Protein AF-0000000085005112 (afdb_homodimer)

Nearest PDB structures (foldseek):
  7d79-assembly1_D  TM=9.302E-01  e=4.960E-33  Beauveria bassiana ARSEF 2860
  7d79-assembly2_B-2  TM=9.327E-01  e=1.090E-32  Beauveria bassiana ARSEF 2860
  7d79-assembly1_A  TM=9.287E-01  e=1.879E-32  Beauveria bassiana ARSEF 2860
  6lzh-assembly1_B  TM=9.039E-01  e=4.120E-31  Penicillium sp. sh18
  3v1l-assembly1_A  TM=6.261E-01  e=8.727E-12  Paraburkholderia xenovorans LB400

Sequence (626 aa):
MTRREEVKFKTVDGVVLRGHVFPAQSRGPGVVMSPGFNATAEMLGLPTTAAAFQAAGISALVYDPRGVGLSDGEPRNNINPHVQVDDMSDAVTFMLSHTSVDRRQGVGLWGMSLGGTVAMAAAVLDPRARWLIVVSPATEPTHNMVKMRQVLVQAARDRESQVKGNAPYMVPMLDGRGENPAGFDPGLERASVMRMLQAYDDANVLRAALAPHHVNRTTIGTYRHMLLWDSRHLWKLITQPVLFVIAKQDDLIGTDKQVAHFEALQAPKRLHVADGATHMDILDNAHQERVNQAQVLFVQDALAGRVVSPSLLMTRREEVKFKTVDGVVLRGHVFPAQSRGPGVVMSPGFNATAEMLGLPTTAAAFQAAGISALVYDPRGVGLSDGEPRNNINPHVQVDDMSDAVTFMLSHTSVDRRQGVGLWGMSLGGTVAMAAAVLDPRARWLIVVSPATEPTHNMVKMRQVLVQAARDRESQVKGNAPYMVPMLDGRGENPAGFDPGLERASVMRMLQAYDDANVLRAALAPHHVNRTTIGTYRHMLLWDSRHLWKLITQPVLFVIAKQDDLIGTDKQVAHFEALQAPKRLHVADGATHMDILDNAHQERVNQAQVLFVQDALAGRVVSPSLL

Structure (mmCIF, N/CA/C/O backbone):
data_AF-0000000085005112-model_v1
#
loop_
_entity.id
_entity.type
_entity.pdbx_description
1 polymer 'DltD N-terminal domain protein'
#
loop_
_atom_site.group_PDB
_atom_site.id
_atom_site.type_symbol
_atom_site.label_atom_id
_atom_site.label_alt_id
_atom_site.label_comp_id
_atom_site.label_asym_id
_atom_site.label_entity_id
_atom_site.label_seq_id
_atom_site.pdbx_PDB_ins_code
_atom_site.Cartn_x
_atom_site.Cartn_y
_atom_site.Cartn_z
_atom_site.occupancy
_atom_site.B_iso_or_equiv
_atom_site.auth_seq_id
_atom_site.auth_comp_id
_atom_site.a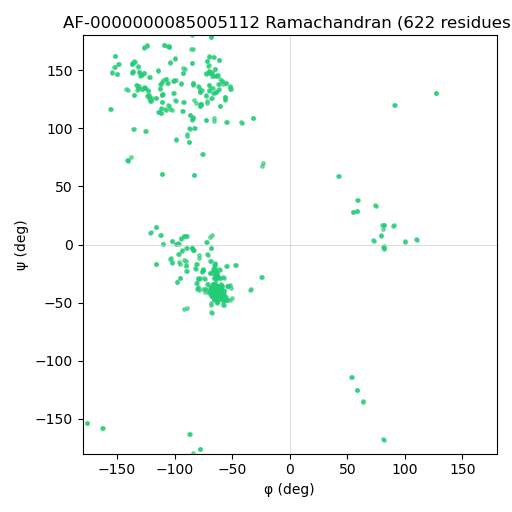uth_asym_id
_atom_site.auth_atom_id
_atom_site.pdbx_PDB_model_num
ATOM 1 N N . MET A 1 1 ? 3.721 32.219 25.469 1 59.59 1 MET A N 1
ATOM 2 C CA . MET A 1 1 ? 4.543 31.016 25.25 1 59.59 1 MET A CA 1
ATOM 3 C C . MET A 1 1 ? 3.764 29.953 24.5 1 59.59 1 MET A C 1
ATOM 5 O O . MET A 1 1 ? 2.576 29.75 24.75 1 59.59 1 MET A O 1
ATOM 9 N N . THR A 1 2 ? 4.406 29.484 23.375 1 80.75 2 THR A N 1
ATOM 10 C CA . THR A 1 2 ? 3.732 28.438 22.594 1 80.75 2 THR A CA 1
ATOM 11 C C . THR A 1 2 ? 3.395 27.25 23.484 1 80.75 2 THR A C 1
ATOM 13 O O . THR A 1 2 ? 4.277 26.672 24.125 1 80.75 2 THR A O 1
ATOM 16 N N . ARG A 1 3 ? 2.092 27.125 23.828 1 90.25 3 ARG A N 1
ATOM 17 C CA . ARG A 1 3 ? 1.622 25.984 24.594 1 90.25 3 ARG A CA 1
ATOM 18 C C . ARG A 1 3 ? 1.703 24.703 23.781 1 90.25 3 ARG A C 1
ATOM 20 O O . ARG A 1 3 ? 1.288 24.672 22.625 1 90.25 3 ARG A O 1
ATOM 27 N N . ARG A 1 4 ? 2.383 23.75 24.406 1 94.12 4 ARG A N 1
ATOM 28 C CA . ARG A 1 4 ? 2.549 22.438 23.766 1 94.12 4 ARG A CA 1
ATOM 29 C C . ARG A 1 4 ? 2.25 21.312 24.734 1 94.12 4 ARG A C 1
ATOM 31 O O . ARG A 1 4 ? 2.615 21.391 25.906 1 94.12 4 ARG A O 1
ATOM 38 N N . GLU A 1 5 ? 1.52 20.266 24.25 1 96.69 5 GLU A N 1
ATOM 39 C CA . GLU A 1 5 ? 1.155 19.094 25.047 1 96.69 5 GLU A CA 1
ATOM 40 C C . GLU A 1 5 ? 1.668 17.812 24.406 1 96.69 5 GLU A C 1
ATOM 42 O O . GLU A 1 5 ? 1.416 17.562 23.219 1 96.69 5 GLU A O 1
ATOM 47 N N . GLU A 1 6 ? 2.418 17.062 25.234 1 97.06 6 GLU A N 1
ATOM 48 C CA . GLU A 1 6 ? 2.762 15.727 24.766 1 97.06 6 GLU A CA 1
ATOM 49 C C . GLU A 1 6 ? 1.536 14.82 24.75 1 97.06 6 GLU A C 1
ATOM 51 O O . GLU A 1 6 ? 0.773 14.773 25.719 1 97.06 6 GLU A O 1
ATOM 56 N N . VAL A 1 7 ? 1.395 14.141 23.672 1 98.25 7 VAL A N 1
ATOM 57 C CA . VAL A 1 7 ? 0.22 13.281 23.562 1 98.25 7 VAL A CA 1
ATOM 58 C C . VAL A 1 7 ? 0.629 11.914 23.016 1 98.25 7 VAL A C 1
ATOM 60 O O . VAL A 1 7 ? 1.715 11.766 22.453 1 98.25 7 VAL A O 1
ATOM 63 N N . LYS A 1 8 ? -0.162 10.93 23.266 1 98.5 8 LYS A N 1
ATOM 64 C CA . LYS A 1 8 ? -0.125 9.617 22.641 1 98.5 8 LYS A CA 1
ATOM 65 C C . LYS A 1 8 ? -1.53 9.133 22.281 1 98.5 8 LYS A C 1
ATOM 67 O O . LYS A 1 8 ? -2.496 9.469 22.969 1 98.5 8 LYS A O 1
ATOM 72 N N . PHE A 1 9 ? -1.676 8.398 21.25 1 98.38 9 PHE A N 1
ATOM 73 C CA . PHE A 1 9 ? -2.961 7.848 20.844 1 98.38 9 PHE A CA 1
ATOM 74 C C . PHE A 1 9 ? -2.771 6.547 20.078 1 98.38 9 PHE A C 1
ATOM 76 O O . PHE A 1 9 ? -1.734 6.336 19.438 1 98.38 9 PHE A O 1
ATOM 83 N N . LYS A 1 10 ? -3.766 5.688 20.125 1 97.75 10 LYS A N 1
ATOM 84 C CA . LYS A 1 10 ? -3.707 4.359 19.516 1 97.75 10 LYS A CA 1
ATOM 85 C C . LYS A 1 10 ? -4.293 4.367 18.109 1 97.75 10 LYS A C 1
ATOM 87 O O . LYS A 1 10 ? -5.316 5.012 17.859 1 97.75 10 LYS A O 1
ATOM 92 N N . THR A 1 11 ? -3.617 3.646 17.25 1 98.06 11 THR A N 1
ATOM 93 C CA . THR A 1 11 ? -4.176 3.385 15.922 1 98.06 11 THR A CA 1
ATOM 94 C C . THR A 1 11 ? -5.098 2.17 15.953 1 98.06 11 THR A C 1
ATOM 96 O O . THR A 1 11 ? -5.113 1.423 16.938 1 98.06 11 THR A O 1
ATOM 99 N N . VAL A 1 12 ? -5.832 1.981 14.906 1 97.25 12 VAL A N 1
ATOM 100 C CA . VAL A 1 12 ? -6.789 0.889 14.789 1 97.25 12 VAL A CA 1
ATOM 101 C C . VAL A 1 12 ? -6.07 -0.449 14.945 1 97.25 12 VAL A C 1
ATOM 103 O O . VAL A 1 12 ? -6.617 -1.39 15.531 1 97.25 12 VAL A O 1
ATOM 106 N N . ASP A 1 13 ? -4.852 -0.524 14.445 1 95.31 13 ASP A N 1
ATOM 107 C CA . ASP A 1 13 ? -4.137 -1.795 14.508 1 95.31 13 ASP A CA 1
ATOM 108 C C . ASP A 1 13 ? -3.285 -1.885 15.773 1 95.31 13 ASP A C 1
ATOM 110 O O . ASP A 1 13 ? -2.436 -2.77 15.898 1 95.31 13 ASP A O 1
ATOM 114 N N . GLY A 1 14 ? -3.402 -0.922 16.688 1 96.31 14 GLY A N 1
ATOM 115 C CA . GLY A 1 14 ? -2.898 -1.083 18.047 1 96.31 14 GLY A CA 1
ATOM 116 C C . GLY A 1 14 ? -1.562 -0.402 18.266 1 96.31 14 GLY A C 1
ATOM 117 O O . GLY A 1 14 ? -0.999 -0.473 19.359 1 96.31 14 GLY A O 1
ATOM 118 N N . VAL A 1 15 ? -0.998 0.273 17.328 1 97.94 15 VAL A N 1
ATOM 119 C CA . VAL A 1 15 ? 0.256 1.003 17.484 1 97.94 15 VAL A CA 1
ATOM 120 C C . VAL A 1 15 ? -0.001 2.322 18.203 1 97.94 15 VAL A C 1
ATOM 122 O O . VAL A 1 15 ? -0.965 3.027 17.906 1 97.94 15 VAL A O 1
ATOM 125 N N . VAL A 1 16 ? 0.835 2.635 19.141 1 98.75 16 VAL A N 1
ATOM 126 C CA . VAL A 1 16 ? 0.713 3.906 19.844 1 98.75 16 VAL A CA 1
ATOM 127 C C . VAL A 1 16 ? 1.589 4.961 19.156 1 98.75 16 VAL A C 1
ATOM 129 O O . VAL A 1 16 ? 2.814 4.832 19.141 1 98.75 16 VAL A O 1
ATOM 132 N N . LEU A 1 17 ? 0.953 5.938 18.609 1 98.62 17 LEU A N 1
ATOM 133 C CA . LEU A 1 17 ? 1.659 7.078 18.031 1 98.62 17 LEU A CA 1
ATOM 134 C C . LEU A 1 17 ? 1.805 8.195 19.062 1 98.62 17 LEU A C 1
ATOM 136 O O . LEU A 1 17 ? 0.951 8.359 19.938 1 98.62 17 LEU A O 1
ATOM 140 N N . ARG A 1 18 ? 2.914 8.93 18.953 1 98.44 18 ARG A N 1
ATOM 141 C CA . ARG A 1 18 ? 3.227 9.992 19.906 1 98.44 18 ARG A CA 1
ATOM 142 C C . ARG A 1 18 ? 3.604 11.281 19.188 1 98.44 18 ARG A C 1
ATOM 144 O O . ARG A 1 18 ? 4.172 11.242 18.094 1 98.44 18 ARG A O 1
ATOM 151 N N . GLY A 1 19 ? 3.287 12.336 19.797 1 97 19 GLY A N 1
ATOM 152 C CA . GLY A 1 19 ? 3.592 13.648 19.25 1 97 19 GLY A CA 1
ATOM 153 C C . GLY A 1 19 ? 3.213 14.781 20.188 1 97 19 GLY A C 1
ATOM 154 O O . GLY A 1 19 ? 3.318 14.656 21.406 1 97 19 GLY A O 1
ATOM 155 N N . HIS A 1 20 ? 2.934 15.953 19.594 1 97.31 20 HIS A N 1
ATOM 156 C CA . HIS A 1 20 ? 2.568 17.156 20.328 1 97.31 20 HIS A CA 1
ATOM 157 C C . HIS A 1 20 ? 1.321 17.812 19.734 1 97.31 20 HIS A C 1
ATOM 159 O O . HIS A 1 20 ? 1.191 17.922 18.516 1 97.31 20 HIS A O 1
ATOM 165 N N . VAL A 1 21 ? 0.469 18.188 20.672 1 98.5 21 VAL A N 1
ATOM 166 C CA . VAL A 1 21 ? -0.615 19.078 20.281 1 98.5 21 VAL A CA 1
ATOM 167 C C . VAL A 1 21 ? -0.274 20.516 20.688 1 98.5 21 VAL A C 1
ATOM 169 O O . VAL A 1 21 ? 0.243 20.75 21.781 1 98.5 21 VAL A O 1
ATOM 172 N N . PHE A 1 22 ? -0.423 21.406 19.75 1 98.38 22 PHE A N 1
ATOM 173 C CA . PHE A 1 22 ? -0.438 22.844 19.984 1 98.38 22 PHE A CA 1
ATOM 174 C C . PHE A 1 22 ? -1.867 23.375 20.031 1 98.38 22 PHE A C 1
ATOM 176 O O . PHE A 1 22 ? -2.422 23.766 19 1 98.38 22 PHE A O 1
ATOM 183 N N . PRO A 1 23 ? -2.402 23.375 21.219 1 98.44 23 PRO A N 1
ATOM 184 C CA . PRO A 1 23 ? -3.814 23.75 21.312 1 98.44 23 PRO A CA 1
ATOM 185 C C . PRO A 1 23 ? -4.031 25.266 21.188 1 98.44 23 PRO A C 1
ATOM 187 O O . PRO A 1 23 ? -3.307 26.047 21.797 1 98.44 23 PRO A O 1
ATOM 190 N N . ALA A 1 24 ? -4.996 25.609 20.344 1 97.81 24 ALA A N 1
ATOM 191 C CA . ALA A 1 24 ? -5.391 27 20.281 1 97.81 24 ALA A CA 1
ATOM 192 C C . ALA A 1 24 ? -6.035 27.453 21.594 1 97.81 24 ALA A C 1
ATOM 194 O O . ALA A 1 24 ? -6.414 26.625 22.422 1 97.81 24 ALA A O 1
ATOM 195 N N . GLN A 1 25 ? -6.051 28.75 21.719 1 95.75 25 GLN A N 1
ATOM 196 C CA . GLN A 1 25 ? -6.594 29.312 22.938 1 95.75 25 GLN A CA 1
ATOM 197 C C . GLN A 1 25 ? -8.07 28.969 23.094 1 95.75 25 GLN A C 1
ATOM 199 O O . GLN A 1 25 ? -8.531 28.656 24.203 1 95.75 25 GLN A O 1
ATOM 204 N N . SER A 1 26 ? -8.758 29.062 22.031 1 96.25 26 SER A N 1
ATOM 205 C CA . SER A 1 26 ? -10.172 28.719 22.031 1 96.25 26 SER A CA 1
ATOM 206 C C . SER A 1 26 ? -10.445 27.5 21.156 1 96.25 26 SER A C 1
ATOM 208 O O . SER A 1 26 ? -9.727 27.266 20.172 1 96.25 26 SER A O 1
ATOM 210 N N . ARG A 1 27 ? -11.508 26.812 21.625 1 97.69 27 ARG A N 1
ATOM 211 C CA . ARG A 1 27 ? -11.93 25.656 20.844 1 97.69 27 ARG A CA 1
ATOM 212 C C . ARG A 1 27 ? -12.234 26.062 19.406 1 97.69 27 ARG A C 1
ATOM 214 O O . ARG A 1 27 ? -12.922 27.062 19.156 1 97.69 27 ARG A O 1
ATOM 221 N N . GLY A 1 28 ? -11.617 25.391 18.406 1 98.31 28 GLY A N 1
ATOM 222 C CA . GLY A 1 28 ? -11.742 25.734 17 1 98.31 28 GLY A CA 1
ATOM 223 C C . GLY A 1 28 ? -11.312 24.609 16.078 1 98.31 28 GLY A C 1
ATOM 224 O O . GLY A 1 28 ? -11.477 23.438 16.406 1 98.31 28 GLY A O 1
ATOM 225 N N . PRO A 1 29 ? -10.953 24.938 14.844 1 98.69 29 PRO A N 1
ATOM 226 C CA . PRO A 1 29 ? -10.5 23.906 13.906 1 98.69 29 PRO A CA 1
ATOM 227 C C . PRO A 1 29 ? -9.133 23.328 14.281 1 98.69 29 PRO A C 1
ATOM 229 O O . PRO A 1 29 ? -8.422 23.906 15.109 1 98.69 29 PRO A O 1
ATOM 232 N N . GLY A 1 30 ? -8.844 22.188 13.719 1 98.75 30 GLY A N 1
ATOM 233 C CA . GLY A 1 30 ? -7.551 21.562 13.93 1 98.75 30 GLY A CA 1
ATOM 234 C C . GLY A 1 30 ? -6.84 21.219 12.633 1 98.75 30 GLY A C 1
ATOM 235 O O . GLY A 1 30 ? -7.426 21.312 11.555 1 98.75 30 GLY A O 1
ATOM 236 N N . VAL A 1 31 ? -5.586 20.844 12.766 1 98.88 31 VAL A N 1
ATOM 237 C CA . VAL A 1 31 ? -4.805 20.344 11.641 1 98.88 31 VAL A CA 1
ATOM 238 C C . VAL A 1 31 ? -3.898 19.203 12.094 1 98.88 31 VAL A C 1
ATOM 240 O O . VAL A 1 31 ? -3.33 19.266 13.188 1 98.88 31 VAL A O 1
ATOM 243 N N . VAL A 1 32 ? -3.875 18.109 11.328 1 98.88 32 VAL A N 1
ATOM 244 C CA . VAL A 1 32 ? -2.99 16.969 11.555 1 98.88 32 VAL A CA 1
ATOM 245 C C . VAL A 1 32 ? -1.789 17.047 10.609 1 98.88 32 VAL A C 1
ATOM 247 O O . VAL A 1 32 ? -1.951 17.094 9.391 1 98.88 32 VAL A O 1
ATOM 250 N N . MET A 1 33 ? -0.606 17.031 11.211 1 98.62 33 MET A N 1
ATOM 251 C CA . MET A 1 33 ? 0.598 17.312 10.43 1 98.62 33 MET A CA 1
ATOM 252 C C . MET A 1 33 ? 1.512 16.094 10.398 1 98.62 33 MET A C 1
ATOM 254 O O . MET A 1 33 ? 1.869 15.547 11.445 1 98.62 33 MET A O 1
ATOM 258 N N . SER A 1 34 ? 1.864 15.68 9.227 1 96.12 34 SER A N 1
ATOM 259 C CA . SER A 1 34 ? 2.768 14.547 9.039 1 96.12 34 SER A CA 1
ATOM 260 C C . SER A 1 34 ? 4.098 14.992 8.445 1 96.12 34 SER A C 1
ATOM 262 O O . SER A 1 34 ? 4.125 15.727 7.453 1 96.12 34 SER A O 1
ATOM 264 N N . PRO A 1 35 ? 5.234 14.508 9.016 1 94.12 35 PRO A N 1
ATOM 265 C CA . PRO A 1 35 ? 6.555 14.867 8.492 1 94.12 35 PRO A CA 1
ATOM 266 C C . PRO A 1 35 ? 6.918 14.094 7.227 1 94.12 35 PRO A C 1
ATOM 268 O O . PRO A 1 35 ? 6.086 13.352 6.691 1 94.12 35 PRO A O 1
ATOM 271 N N . GLY A 1 36 ? 8.172 14.336 6.758 1 92.12 36 GLY A N 1
ATOM 272 C CA . GLY A 1 36 ? 8.672 13.68 5.562 1 92.12 36 GLY A CA 1
ATOM 273 C C . GLY A 1 36 ? 9.289 12.328 5.84 1 92.12 36 GLY A C 1
ATOM 274 O O . GLY A 1 36 ? 9.07 11.742 6.902 1 92.12 36 GLY A O 1
ATOM 275 N N . PHE A 1 37 ? 10.023 11.844 4.941 1 91.88 37 PHE A N 1
ATOM 276 C CA . PHE A 1 37 ? 10.641 10.523 4.961 1 91.88 37 PHE A CA 1
ATOM 277 C C . PHE A 1 37 ? 11.57 10.383 6.156 1 91.88 37 PHE A C 1
ATOM 279 O O . PHE A 1 37 ? 12.523 11.148 6.305 1 91.88 37 PHE A O 1
ATOM 286 N N . ASN A 1 38 ? 11.203 9.383 6.996 1 91.56 38 ASN A N 1
ATOM 287 C CA . ASN A 1 38 ? 12.031 9.023 8.141 1 91.56 38 ASN A CA 1
ATOM 288 C C . ASN A 1 38 ? 12.312 10.227 9.039 1 91.56 38 ASN A C 1
ATOM 290 O O . ASN A 1 38 ? 13.383 10.32 9.633 1 91.56 38 ASN A O 1
ATOM 294 N N . ALA A 1 39 ? 11.406 11.195 9.055 1 89.31 39 ALA A N 1
ATOM 295 C CA . ALA A 1 39 ? 11.562 12.422 9.828 1 89.31 39 ALA A CA 1
ATOM 296 C C . ALA A 1 39 ? 10.688 12.391 11.078 1 89.31 39 ALA A C 1
ATOM 298 O O . ALA A 1 39 ? 9.688 11.664 11.133 1 89.31 39 ALA A O 1
ATOM 299 N N . THR A 1 40 ? 11.102 13.172 12.047 1 90.69 40 THR A N 1
ATOM 300 C CA . THR A 1 40 ? 10.375 13.242 13.305 1 90.69 40 THR A CA 1
ATOM 301 C C . THR A 1 40 ? 9.578 14.539 13.406 1 90.69 40 THR A C 1
ATOM 303 O O . THR A 1 40 ? 9.781 15.461 12.609 1 90.69 40 THR A O 1
ATOM 306 N N . ALA A 1 41 ? 8.727 14.625 14.391 1 88 41 ALA A N 1
ATOM 307 C CA . ALA A 1 41 ? 7.812 15.734 14.625 1 88 41 ALA A CA 1
ATOM 308 C C . ALA A 1 41 ? 8.578 17.016 14.953 1 88 41 ALA A C 1
ATOM 310 O O . ALA A 1 41 ? 8.047 18.125 14.812 1 88 41 ALA A O 1
ATOM 311 N N . GLU A 1 42 ? 9.82 16.922 15.297 1 82.75 42 GLU A N 1
ATOM 312 C CA . GLU A 1 42 ? 10.578 18.078 15.758 1 82.75 42 GLU A CA 1
ATOM 313 C C . GLU A 1 42 ? 11.398 18.672 14.617 1 82.75 42 GLU A C 1
ATOM 315 O O . GLU A 1 42 ? 12.008 19.734 14.781 1 82.75 42 GLU A O 1
ATOM 320 N N . MET A 1 43 ? 11.234 18.047 13.477 1 79.25 43 MET A N 1
ATOM 321 C CA . MET A 1 43 ? 12.164 18.406 12.414 1 79.25 43 MET A CA 1
ATOM 322 C C . MET A 1 43 ? 11.531 19.391 11.445 1 79.25 43 MET A C 1
ATOM 324 O O . MET A 1 43 ? 10.312 19.547 11.414 1 79.25 43 MET A O 1
ATOM 328 N N . LEU A 1 44 ? 12.367 20.062 10.734 1 74.19 44 LEU A N 1
ATOM 329 C CA . LEU A 1 44 ? 12.117 20.75 9.469 1 74.19 44 LEU A CA 1
ATOM 330 C C . LEU A 1 44 ? 11.039 21.812 9.633 1 74.19 44 LEU A C 1
ATOM 332 O O . LEU A 1 44 ? 10.102 21.891 8.836 1 74.19 44 LEU A O 1
ATOM 336 N N . GLY A 1 45 ? 11 22.531 10.734 1 80.94 45 GLY A N 1
ATOM 337 C CA . GLY A 1 45 ? 10.117 23.672 10.883 1 80.94 45 GLY A CA 1
ATOM 338 C C . GLY A 1 45 ? 8.688 23.281 11.211 1 80.94 45 GLY A C 1
ATOM 339 O O . GLY A 1 45 ? 7.801 24.141 11.25 1 80.94 45 GLY A O 1
ATOM 340 N N . LEU A 1 46 ? 8.445 22 11.484 1 89.06 46 LEU A N 1
ATOM 341 C CA . LEU A 1 46 ? 7.105 21.516 11.812 1 89.06 46 LEU A CA 1
ATOM 342 C C . LEU A 1 46 ? 6.586 22.188 13.078 1 89.06 46 LEU A C 1
ATOM 344 O O . LEU A 1 46 ? 5.473 22.719 13.102 1 89.06 46 LEU A O 1
ATOM 348 N N . PRO A 1 47 ? 7.453 22.344 14.109 1 89.88 47 PRO A N 1
ATOM 349 C CA . PRO A 1 47 ? 6.945 22.984 15.32 1 89.88 47 PRO A CA 1
ATOM 350 C C . PRO A 1 47 ? 6.609 24.453 15.109 1 89.88 47 PRO A C 1
ATOM 352 O O . PRO A 1 47 ? 5.633 24.953 15.672 1 89.88 47 PRO A O 1
ATOM 355 N N . THR A 1 48 ? 7.41 25.125 14.312 1 91.38 48 THR A N 1
ATOM 356 C CA . THR A 1 48 ? 7.156 26.531 14.055 1 91.38 48 THR A CA 1
ATOM 357 C C . THR A 1 48 ? 5.875 26.719 13.25 1 91.38 48 THR A C 1
ATOM 359 O O . THR A 1 48 ? 5.121 27.656 13.469 1 91.38 48 THR A O 1
ATOM 362 N N . THR A 1 49 ? 5.684 25.859 12.297 1 95.25 49 THR A N 1
ATOM 363 C CA . THR A 1 49 ? 4.445 25.859 11.531 1 95.25 49 THR A CA 1
ATOM 364 C C . THR A 1 49 ? 3.246 25.578 12.43 1 95.25 49 THR A C 1
ATOM 366 O O . THR A 1 49 ? 2.225 26.266 12.352 1 95.25 49 THR A O 1
ATOM 369 N N . ALA A 1 50 ? 3.379 24.609 13.344 1 97 50 ALA A N 1
ATOM 370 C CA . ALA A 1 50 ? 2.318 24.266 14.289 1 97 50 ALA A CA 1
ATOM 371 C C . ALA A 1 50 ? 1.995 25.453 15.195 1 97 50 ALA A C 1
ATOM 373 O O . ALA A 1 50 ? 0.824 25.75 15.445 1 97 50 ALA A O 1
ATOM 374 N N . ALA A 1 51 ? 3.012 26.156 15.625 1 96.12 51 ALA A N 1
ATOM 375 C CA . ALA A 1 51 ? 2.838 27.312 16.484 1 96.12 51 ALA A CA 1
ATOM 376 C C . ALA A 1 51 ? 2.121 28.438 15.75 1 96.12 51 ALA A C 1
ATOM 378 O O . ALA A 1 51 ? 1.33 29.172 16.344 1 96.12 51 ALA A O 1
ATOM 379 N N . ALA A 1 52 ? 2.438 28.594 14.484 1 96.31 52 ALA A N 1
ATOM 380 C CA . ALA A 1 52 ? 1.762 29.609 13.68 1 96.31 52 ALA A CA 1
ATOM 381 C C . ALA A 1 52 ? 0.269 29.312 13.562 1 96.31 52 ALA A C 1
ATOM 383 O O . ALA A 1 52 ? -0.559 30.219 13.672 1 96.31 52 ALA A O 1
ATOM 384 N N . PHE A 1 53 ? -0.085 28.062 13.352 1 98.38 53 PHE A N 1
ATOM 385 C CA . PHE A 1 53 ? -1.488 27.672 13.336 1 98.38 53 PHE A CA 1
ATOM 386 C C . PHE A 1 53 ? -2.143 27.953 14.688 1 98.38 53 PHE A C 1
ATOM 388 O O . PHE A 1 53 ? -3.213 28.562 14.75 1 98.38 53 PHE A O 1
ATOM 395 N N . GLN A 1 54 ? -1.467 27.562 15.758 1 98.12 54 GLN A N 1
ATOM 396 C CA . GLN A 1 54 ? -1.967 27.781 17.109 1 98.12 54 GLN A CA 1
ATOM 397 C C . GLN A 1 54 ? -2.295 29.25 17.344 1 98.12 54 GLN A C 1
ATOM 399 O O . GLN A 1 54 ? -3.375 29.578 17.844 1 98.12 54 GLN A O 1
ATOM 404 N N . ALA A 1 55 ? -1.38 30.094 16.969 1 97.19 55 ALA A N 1
ATOM 405 C CA . ALA A 1 55 ? -1.531 31.531 17.172 1 97.19 55 ALA A CA 1
ATOM 406 C C . ALA A 1 55 ? -2.725 32.062 16.391 1 97.19 55 ALA A C 1
ATOM 408 O O . ALA A 1 55 ? -3.332 33.062 16.781 1 97.19 55 ALA A O 1
ATOM 409 N N . ALA A 1 56 ? -3.096 31.391 15.344 1 97.69 56 ALA A N 1
ATOM 410 C CA . ALA A 1 56 ? -4.184 31.828 14.469 1 97.69 56 ALA A CA 1
ATOM 411 C C . ALA A 1 56 ? -5.5 31.172 14.875 1 97.69 56 ALA A C 1
ATOM 413 O O . ALA A 1 56 ? -6.5 31.281 14.156 1 97.69 56 ALA A O 1
ATOM 414 N N . GLY A 1 57 ? -5.52 30.422 15.961 1 97.94 57 GLY A N 1
ATOM 415 C CA . GLY A 1 57 ? -6.75 29.828 16.453 1 97.94 57 GLY A CA 1
ATOM 416 C C . GLY A 1 57 ? -7.008 28.438 15.875 1 97.94 57 GLY A C 1
ATOM 417 O O . GLY A 1 57 ? -8.133 27.953 15.914 1 97.94 57 GLY A O 1
ATOM 418 N N . ILE A 1 58 ? -6 27.828 15.312 1 98.56 58 ILE A N 1
ATOM 419 C CA . ILE A 1 58 ? -6.078 26.484 14.75 1 98.56 58 ILE A CA 1
ATOM 420 C C . ILE A 1 58 ? -5.207 25.531 15.562 1 98.56 58 ILE A C 1
ATOM 422 O O . ILE A 1 58 ? -3.98 25.656 15.586 1 98.56 58 ILE A O 1
ATOM 426 N N . SER A 1 59 ? -5.809 24.562 16.25 1 98.75 59 SER A N 1
ATOM 427 C CA . SER A 1 59 ? -5.02 23.594 17 1 98.75 59 SER A CA 1
ATOM 428 C C . SER A 1 59 ? -4.27 22.656 16.062 1 98.75 59 SER A C 1
ATOM 430 O O . SER A 1 59 ? -4.816 22.203 15.055 1 98.75 59 SER A O 1
ATOM 432 N N . ALA A 1 60 ? -3.014 22.391 16.391 1 98.81 60 ALA A N 1
ATOM 433 C CA . ALA A 1 60 ? -2.186 21.578 15.5 1 98.81 60 ALA A CA 1
ATOM 434 C C . ALA A 1 60 ? -1.637 20.359 16.219 1 98.81 60 ALA A C 1
ATOM 436 O O . ALA A 1 60 ? -1.165 20.453 17.344 1 98.81 60 ALA A O 1
ATOM 437 N N . LEU A 1 61 ? -1.738 19.188 15.586 1 98.75 61 LEU A N 1
ATOM 438 C CA . LEU A 1 61 ? -1.088 17.969 16.016 1 98.75 61 LEU A CA 1
ATOM 439 C C . LEU A 1 61 ? 0.1 17.625 15.125 1 98.75 61 LEU A C 1
ATOM 441 O O . LEU A 1 61 ? -0.058 17.469 13.914 1 98.75 61 LEU A O 1
ATOM 445 N N . VAL A 1 62 ? 1.246 17.547 15.688 1 97.56 62 VAL A N 1
ATOM 446 C CA . VAL A 1 62 ? 2.418 16.984 15.039 1 97.56 62 VAL A CA 1
ATOM 447 C C . VAL A 1 62 ? 2.785 15.656 15.711 1 97.56 62 VAL A C 1
ATOM 449 O O . VAL A 1 62 ? 2.912 15.594 16.938 1 97.56 62 VAL A O 1
ATOM 452 N N . TYR A 1 63 ? 2.953 14.609 14.906 1 97.56 63 TYR A N 1
ATOM 453 C CA . TYR A 1 63 ? 3.256 13.312 15.5 1 97.56 63 TYR A CA 1
ATOM 454 C C . TYR A 1 63 ? 4.348 12.602 14.719 1 97.56 63 TYR A C 1
ATOM 456 O O . TYR A 1 63 ? 4.582 12.906 13.547 1 97.56 63 TYR A O 1
ATOM 464 N N . ASP A 1 64 ? 5.035 11.703 15.422 1 97.25 64 ASP A N 1
ATOM 465 C CA . ASP A 1 64 ? 5.992 10.812 14.766 1 97.25 64 ASP A CA 1
ATOM 466 C C . ASP A 1 64 ? 5.273 9.672 14.047 1 97.25 64 ASP A C 1
ATOM 468 O O . ASP A 1 64 ? 4.41 9.008 14.625 1 97.25 64 ASP A O 1
ATOM 472 N N . PRO A 1 65 ? 5.656 9.453 12.797 1 96.81 65 PRO A N 1
ATOM 473 C CA . PRO A 1 65 ? 5.09 8.281 12.125 1 96.81 65 PRO A CA 1
ATOM 474 C C . PRO A 1 65 ? 5.457 6.969 12.82 1 96.81 65 PRO A C 1
ATOM 476 O O . PRO A 1 65 ? 6.398 6.934 13.625 1 96.81 65 PRO A O 1
ATOM 479 N N . ARG A 1 66 ? 4.676 5.973 12.562 1 98.12 66 ARG A N 1
ATOM 480 C CA . ARG A 1 66 ? 4.965 4.668 13.148 1 98.12 66 ARG A CA 1
ATOM 481 C C . ARG A 1 66 ? 6.406 4.25 12.875 1 98.12 66 ARG A C 1
ATOM 483 O O . ARG A 1 66 ? 6.91 4.438 11.766 1 98.12 66 ARG A O 1
ATOM 490 N N . GLY A 1 67 ? 7.035 3.73 13.93 1 96.81 67 GLY A N 1
ATOM 491 C CA . GLY A 1 67 ? 8.391 3.225 13.805 1 96.81 67 GLY A CA 1
ATOM 492 C C . GLY A 1 67 ? 9.445 4.316 13.867 1 96.81 67 GLY A C 1
ATOM 493 O O . GLY A 1 67 ? 10.641 4.027 13.852 1 96.81 67 GLY A O 1
ATOM 494 N N . VAL A 1 68 ? 9.039 5.543 13.984 1 95.19 68 VAL A N 1
ATOM 495 C CA . VAL A 1 68 ? 9.969 6.672 13.961 1 95.19 68 VAL A CA 1
ATOM 496 C C . VAL A 1 68 ? 9.852 7.465 15.266 1 95.19 68 VAL A C 1
ATOM 498 O O . VAL A 1 68 ? 8.758 7.594 15.82 1 95.19 68 VAL A O 1
ATOM 501 N N . GLY A 1 69 ? 10.992 7.953 15.695 1 94.38 69 GLY A N 1
ATOM 502 C CA . GLY A 1 69 ? 10.984 8.836 16.844 1 94.38 69 GLY A CA 1
ATOM 503 C C . GLY A 1 69 ? 10.383 8.195 18.094 1 94.38 69 GLY A C 1
ATOM 504 O O . GLY A 1 69 ? 10.781 7.102 18.484 1 94.38 69 GLY A O 1
ATOM 505 N N . LEU A 1 70 ? 9.375 8.875 18.672 1 95.44 70 LEU A N 1
ATOM 506 C CA . LEU A 1 70 ? 8.828 8.453 19.953 1 95.44 70 LEU A CA 1
ATOM 507 C C . LEU A 1 70 ? 7.672 7.477 19.766 1 95.44 70 LEU A C 1
ATOM 509 O O . LEU A 1 70 ? 7.234 6.828 20.719 1 95.44 70 LEU A O 1
ATOM 513 N N . SER A 1 71 ? 7.184 7.406 18.547 1 98.12 71 SER A N 1
ATOM 514 C CA . SER A 1 71 ? 6.047 6.527 18.281 1 98.12 71 SER A CA 1
ATOM 515 C C . SER A 1 71 ? 6.461 5.062 18.312 1 98.12 71 SER A C 1
ATOM 517 O O . SER A 1 71 ? 7.59 4.723 17.953 1 98.12 71 SER A O 1
ATOM 519 N N . ASP A 1 72 ? 5.531 4.195 18.75 1 98.12 72 ASP A N 1
ATOM 520 C CA . ASP A 1 72 ? 5.762 2.756 18.672 1 98.12 72 ASP A CA 1
ATOM 521 C C . ASP A 1 72 ? 5.762 2.281 17.219 1 98.12 72 ASP A C 1
ATOM 523 O O . ASP A 1 72 ? 5.637 3.092 16.297 1 98.12 72 ASP A O 1
ATOM 527 N N . GLY A 1 73 ? 5.992 1.003 17.047 1 96.81 73 GLY A N 1
ATOM 528 C CA . GLY A 1 73 ? 6.031 0.387 15.734 1 96.81 73 GLY A CA 1
ATOM 529 C C . GLY A 1 73 ? 7.297 -0.407 15.484 1 96.81 73 GLY A C 1
ATOM 530 O O . GLY A 1 73 ? 8.398 0.076 15.75 1 96.81 73 GLY A O 1
ATOM 531 N N . GLU A 1 74 ? 7.09 -1.535 15.062 1 95.5 74 GLU A N 1
ATOM 532 C CA . GLU A 1 74 ? 8.195 -2.42 14.703 1 95.5 74 GLU A CA 1
ATOM 533 C C . GLU A 1 74 ? 8.016 -2.992 13.305 1 95.5 74 GLU A C 1
ATOM 535 O O . GLU A 1 74 ? 6.895 -3.281 12.883 1 95.5 74 GLU A O 1
ATOM 540 N N . PRO A 1 75 ? 9.117 -3.195 12.578 1 95.94 75 PRO A N 1
ATOM 541 C CA . PRO A 1 75 ? 10.492 -2.805 12.898 1 95.94 75 PRO A CA 1
ATOM 542 C C . PRO A 1 75 ? 10.688 -1.291 12.891 1 95.94 75 PRO A C 1
ATOM 544 O O . PRO A 1 75 ? 10.023 -0.581 12.133 1 95.94 75 PRO A O 1
ATOM 547 N N . ARG A 1 76 ? 11.57 -0.871 13.727 1 95.88 76 ARG A N 1
ATOM 548 C CA . ARG A 1 76 ? 11.883 0.555 13.766 1 95.88 76 ARG A CA 1
ATOM 549 C C . ARG A 1 76 ? 12.383 1.041 12.414 1 95.88 76 ARG A C 1
ATOM 551 O O . ARG A 1 76 ? 13.102 0.319 11.711 1 95.88 76 ARG A O 1
ATOM 558 N N . ASN A 1 77 ? 11.953 2.254 12.047 1 95.5 77 ASN A N 1
ATOM 559 C CA . ASN A 1 77 ? 12.391 2.959 10.844 1 95.5 77 ASN A CA 1
ATOM 560 C C . ASN A 1 77 ? 12.109 2.145 9.586 1 95.5 77 ASN A C 1
ATOM 562 O O . ASN A 1 77 ? 12.93 2.111 8.664 1 95.5 77 ASN A O 1
ATOM 566 N N . ASN A 1 78 ? 11.078 1.302 9.609 1 97 78 ASN A N 1
ATOM 567 C CA . ASN A 1 78 ? 10.5 0.668 8.438 1 97 78 ASN A CA 1
ATOM 568 C C . ASN A 1 78 ? 9.414 1.542 7.809 1 97 78 ASN A C 1
ATOM 570 O O . ASN A 1 78 ? 8.227 1.365 8.086 1 97 78 ASN A O 1
ATOM 574 N N . ILE A 1 79 ? 9.805 2.426 6.918 1 96.44 79 ILE A N 1
ATOM 575 C CA . ILE A 1 79 ? 8.922 3.449 6.375 1 96.44 79 ILE A CA 1
ATOM 576 C C . ILE A 1 79 ? 7.996 2.832 5.328 1 96.44 79 ILE A C 1
ATOM 578 O O . ILE A 1 79 ? 8.461 2.264 4.336 1 96.44 79 ILE A O 1
ATOM 582 N N . ASN A 1 80 ? 6.727 2.906 5.551 1 97.69 80 ASN A N 1
ATOM 583 C CA . ASN A 1 80 ? 5.695 2.391 4.66 1 97.69 80 ASN A CA 1
ATOM 584 C C . ASN A 1 80 ? 4.547 3.383 4.5 1 97.69 80 ASN A C 1
ATOM 586 O O . ASN A 1 80 ? 3.65 3.447 5.344 1 97.69 80 ASN A O 1
ATOM 590 N N . PRO A 1 81 ? 4.555 4.145 3.379 1 97.06 81 PRO A N 1
ATOM 591 C CA . PRO A 1 81 ? 3.557 5.203 3.215 1 97.06 81 PRO A CA 1
ATOM 592 C C . PRO A 1 81 ? 2.129 4.664 3.148 1 97.06 81 PRO A C 1
ATOM 594 O O . PRO A 1 81 ? 1.186 5.355 3.539 1 97.06 81 PRO A O 1
ATOM 597 N N . HIS A 1 82 ? 1.97 3.443 2.717 1 97.56 82 HIS A N 1
ATOM 598 C CA . HIS A 1 82 ? 0.637 2.855 2.648 1 97.56 82 HIS A CA 1
ATOM 599 C C . HIS A 1 82 ? 0.004 2.764 4.035 1 97.56 82 HIS A C 1
ATOM 601 O O . HIS A 1 82 ? -1.167 3.109 4.211 1 97.56 82 HIS A O 1
ATOM 607 N N . VAL A 1 83 ? 0.794 2.383 4.977 1 97.75 83 VAL A N 1
ATOM 608 C CA . VAL A 1 83 ? 0.292 2.236 6.34 1 97.75 83 VAL A CA 1
ATOM 609 C C . VAL A 1 83 ? 0.209 3.607 7.012 1 97.75 83 VAL A C 1
ATOM 611 O O . VAL A 1 83 ? -0.672 3.848 7.84 1 97.75 83 VAL A O 1
ATOM 614 N N . GLN A 1 84 ? 1.083 4.484 6.582 1 98.44 84 GLN A N 1
ATOM 615 C CA . GLN A 1 84 ? 1.086 5.82 7.168 1 98.44 84 GLN A CA 1
ATOM 616 C C . GLN A 1 84 ? -0.179 6.586 6.789 1 98.44 84 GLN A C 1
ATOM 618 O O . GLN A 1 84 ? -0.584 7.512 7.496 1 98.44 84 GLN A O 1
ATOM 623 N N . VAL A 1 85 ? -0.829 6.219 5.668 1 98.75 85 VAL A N 1
ATOM 624 C CA . VAL A 1 85 ? -2.121 6.805 5.32 1 98.75 85 VAL A CA 1
ATOM 625 C C . VAL A 1 85 ? -3.152 6.449 6.387 1 98.75 85 VAL A C 1
ATOM 627 O O . VAL A 1 85 ? -3.928 7.305 6.82 1 98.75 85 VAL A O 1
ATOM 630 N N . ASP A 1 86 ? -3.102 5.18 6.836 1 98.38 86 ASP A N 1
ATOM 631 C CA . ASP A 1 86 ? -3.994 4.75 7.91 1 98.38 86 ASP A CA 1
ATOM 632 C C . ASP A 1 86 ? -3.676 5.48 9.211 1 98.38 86 ASP A C 1
ATOM 634 O O . ASP A 1 86 ? -4.582 5.891 9.938 1 98.38 86 ASP A O 1
ATOM 638 N N . ASP A 1 87 ? -2.402 5.652 9.5 1 98.38 87 ASP A N 1
ATOM 639 C CA . ASP A 1 87 ? -1.982 6.379 10.695 1 98.38 87 ASP A CA 1
ATOM 640 C C . ASP A 1 87 ? -2.559 7.793 10.711 1 98.38 87 ASP A C 1
ATOM 642 O O . ASP A 1 87 ? -3.014 8.273 11.75 1 98.38 87 ASP A O 1
ATOM 646 N N . MET A 1 88 ? -2.504 8.406 9.586 1 98.81 88 MET A N 1
ATOM 647 C CA . MET A 1 88 ? -3.01 9.773 9.508 1 98.81 88 MET A CA 1
ATOM 648 C C . MET A 1 88 ? -4.512 9.812 9.766 1 98.81 88 MET A C 1
ATOM 650 O O . MET A 1 88 ? -5.004 10.711 10.453 1 98.81 88 MET A O 1
ATOM 654 N N . SER A 1 89 ? -5.262 8.859 9.242 1 98.81 89 SER A N 1
ATOM 655 C CA . SER A 1 89 ? -6.695 8.789 9.5 1 98.81 89 SER A CA 1
ATOM 656 C C . SER A 1 89 ? -6.977 8.547 10.984 1 98.81 89 SER A C 1
ATOM 658 O O . SER A 1 89 ? -7.961 9.062 11.523 1 98.81 89 SER A O 1
ATOM 660 N N . ASP A 1 90 ? -6.129 7.758 11.625 1 98.69 90 ASP A N 1
ATOM 661 C CA . ASP A 1 90 ? -6.297 7.535 13.055 1 98.69 90 ASP A CA 1
ATOM 662 C C . ASP A 1 90 ? -5.93 8.781 13.852 1 98.69 90 ASP A C 1
ATOM 664 O O . ASP A 1 90 ? -6.523 9.055 14.898 1 98.69 90 ASP A O 1
ATOM 668 N N . ALA A 1 91 ? -4.945 9.531 13.359 1 98.88 91 ALA A N 1
ATOM 669 C CA . ALA A 1 91 ? -4.629 10.82 13.961 1 98.88 91 ALA A CA 1
ATOM 670 C C . ALA A 1 91 ? -5.805 11.789 13.844 1 98.88 91 ALA A C 1
ATOM 672 O O . ALA A 1 91 ? -6.055 12.586 14.75 1 98.88 91 ALA A O 1
ATOM 673 N N . VAL A 1 92 ? -6.496 11.711 12.727 1 98.81 92 VAL A N 1
ATOM 674 C CA . VAL A 1 92 ? -7.711 12.508 12.547 1 98.81 92 VAL A CA 1
ATOM 675 C C . VAL A 1 92 ? -8.734 12.141 13.617 1 98.81 92 VAL A C 1
ATOM 677 O O . VAL A 1 92 ? -9.336 13.023 14.234 1 98.81 92 VAL A O 1
ATOM 680 N N . THR A 1 93 ? -8.914 10.812 13.852 1 98.75 93 THR A N 1
ATOM 681 C CA . THR A 1 93 ? -9.82 10.352 14.898 1 98.75 93 THR A CA 1
ATOM 682 C C . THR A 1 93 ? -9.445 10.953 16.25 1 98.75 93 THR A C 1
ATOM 684 O O . THR A 1 93 ? -10.305 11.484 16.953 1 98.75 93 THR A O 1
ATOM 687 N N . PHE A 1 94 ? -8.203 10.93 16.547 1 98.75 94 PHE A N 1
ATOM 688 C CA . PHE A 1 94 ? -7.723 11.469 17.812 1 98.75 94 PHE A CA 1
ATOM 689 C C . PHE A 1 94 ? -7.992 12.961 17.906 1 98.75 94 PHE A C 1
ATOM 691 O O . PHE A 1 94 ? -8.523 13.445 18.906 1 98.75 94 PHE A O 1
ATOM 698 N N . MET A 1 95 ? -7.602 13.719 16.844 1 98.69 95 MET A N 1
ATOM 699 C CA . MET A 1 95 ? -7.695 15.172 16.875 1 98.69 95 MET A CA 1
ATOM 700 C C . MET A 1 95 ? -9.148 15.625 16.984 1 98.69 95 MET A C 1
ATOM 702 O O . MET A 1 95 ? -9.453 16.609 17.656 1 98.69 95 MET A O 1
ATOM 706 N N . LEU A 1 96 ? -10.031 14.906 16.312 1 98.31 96 LEU A N 1
ATOM 707 C CA . LEU A 1 96 ? -11.445 15.25 16.344 1 98.31 96 LEU A CA 1
ATOM 708 C C . LEU A 1 96 ? -12.016 15.055 17.75 1 98.31 96 LEU A C 1
ATOM 710 O O . LEU A 1 96 ? -13.055 15.641 18.094 1 98.31 96 LEU A O 1
ATOM 714 N N . SER A 1 97 ? -11.352 14.258 18.547 1 97.19 97 SER A N 1
ATOM 715 C CA . SER A 1 97 ? -11.805 14 19.906 1 97.19 97 SER A CA 1
ATOM 716 C C . SER A 1 97 ? -11.094 14.898 20.906 1 97.19 97 SER A C 1
ATOM 718 O O . SER A 1 97 ? -11.438 14.922 22.094 1 97.19 97 SER A O 1
ATOM 720 N N . HIS A 1 98 ? -10.109 15.617 20.484 1 97.94 98 HIS A N 1
ATOM 721 C CA . HIS A 1 98 ? -9.336 16.484 21.375 1 97.94 98 HIS A CA 1
ATOM 722 C C . HIS A 1 98 ? -10.156 17.688 21.828 1 97.94 98 HIS A C 1
ATOM 724 O O . HIS A 1 98 ? -10.906 18.266 21.047 1 97.94 98 HIS A O 1
ATOM 730 N N . THR A 1 99 ? -9.953 18.188 23.016 1 97.56 99 THR A N 1
ATOM 731 C CA . THR A 1 99 ? -10.789 19.203 23.656 1 97.56 99 THR A CA 1
ATOM 732 C C . THR A 1 99 ? -10.641 20.547 22.953 1 97.56 99 THR A C 1
ATOM 734 O O . THR A 1 99 ? -11.555 21.375 22.969 1 97.56 99 THR A O 1
ATOM 737 N N . SER A 1 100 ? -9.562 20.766 22.297 1 98.12 100 SER A N 1
ATOM 738 C CA . SER A 1 100 ? -9.305 22.047 21.656 1 98.12 100 SER A CA 1
ATOM 739 C C . SER A 1 100 ? -9.969 22.109 20.281 1 98.12 100 SER A C 1
ATOM 741 O O . SER A 1 100 ? -10 23.172 19.656 1 98.12 100 SER A O 1
ATOM 743 N N . VAL A 1 101 ? -10.594 21 19.797 1 98.62 101 VAL A N 1
ATOM 744 C CA . VAL A 1 101 ? -11.117 20.969 18.438 1 98.62 101 VAL A CA 1
ATOM 745 C C . VAL A 1 101 ? -12.641 20.953 18.484 1 98.62 101 VAL A C 1
ATOM 747 O O . VAL A 1 101 ? -13.242 20.203 19.25 1 98.62 101 VAL A O 1
ATOM 750 N N . ASP A 1 102 ? -13.25 21.844 17.734 1 98.25 102 ASP A N 1
ATOM 751 C CA . ASP A 1 102 ? -14.68 21.812 17.438 1 98.25 102 ASP A CA 1
ATOM 752 C C . ASP A 1 102 ? -14.977 20.938 16.234 1 98.25 102 ASP A C 1
ATOM 754 O O . ASP A 1 102 ? -14.664 21.312 15.094 1 98.25 102 ASP A O 1
ATOM 758 N N . ARG A 1 103 ? -15.602 19.875 16.453 1 95.81 103 ARG A N 1
ATOM 759 C CA . ARG A 1 103 ? -15.852 18.891 15.406 1 95.81 103 ARG A CA 1
ATOM 760 C C . ARG A 1 103 ? -16.625 19.5 14.242 1 95.81 103 ARG A C 1
ATOM 762 O O . ARG A 1 103 ? -16.484 19.062 13.102 1 95.81 103 ARG A O 1
ATOM 769 N N . ARG A 1 104 ? -17.406 20.5 14.523 1 95.5 104 ARG A N 1
ATOM 770 C CA . ARG A 1 104 ? -18.156 21.172 13.477 1 95.5 104 ARG A CA 1
ATOM 771 C C . ARG A 1 104 ? -17.234 21.922 12.516 1 95.5 104 ARG A C 1
ATOM 773 O O . ARG A 1 104 ? -17.516 22 11.32 1 95.5 104 ARG A O 1
ATOM 780 N N . GLN A 1 105 ? -16.219 22.531 13.055 1 96.25 105 GLN A N 1
ATOM 781 C CA . GLN A 1 105 ? -15.234 23.203 12.211 1 96.25 105 GLN A CA 1
ATOM 782 C C . GLN A 1 105 ? -14.266 22.219 11.578 1 96.25 105 GLN A C 1
ATOM 784 O O . GLN A 1 105 ? -13.734 22.469 10.492 1 96.25 105 GLN A O 1
ATOM 789 N N . GLY A 1 106 ? -14.031 21.078 12.297 1 97.25 106 GLY A N 1
ATOM 790 C CA . GLY A 1 106 ? -13.344 19.938 11.727 1 97.25 106 GLY A CA 1
ATOM 791 C C . GLY A 1 106 ? -11.836 20.078 11.75 1 97.25 106 GLY A C 1
ATOM 792 O O . GLY A 1 106 ? -11.289 20.891 12.5 1 97.25 106 GLY A O 1
ATOM 793 N N . VAL A 1 107 ? -11.172 19.172 11.008 1 98.62 107 VAL A N 1
ATOM 794 C CA . VAL A 1 107 ? -9.719 19.109 10.953 1 98.62 107 VAL A CA 1
ATOM 795 C C . VAL A 1 107 ? -9.258 19.062 9.5 1 98.62 107 VAL A C 1
ATOM 797 O O . VAL A 1 107 ? -10 18.625 8.617 1 98.62 107 VAL A O 1
ATOM 800 N N . GLY A 1 108 ? -8.117 19.688 9.227 1 98.88 108 GLY A N 1
ATOM 801 C CA . GLY A 1 108 ? -7.438 19.547 7.945 1 98.88 108 GLY A CA 1
ATOM 802 C C . GLY A 1 108 ? -6.203 18.656 8.023 1 98.88 108 GLY A C 1
ATOM 803 O O . GLY A 1 108 ? -5.828 18.203 9.102 1 98.88 108 GLY A O 1
ATOM 804 N N . LEU A 1 109 ? -5.664 18.344 6.879 1 98.94 109 LEU A N 1
ATOM 805 C CA . LEU A 1 109 ? -4.441 17.562 6.773 1 98.94 109 LEU A CA 1
ATOM 806 C C . LEU A 1 109 ? -3.289 18.406 6.254 1 98.94 109 LEU A C 1
ATOM 808 O O . LEU A 1 109 ? -3.49 19.281 5.406 1 98.94 109 LEU A O 1
ATOM 812 N N . TRP A 1 110 ? -2.188 18.172 6.82 1 98.88 110 TRP A N 1
ATOM 813 C CA . TRP A 1 110 ? -0.936 18.812 6.445 1 98.88 110 TRP A CA 1
ATOM 814 C C . TRP A 1 110 ? 0.183 17.797 6.289 1 98.88 110 TRP A C 1
ATOM 816 O O . TRP A 1 110 ? 0.306 16.875 7.098 1 98.88 110 TRP A O 1
ATOM 826 N N . GLY A 1 111 ? 0.945 17.906 5.211 1 98.19 111 GLY A N 1
ATOM 827 C CA . GLY A 1 111 ? 2.08 17 5.055 1 98.19 111 GLY A CA 1
ATOM 828 C C . GLY A 1 111 ? 3.223 17.625 4.27 1 98.19 111 GLY A C 1
ATOM 829 O O . GLY A 1 111 ? 2.996 18.359 3.312 1 98.19 111 GLY A O 1
ATOM 830 N N . MET A 1 112 ? 4.414 17.25 4.641 1 95 112 MET A N 1
ATOM 831 C CA . MET A 1 112 ? 5.613 17.703 3.938 1 95 112 MET A CA 1
ATOM 832 C C . MET A 1 112 ? 6.293 16.547 3.215 1 95 112 MET A C 1
ATOM 834 O O . MET A 1 112 ? 6.449 15.461 3.781 1 95 112 MET A O 1
ATOM 838 N N . SER A 1 113 ? 6.754 16.781 1.97 1 93.69 113 SER A N 1
ATOM 839 C CA . SER A 1 113 ? 7.516 15.82 1.191 1 93.69 113 SER A CA 1
ATOM 840 C C . SER A 1 113 ? 6.777 14.484 1.094 1 93.69 113 SER A C 1
ATOM 842 O O . SER A 1 113 ? 5.637 14.438 0.626 1 93.69 113 SER A O 1
ATOM 844 N N . LEU A 1 114 ? 7.297 13.375 1.692 1 94.69 114 LEU A N 1
ATOM 845 C CA . LEU A 1 114 ? 6.57 12.109 1.71 1 94.69 114 LEU A CA 1
ATOM 846 C C . LEU A 1 114 ? 5.246 12.25 2.447 1 94.69 114 LEU A C 1
ATOM 848 O O . LEU A 1 114 ? 4.223 11.719 2.008 1 94.69 114 LEU A O 1
ATOM 852 N N . GLY A 1 115 ? 5.297 13.023 3.51 1 96.56 115 GLY A N 1
ATOM 853 C CA . GLY A 1 115 ? 4.074 13.297 4.25 1 96.56 115 GLY A CA 1
ATOM 854 C C . GLY A 1 115 ? 3.018 14 3.422 1 96.56 115 GLY A C 1
ATOM 855 O O . GLY A 1 115 ? 1.821 13.852 3.68 1 96.56 115 GLY A O 1
ATOM 856 N N . GLY A 1 116 ? 3.486 14.766 2.447 1 97.5 116 GLY A N 1
ATOM 857 C CA . GLY A 1 116 ? 2.553 15.438 1.56 1 97.5 116 GLY A CA 1
ATOM 858 C C . GLY A 1 116 ? 1.732 14.484 0.716 1 97.5 116 GLY A C 1
ATOM 859 O O . GLY A 1 116 ? 0.513 14.633 0.609 1 97.5 116 GLY A O 1
ATOM 860 N N . THR A 1 117 ? 2.371 13.5 0.135 1 97.5 117 THR A N 1
ATOM 861 C CA . THR A 1 117 ? 1.642 12.555 -0.702 1 97.5 117 THR A CA 1
ATOM 862 C C . THR A 1 117 ? 0.812 11.602 0.155 1 97.5 117 THR A C 1
ATOM 864 O O . THR A 1 117 ? -0.261 11.156 -0.262 1 97.5 117 THR A O 1
ATOM 867 N N . VAL A 1 118 ? 1.252 11.32 1.377 1 98.44 118 VAL A N 1
ATOM 868 C CA . VAL A 1 118 ? 0.446 10.57 2.34 1 98.44 118 VAL A CA 1
ATOM 869 C C . VAL A 1 118 ? -0.83 11.352 2.656 1 98.44 118 VAL A C 1
ATOM 871 O O . VAL A 1 118 ? -1.926 10.789 2.648 1 98.44 118 VAL A O 1
ATOM 874 N N . ALA A 1 119 ? -0.679 12.633 2.846 1 98.81 119 ALA A N 1
ATOM 875 C CA . ALA A 1 119 ? -1.821 13.492 3.154 1 98.81 119 ALA A CA 1
ATOM 876 C C . ALA A 1 119 ? -2.785 13.57 1.976 1 98.81 119 ALA A C 1
ATOM 878 O O . ALA A 1 119 ? -4.004 13.586 2.162 1 98.81 119 ALA A O 1
ATOM 879 N N . MET A 1 120 ? -2.254 13.641 0.796 1 98.75 120 MET A N 1
ATOM 880 C CA . MET A 1 120 ? -3.1 13.68 -0.393 1 98.75 120 MET A CA 1
ATOM 881 C C . MET A 1 120 ? -3.926 12.406 -0.523 1 98.75 120 MET A C 1
ATOM 883 O O . MET A 1 120 ? -5.125 12.461 -0.807 1 98.75 120 MET A O 1
ATOM 887 N N . ALA A 1 121 ? -3.297 11.266 -0.316 1 98.69 121 ALA A N 1
ATOM 888 C CA . ALA A 1 121 ? -4.031 10.008 -0.337 1 98.69 121 ALA A CA 1
ATOM 889 C C . ALA A 1 121 ? -5.082 9.969 0.77 1 98.69 121 ALA A C 1
ATOM 891 O O . ALA A 1 121 ? -6.23 9.578 0.533 1 98.69 121 ALA A O 1
ATOM 892 N N . ALA A 1 122 ? -4.695 10.422 1.951 1 98.81 122 ALA A N 1
ATOM 893 C CA . ALA A 1 122 ? -5.605 10.422 3.096 1 98.81 122 ALA A CA 1
ATOM 894 C C . ALA A 1 122 ? -6.809 11.32 2.844 1 98.81 122 ALA A C 1
ATOM 896 O O . ALA A 1 122 ? -7.922 11.016 3.277 1 98.81 122 ALA A O 1
ATOM 897 N N . ALA A 1 123 ? -6.598 12.414 2.17 1 98.62 123 ALA A N 1
ATOM 898 C CA . ALA A 1 123 ? -7.684 13.352 1.889 1 98.62 123 ALA A CA 1
ATOM 899 C C . ALA A 1 123 ? -8.781 12.695 1.056 1 98.62 123 ALA A C 1
ATOM 901 O O . ALA A 1 123 ? -9.961 12.977 1.241 1 98.62 123 ALA A O 1
ATOM 902 N N . VAL A 1 124 ? -8.391 11.82 0.147 1 98.31 124 VAL A N 1
ATOM 903 C CA . VAL A 1 124 ? -9.359 11.117 -0.682 1 98.31 124 VAL A CA 1
ATOM 904 C C . VAL A 1 124 ? -10.07 10.055 0.152 1 98.31 124 VAL A C 1
ATOM 906 O O . VAL A 1 124 ? -11.289 9.906 0.064 1 98.31 124 VAL A O 1
ATOM 909 N N . LEU A 1 125 ? -9.398 9.391 1.018 1 98.44 125 LEU A N 1
ATOM 910 C CA . LEU A 1 125 ? -9.875 8.18 1.663 1 98.44 125 LEU A CA 1
ATOM 911 C C . LEU A 1 125 ? -10.633 8.508 2.945 1 98.44 125 LEU A C 1
ATOM 913 O O . LEU A 1 125 ? -11.352 7.66 3.484 1 98.44 125 LEU A O 1
ATOM 917 N N . ASP A 1 126 ? -10.445 9.695 3.473 1 98.5 126 ASP A N 1
ATOM 918 C CA . ASP A 1 126 ? -11.062 10.078 4.738 1 98.5 126 ASP A CA 1
ATOM 919 C C . ASP A 1 126 ? -11.875 11.367 4.586 1 98.5 126 ASP A C 1
ATOM 921 O O . ASP A 1 126 ? -11.344 12.469 4.738 1 98.5 126 ASP A O 1
ATOM 925 N N . PRO A 1 127 ? -13.117 11.219 4.422 1 97 127 PRO A N 1
ATOM 926 C CA . PRO A 1 127 ? -13.977 12.375 4.141 1 97 127 PRO A CA 1
ATOM 927 C C . PRO A 1 127 ? -14.102 13.32 5.328 1 97 127 PRO A C 1
ATOM 929 O O . PRO A 1 127 ? -14.711 14.391 5.211 1 97 127 PRO A O 1
ATOM 932 N N . ARG A 1 128 ? -13.516 13 6.465 1 98.12 128 ARG A N 1
ATOM 933 C CA . ARG A 1 128 ? -13.555 13.906 7.609 1 98.12 128 ARG A CA 1
ATOM 934 C C . ARG A 1 128 ? -12.602 15.078 7.414 1 98.12 128 ARG A C 1
ATOM 936 O O . ARG A 1 128 ? -12.727 16.109 8.094 1 98.12 128 ARG A O 1
ATOM 943 N N . ALA A 1 129 ? -11.57 14.945 6.531 1 98.44 129 ALA A N 1
ATOM 944 C CA . ALA A 1 129 ? -10.625 16.016 6.262 1 98.44 129 ALA A CA 1
ATOM 945 C C . ALA A 1 129 ? -11.305 17.203 5.57 1 98.44 129 ALA A C 1
ATOM 947 O O . ALA A 1 129 ? -11.93 17.031 4.52 1 98.44 129 ALA A O 1
ATOM 948 N N . ARG A 1 130 ? -11.078 18.391 6.105 1 98.12 130 ARG A N 1
ATOM 949 C CA . ARG A 1 130 ? -11.82 19.547 5.605 1 98.12 130 ARG A CA 1
ATOM 950 C C . ARG A 1 130 ? -10.992 20.328 4.602 1 98.12 130 ARG A C 1
ATOM 952 O O . ARG A 1 130 ? -11.539 20.984 3.715 1 98.12 130 ARG A O 1
ATOM 959 N N . TRP A 1 131 ? -9.766 20.375 4.723 1 98.62 131 TRP A N 1
ATOM 960 C CA . TRP A 1 131 ? -8.828 21.062 3.842 1 98.62 131 TRP A CA 1
ATOM 961 C C . TRP A 1 131 ? -7.465 20.375 3.865 1 98.62 131 TRP A C 1
ATOM 963 O O . TRP A 1 131 ? -7.199 19.531 4.723 1 98.62 131 TRP A O 1
ATOM 973 N N . LEU A 1 132 ? -6.641 20.672 2.852 1 98.88 132 LEU A N 1
ATOM 974 C CA . LEU A 1 132 ? -5.367 19.984 2.658 1 98.88 132 LEU A CA 1
ATOM 975 C C . LEU A 1 132 ? -4.258 20.984 2.334 1 98.88 132 LEU A C 1
ATOM 977 O O . LEU A 1 132 ? -4.426 21.844 1.474 1 98.88 132 LEU A O 1
ATOM 981 N N . ILE A 1 133 ? -3.168 20.875 3.092 1 98.88 133 ILE A N 1
ATOM 982 C CA . ILE A 1 133 ? -1.955 21.609 2.777 1 98.88 133 ILE A CA 1
ATOM 983 C C . ILE A 1 133 ? -0.8 20.641 2.535 1 98.88 133 ILE A C 1
ATOM 985 O O . ILE A 1 133 ? -0.504 19.797 3.381 1 98.88 133 ILE A O 1
ATOM 989 N N . VAL A 1 134 ? -0.201 20.781 1.438 1 98.62 134 VAL A N 1
ATOM 990 C CA . VAL A 1 134 ? 0.966 19.953 1.148 1 98.62 134 VAL A CA 1
ATOM 991 C C . VAL A 1 134 ? 2.172 20.844 0.854 1 98.62 134 VAL A C 1
ATOM 993 O O . VAL A 1 134 ? 2.084 21.766 0.039 1 98.62 134 VAL A O 1
ATOM 996 N N . VAL A 1 135 ? 3.254 20.562 1.558 1 97.06 135 VAL A N 1
ATOM 997 C CA . VAL A 1 135 ? 4.484 21.328 1.433 1 97.06 135 VAL A CA 1
ATOM 998 C C . VAL A 1 135 ? 5.539 20.516 0.696 1 97.06 135 VAL A C 1
ATOM 1000 O O . VAL A 1 135 ? 5.969 19.453 1.184 1 97.06 135 VAL A O 1
ATOM 1003 N N . SER A 1 136 ? 5.934 20.984 -0.461 1 94.38 136 SER A N 1
ATOM 1004 C CA . SER A 1 136 ? 6.906 20.297 -1.309 1 94.38 136 SER A CA 1
ATOM 1005 C C . SER A 1 136 ? 6.629 18.797 -1.36 1 94.38 136 SER A C 1
ATOM 1007 O O . SER A 1 136 ? 7.52 17.984 -1.104 1 94.38 136 SER A O 1
ATOM 1009 N N . PRO A 1 137 ? 5.434 18.406 -1.816 1 96.06 137 PRO A N 1
ATOM 1010 C CA . PRO A 1 137 ? 5.07 16.984 -1.79 1 96.06 137 PRO A CA 1
ATOM 1011 C C . PRO A 1 137 ? 5.914 16.141 -2.744 1 96.06 137 PRO A C 1
ATOM 1013 O O . PRO A 1 137 ? 6.258 16.594 -3.838 1 96.06 137 PRO A O 1
ATOM 1016 N N . ALA A 1 138 ? 6.188 14.898 -2.311 1 92.62 138 ALA A N 1
ATOM 1017 C CA . ALA A 1 138 ? 6.969 13.961 -3.115 1 92.62 138 ALA A CA 1
ATOM 1018 C C . ALA A 1 138 ? 6.133 13.391 -4.254 1 92.62 138 ALA A C 1
ATOM 1020 O O . ALA A 1 138 ? 5.855 12.188 -4.289 1 92.62 138 ALA A O 1
ATOM 1021 N N . THR A 1 139 ? 5.926 14.133 -5.309 1 90.06 139 THR A N 1
ATOM 1022 C CA . THR A 1 139 ? 4.977 13.805 -6.371 1 90.06 139 THR A CA 1
ATOM 1023 C C . THR A 1 139 ? 5.574 12.789 -7.34 1 90.06 139 THR A C 1
ATOM 1025 O O . THR A 1 139 ? 4.848 12 -7.941 1 90.06 139 THR A O 1
ATOM 1028 N N . GLU A 1 140 ? 6.785 12.805 -7.582 1 83.81 140 GLU A N 1
ATOM 1029 C CA . GLU A 1 140 ? 7.441 11.922 -8.539 1 83.81 140 GLU A CA 1
ATOM 1030 C C . GLU A 1 140 ? 8.797 11.445 -8.016 1 83.81 140 GLU A C 1
ATOM 1032 O O . GLU A 1 140 ? 9.844 11.844 -8.531 1 83.81 140 GLU A O 1
ATOM 1037 N N . PRO A 1 141 ? 8.656 10.57 -7.039 1 73.88 141 PRO A N 1
ATOM 1038 C CA . PRO A 1 141 ? 9.961 10.07 -6.602 1 73.88 141 PRO A CA 1
ATOM 1039 C C . PRO A 1 141 ? 10.719 9.344 -7.707 1 73.88 141 PRO A C 1
ATOM 1041 O O . PRO A 1 141 ? 10.109 8.656 -8.531 1 73.88 141 PRO A O 1
ATOM 1044 N N . THR A 1 142 ? 11.969 9.68 -7.828 1 77.81 142 THR A N 1
ATOM 1045 C CA . THR A 1 142 ? 12.828 9.055 -8.828 1 77.81 142 THR A CA 1
ATOM 1046 C C . THR A 1 142 ? 13.672 7.949 -8.203 1 77.81 142 THR A C 1
ATOM 1048 O O . THR A 1 142 ? 14.078 8.055 -7.047 1 77.81 142 THR A O 1
ATOM 1051 N N . HIS A 1 143 ? 13.812 6.875 -9.008 1 82.88 143 HIS A N 1
ATOM 1052 C CA . HIS A 1 143 ? 14.625 5.75 -8.562 1 82.88 143 HIS A CA 1
ATOM 1053 C C . HIS A 1 143 ? 15.75 5.453 -9.555 1 82.88 143 HIS A C 1
ATOM 1055 O O . HIS A 1 143 ? 15.539 5.508 -10.766 1 82.88 143 HIS A O 1
ATOM 1061 N N . ASN A 1 144 ? 16.938 5.383 -9 1 87.69 144 ASN A N 1
ATOM 1062 C CA . ASN A 1 144 ? 18 4.742 -9.781 1 87.69 144 ASN A CA 1
ATOM 1063 C C . ASN A 1 144 ? 17.812 3.23 -9.852 1 87.69 144 ASN A C 1
ATOM 1065 O O . ASN A 1 144 ? 18.141 2.518 -8.906 1 87.69 144 ASN A O 1
ATOM 1069 N N . MET A 1 145 ? 17.406 2.719 -10.992 1 90.31 145 MET A N 1
ATOM 1070 C CA . MET A 1 145 ? 16.938 1.336 -11.062 1 90.31 145 MET A CA 1
ATOM 1071 C C . MET A 1 145 ? 18.109 0.363 -11.023 1 90.31 145 MET A C 1
ATOM 1073 O O . MET A 1 145 ? 17.953 -0.788 -10.609 1 90.31 145 MET A O 1
ATOM 1077 N N . VAL A 1 146 ? 19.297 0.819 -11.398 1 90.44 146 VAL A N 1
ATOM 1078 C CA . VAL A 1 146 ? 20.469 -0.041 -11.273 1 90.44 146 VAL A CA 1
ATOM 1079 C C . VAL A 1 146 ? 20.75 -0.318 -9.797 1 90.44 146 VAL A C 1
ATOM 1081 O O . VAL A 1 146 ? 20.891 -1.475 -9.391 1 90.44 146 VAL A O 1
ATOM 1084 N N . LYS A 1 147 ? 20.734 0.709 -9.062 1 89.56 147 LYS A N 1
ATOM 1085 C CA . LYS A 1 147 ? 20.953 0.564 -7.625 1 89.56 147 LYS A CA 1
ATOM 1086 C C . LYS A 1 147 ? 19.766 -0.129 -6.957 1 89.56 147 LYS A C 1
ATOM 1088 O O . LYS A 1 147 ? 19.953 -0.989 -6.094 1 89.56 147 LYS A O 1
ATOM 1093 N N . MET A 1 148 ? 18.625 0.278 -7.414 1 93.19 148 MET A N 1
ATOM 1094 C CA . MET A 1 148 ? 17.406 -0.27 -6.82 1 93.19 148 MET A CA 1
ATOM 1095 C C . MET A 1 148 ? 17.344 -1.785 -6.992 1 93.19 148 MET A C 1
ATOM 1097 O O . MET A 1 148 ? 16.938 -2.502 -6.078 1 93.19 148 MET A O 1
ATOM 1101 N N . ARG A 1 149 ? 17.781 -2.283 -8.109 1 94.38 149 ARG A N 1
ATOM 1102 C CA . ARG A 1 149 ? 17.766 -3.723 -8.359 1 94.38 149 ARG A CA 1
ATOM 1103 C C . ARG A 1 149 ? 18.688 -4.457 -7.387 1 94.38 149 ARG A C 1
ATOM 1105 O O . ARG A 1 149 ? 18.359 -5.562 -6.941 1 94.38 149 ARG A O 1
ATOM 1112 N N . GLN A 1 150 ? 19.75 -3.846 -7.039 1 93.62 150 GLN A N 1
ATOM 1113 C CA . GLN A 1 150 ? 20.656 -4.426 -6.043 1 93.62 150 GLN A CA 1
ATOM 1114 C C . GLN A 1 150 ? 20.016 -4.414 -4.656 1 93.62 150 GLN A C 1
ATOM 1116 O O . GLN A 1 150 ? 20.156 -5.375 -3.898 1 93.62 150 GLN A O 1
ATOM 1121 N N . VAL A 1 151 ? 19.344 -3.354 -4.391 1 94.56 151 VAL A N 1
ATOM 1122 C CA . VAL A 1 151 ? 18.656 -3.223 -3.113 1 94.56 151 VAL A CA 1
ATOM 1123 C C . VAL A 1 151 ? 17.578 -4.301 -2.998 1 94.56 151 VAL A C 1
ATOM 1125 O O . VAL A 1 151 ? 17.422 -4.914 -1.939 1 94.56 151 VAL A O 1
ATOM 1128 N N . LEU A 1 152 ? 16.906 -4.543 -4.102 1 96.88 152 LEU A N 1
ATOM 1129 C CA . LEU A 1 152 ? 15.844 -5.543 -4.09 1 96.88 152 LEU A CA 1
ATOM 1130 C C . LEU A 1 152 ? 16.406 -6.938 -3.861 1 96.88 152 LEU A C 1
ATOM 1132 O O . LEU A 1 152 ? 15.789 -7.766 -3.197 1 96.88 152 LEU A O 1
ATOM 1136 N N . VAL A 1 153 ? 17.609 -7.195 -4.375 1 97 153 VAL A N 1
ATOM 1137 C CA . VAL A 1 153 ? 18.281 -8.469 -4.141 1 97 153 VAL A CA 1
ATOM 1138 C C . VAL A 1 153 ? 18.594 -8.617 -2.652 1 97 153 VAL A C 1
ATOM 1140 O O . VAL A 1 153 ? 18.328 -9.664 -2.057 1 97 153 VAL A O 1
ATOM 1143 N N . GLN A 1 154 ? 19.078 -7.543 -2.064 1 96.62 154 GLN A N 1
ATOM 1144 C CA . GLN A 1 154 ? 19.406 -7.57 -0.645 1 96.62 154 GLN A CA 1
ATOM 1145 C C . GLN A 1 154 ? 18.141 -7.676 0.213 1 96.62 154 GLN A C 1
ATOM 1147 O O . GLN A 1 154 ? 18.156 -8.344 1.25 1 96.62 154 GLN A O 1
ATOM 1152 N N . ALA A 1 155 ? 17.125 -7.031 -0.228 1 97.62 155 ALA A N 1
ATOM 1153 C CA . ALA A 1 155 ? 15.859 -7.102 0.499 1 97.62 155 ALA A CA 1
ATOM 1154 C C . ALA A 1 155 ? 15.305 -8.523 0.5 1 97.62 155 ALA A C 1
ATOM 1156 O O . ALA A 1 155 ? 14.719 -8.969 1.49 1 97.62 155 ALA A O 1
ATOM 1157 N N . ALA A 1 156 ? 15.453 -9.219 -0.594 1 97.81 156 ALA A N 1
ATOM 1158 C CA . ALA A 1 156 ? 15.016 -10.609 -0.679 1 97.81 156 ALA A CA 1
ATOM 1159 C C . ALA A 1 156 ? 15.805 -11.492 0.286 1 97.81 156 ALA A C 1
ATOM 1161 O O . ALA A 1 156 ? 15.219 -12.328 0.986 1 97.81 156 ALA A O 1
ATOM 1162 N N . ARG A 1 157 ? 17.062 -11.258 0.331 1 97.75 157 ARG A N 1
ATOM 1163 C CA . ARG A 1 157 ? 17.891 -11.992 1.272 1 97.75 157 ARG A CA 1
ATOM 1164 C C . ARG A 1 157 ? 17.5 -11.688 2.713 1 97.75 157 ARG A C 1
ATOM 1166 O O . ARG A 1 157 ? 17.484 -12.578 3.562 1 97.75 157 ARG A O 1
ATOM 1173 N N . ASP A 1 158 ? 17.25 -10.453 2.941 1 98.25 158 ASP A N 1
ATOM 1174 C CA . ASP A 1 158 ? 16.844 -10.023 4.273 1 98.25 158 ASP A CA 1
ATOM 1175 C C . ASP A 1 158 ? 15.547 -10.703 4.699 1 98.25 158 ASP A C 1
ATOM 1177 O O . ASP A 1 158 ? 15.383 -11.062 5.867 1 98.25 158 ASP A O 1
ATOM 1181 N N . ARG A 1 159 ? 14.625 -10.883 3.801 1 97.5 159 ARG A N 1
ATOM 1182 C CA . ARG A 1 159 ? 13.367 -11.547 4.117 1 97.5 159 ARG A CA 1
ATOM 1183 C C . ARG A 1 159 ? 13.602 -12.992 4.539 1 97.5 159 ARG A C 1
ATOM 1185 O O . ARG A 1 159 ? 12.992 -13.477 5.5 1 97.5 159 ARG A O 1
ATOM 1192 N N . GLU A 1 160 ? 14.43 -13.695 3.789 1 97.75 160 GLU A N 1
ATOM 1193 C CA . GLU A 1 160 ? 14.773 -15.062 4.164 1 97.75 160 GLU A CA 1
ATOM 1194 C C . GLU A 1 160 ? 15.367 -15.117 5.566 1 97.75 160 GLU A C 1
ATOM 1196 O O . GLU A 1 160 ? 15.062 -16.031 6.34 1 97.75 160 GLU A O 1
ATOM 1201 N N . SER A 1 161 ? 16.188 -14.117 5.844 1 98.12 161 SER A N 1
ATOM 1202 C CA . SER A 1 161 ? 16.812 -14.039 7.156 1 98.12 161 SER A CA 1
ATOM 1203 C C . SER A 1 161 ? 15.789 -13.758 8.25 1 98.12 161 SER A C 1
ATOM 1205 O O . SER A 1 161 ? 15.812 -14.383 9.312 1 98.12 161 SER A O 1
ATOM 1207 N N . GLN A 1 162 ? 14.898 -12.836 7.938 1 97.81 162 GLN A N 1
ATOM 1208 C CA . GLN A 1 162 ? 13.938 -12.391 8.945 1 97.81 162 GLN A CA 1
ATOM 1209 C C . GLN A 1 162 ? 12.945 -13.5 9.289 1 97.81 162 GLN A C 1
ATOM 1211 O O . GLN A 1 162 ? 12.523 -13.625 10.438 1 97.81 162 GLN A O 1
ATOM 1216 N N . VAL A 1 163 ? 12.5 -14.297 8.328 1 96.06 163 VAL A N 1
ATOM 1217 C CA . VAL A 1 163 ? 11.555 -15.367 8.602 1 96.06 163 VAL A CA 1
ATOM 1218 C C . VAL A 1 163 ? 12.195 -16.406 9.531 1 96.06 163 VAL A C 1
ATOM 1220 O O . VAL A 1 163 ? 11.492 -17.141 10.219 1 96.06 163 VAL A O 1
ATOM 1223 N N . LYS A 1 164 ? 13.5 -16.453 9.562 1 95.44 164 LYS A N 1
ATOM 1224 C CA . LYS A 1 164 ? 14.234 -17.359 10.438 1 95.44 164 LYS A CA 1
ATOM 1225 C C . LYS A 1 164 ? 14.422 -16.75 11.828 1 95.44 164 LYS A C 1
ATOM 1227 O O . LYS A 1 164 ? 15.062 -17.344 12.695 1 95.44 164 LYS A O 1
ATOM 1232 N N . GLY A 1 165 ? 13.969 -15.508 12.016 1 95 165 GLY A N 1
ATOM 1233 C CA . GLY A 1 165 ? 13.953 -14.93 13.352 1 95 165 GLY A CA 1
ATOM 1234 C C . GLY A 1 165 ? 14.969 -13.828 13.539 1 95 165 GLY A C 1
ATOM 1235 O O . GLY A 1 165 ? 15.094 -13.266 14.625 1 95 165 GLY A O 1
ATOM 1236 N N . ASN A 1 166 ? 15.664 -13.453 12.461 1 96.75 166 ASN A N 1
ATOM 1237 C CA . ASN A 1 166 ? 16.672 -12.406 12.562 1 96.75 166 ASN A CA 1
ATOM 1238 C C . ASN A 1 166 ? 16.062 -11.016 12.422 1 96.75 166 ASN A C 1
ATOM 1240 O O . ASN A 1 166 ? 14.977 -10.867 11.859 1 96.75 166 ASN A O 1
ATOM 1244 N N . ALA A 1 167 ? 16.766 -10.016 12.969 1 96.75 167 ALA A N 1
ATOM 1245 C CA . ALA A 1 167 ? 16.328 -8.633 12.859 1 96.75 167 ALA A CA 1
ATOM 1246 C C . ALA A 1 167 ? 16.484 -8.117 11.43 1 96.75 167 ALA A C 1
ATOM 1248 O O . ALA A 1 167 ? 17.328 -8.609 10.672 1 96.75 167 ALA A O 1
ATOM 1249 N N . PRO A 1 168 ? 15.672 -7.148 11.102 1 97.44 168 PRO A N 1
ATOM 1250 C CA . PRO A 1 168 ? 15.812 -6.586 9.758 1 97.44 168 PRO A CA 1
ATOM 1251 C C . PRO A 1 168 ? 17.172 -5.934 9.523 1 97.44 168 PRO A C 1
ATOM 1253 O O . PRO A 1 168 ? 17.734 -5.328 10.445 1 97.44 168 PRO A O 1
ATOM 1256 N N . TYR A 1 169 ? 17.625 -6.062 8.305 1 95.31 169 TYR A N 1
ATOM 1257 C CA . TYR A 1 169 ? 18.859 -5.398 7.906 1 95.31 169 TYR A CA 1
ATOM 1258 C C . TYR A 1 169 ? 18.656 -3.895 7.773 1 95.31 169 TYR A C 1
ATOM 1260 O O . TYR A 1 169 ? 17.734 -3.447 7.098 1 95.31 169 TYR A O 1
ATOM 1268 N N . MET A 1 170 ? 19.516 -3.125 8.445 1 93.25 170 MET A N 1
ATOM 1269 C CA . MET A 1 170 ? 19.422 -1.668 8.43 1 93.25 170 MET A CA 1
ATOM 1270 C C . MET A 1 170 ? 20.438 -1.069 7.461 1 93.25 170 MET A C 1
ATOM 1272 O O . MET A 1 170 ? 21.562 -1.559 7.352 1 93.25 170 MET A O 1
ATOM 1276 N N . VAL A 1 171 ? 19.984 -0.012 6.77 1 88.69 171 VAL A N 1
ATOM 1277 C CA . VAL A 1 171 ? 20.875 0.741 5.898 1 88.69 171 VAL A CA 1
ATOM 1278 C C . VAL A 1 171 ? 20.812 2.225 6.258 1 88.69 171 VAL A C 1
ATOM 1280 O O . VAL A 1 171 ? 19.781 2.721 6.715 1 88.69 171 VAL A O 1
ATOM 1283 N N . PRO A 1 172 ? 21.938 2.863 6.078 1 84.5 172 PRO A N 1
ATOM 1284 C CA . PRO A 1 172 ? 21.859 4.309 6.297 1 84.5 172 PRO A CA 1
ATOM 1285 C C . PRO A 1 172 ? 20.891 5 5.34 1 84.5 172 PRO A C 1
ATOM 1287 O O . PRO A 1 172 ? 20.797 4.625 4.168 1 84.5 172 PRO A O 1
ATOM 1290 N N . MET A 1 173 ? 20.141 5.922 5.902 1 80.62 173 MET A N 1
ATOM 1291 C CA . MET A 1 173 ? 19.281 6.719 5.027 1 80.62 173 MET A CA 1
ATOM 1292 C C . MET A 1 173 ? 20.109 7.504 4.02 1 80.62 173 MET A C 1
ATOM 1294 O O . MET A 1 173 ? 19.797 7.527 2.83 1 80.62 173 MET A O 1
ATOM 1298 N N . LEU A 1 174 ? 21.125 8.086 4.613 1 76.31 174 LEU A N 1
ATOM 1299 C CA . LEU A 1 174 ? 22.125 8.789 3.816 1 76.31 174 LEU A CA 1
ATOM 1300 C C . LEU A 1 174 ? 23.531 8.273 4.125 1 76.31 174 LEU A C 1
ATOM 1302 O O . LEU A 1 174 ? 23.859 8.031 5.285 1 76.31 174 LEU A O 1
ATOM 1306 N N . ASP A 1 175 ? 24.266 8.055 3.002 1 69.19 175 ASP A N 1
ATOM 1307 C CA . ASP A 1 175 ? 25.641 7.594 3.205 1 69.19 175 ASP A CA 1
ATOM 1308 C C . ASP A 1 175 ? 26.578 8.773 3.459 1 69.19 175 ASP A C 1
ATOM 1310 O O . ASP A 1 175 ? 26.125 9.898 3.674 1 69.19 175 ASP A O 1
ATOM 1314 N N . GLY A 1 176 ? 27.875 8.383 3.641 1 66.94 176 GLY A N 1
ATOM 1315 C CA . GLY A 1 176 ? 28.891 9.383 3.928 1 66.94 176 GLY A CA 1
ATOM 1316 C C . GLY A 1 176 ? 28.953 10.492 2.891 1 66.94 176 GLY A C 1
ATOM 1317 O O . GLY A 1 176 ? 29.484 11.562 3.15 1 66.94 176 GLY A O 1
ATOM 1318 N N . ARG A 1 177 ? 28.375 10.172 1.731 1 68.88 177 ARG A N 1
ATOM 1319 C CA . ARG A 1 177 ? 28.375 11.156 0.659 1 68.88 177 ARG A CA 1
ATOM 1320 C C . ARG A 1 177 ? 27.047 11.891 0.596 1 68.88 177 ARG A C 1
ATOM 1322 O O . ARG A 1 177 ? 26.797 12.68 -0.323 1 68.88 177 ARG A O 1
ATOM 1329 N N . GLY A 1 178 ? 26.156 11.508 1.526 1 65.19 178 GLY A N 1
ATOM 1330 C CA . GLY A 1 178 ? 24.844 12.133 1.576 1 65.19 178 GLY A CA 1
ATOM 1331 C C . GLY A 1 178 ? 23.859 11.539 0.585 1 65.19 178 GLY A C 1
ATOM 1332 O O . GLY A 1 178 ? 22.844 12.156 0.255 1 65.19 178 GLY A O 1
ATOM 1333 N N . GLU A 1 179 ? 24.188 10.398 0.1 1 70.06 179 GLU A N 1
ATOM 1334 C CA . GLU A 1 179 ? 23.344 9.727 -0.882 1 70.06 179 GLU A CA 1
ATOM 1335 C C . GLU A 1 179 ? 22.625 8.523 -0.267 1 70.06 179 GLU A C 1
ATOM 1337 O O . GLU A 1 179 ? 23.156 7.891 0.656 1 70.06 179 GLU A O 1
ATOM 1342 N N . ASN A 1 180 ? 21.391 8.383 -0.737 1 75.44 180 ASN A N 1
ATOM 1343 C CA . ASN A 1 180 ? 20.703 7.164 -0.325 1 75.44 180 ASN A CA 1
ATOM 1344 C C . ASN A 1 180 ? 21.281 5.938 -1.029 1 75.44 180 ASN A C 1
ATOM 1346 O O . ASN A 1 180 ? 21.328 5.891 -2.26 1 75.44 180 ASN A O 1
ATOM 1350 N N . PRO A 1 181 ? 21.719 5.051 -0.273 1 68.5 181 PRO A N 1
ATOM 1351 C CA . PRO A 1 181 ? 22.344 3.887 -0.888 1 68.5 181 PRO A CA 1
ATOM 1352 C C . PRO A 1 181 ? 21.406 3.102 -1.79 1 68.5 181 PRO A C 1
ATOM 1354 O O . PRO A 1 181 ? 21.844 2.35 -2.658 1 68.5 181 PRO A O 1
ATOM 1357 N N . ALA A 1 182 ? 20.156 3.301 -1.525 1 70.69 182 ALA A N 1
ATOM 1358 C CA . ALA A 1 182 ? 19.172 2.578 -2.342 1 70.69 182 ALA A CA 1
ATOM 1359 C C . ALA A 1 182 ? 18.797 3.379 -3.582 1 70.69 182 ALA A C 1
ATOM 1361 O O . ALA A 1 182 ? 17.953 2.945 -4.375 1 70.69 182 ALA A O 1
ATOM 1362 N N . GLY A 1 183 ? 19.484 4.41 -3.75 1 67.81 183 GLY A N 1
ATOM 1363 C CA . GLY A 1 183 ? 19.219 5.23 -4.922 1 67.81 183 GLY A CA 1
ATOM 1364 C C . GLY A 1 183 ? 17.922 6.004 -4.824 1 67.81 183 GLY A C 1
ATOM 1365 O O . GLY A 1 183 ? 17.422 6.539 -5.824 1 67.81 183 GLY A O 1
ATOM 1366 N N . PHE A 1 184 ? 17.359 5.832 -3.684 1 67.94 184 PHE A N 1
ATOM 1367 C CA . PHE A 1 184 ? 16.188 6.648 -3.396 1 67.94 184 PHE A CA 1
ATOM 1368 C C . PHE A 1 184 ? 16.594 8.062 -3 1 67.94 184 PHE A C 1
ATOM 1370 O O . PHE A 1 184 ? 17.469 8.25 -2.154 1 67.94 184 PHE A O 1
ATOM 1377 N N . ASP A 1 185 ? 16.156 9.023 -3.773 1 63.25 185 ASP A N 1
ATOM 1378 C CA . ASP A 1 185 ? 16.438 10.406 -3.4 1 63.25 185 ASP A CA 1
ATOM 1379 C C . ASP A 1 185 ? 15.383 10.953 -2.443 1 63.25 185 ASP A C 1
ATOM 1381 O O . ASP A 1 185 ? 14.289 11.32 -2.867 1 63.25 185 ASP A O 1
ATOM 1385 N N . PRO A 1 186 ? 15.789 10.922 -1.162 1 58.41 186 PRO A N 1
ATOM 1386 C CA . PRO A 1 186 ? 14.82 11.383 -0.171 1 58.41 186 PRO A CA 1
ATOM 1387 C C . PRO A 1 186 ? 14.609 12.898 -0.215 1 58.41 186 PRO A C 1
ATOM 1389 O O . PRO A 1 186 ? 13.766 13.43 0.509 1 58.41 186 PRO A O 1
ATOM 1392 N N . GLY A 1 187 ? 15.281 13.539 -1.16 1 57.91 187 GLY A N 1
ATOM 1393 C CA . GLY A 1 187 ? 15.125 14.969 -1.344 1 57.91 187 GLY A CA 1
ATOM 1394 C C . GLY A 1 187 ? 15.945 15.797 -0.369 1 57.91 187 GLY A C 1
ATOM 1395 O O . GLY A 1 187 ? 15.695 16.984 -0.193 1 57.91 187 GLY A O 1
ATOM 1396 N N . LEU A 1 188 ? 16.844 15.188 0.287 1 58.16 188 LEU A N 1
ATOM 1397 C CA . LEU A 1 188 ? 17.656 15.945 1.232 1 58.16 188 LEU A CA 1
ATOM 1398 C C . LEU A 1 188 ? 18.781 16.672 0.515 1 58.16 188 LEU A C 1
ATOM 1400 O O . LEU A 1 188 ? 19.391 16.141 -0.409 1 58.16 188 LEU A O 1
ATOM 1404 N N . GLU A 1 189 ? 18.781 18.016 0.687 1 55.62 189 GLU A N 1
ATOM 1405 C CA . GLU A 1 189 ? 19.938 18.75 0.198 1 55.62 189 GLU A CA 1
ATOM 1406 C C . GLU A 1 189 ? 21.234 18.25 0.84 1 55.62 189 GLU A C 1
ATOM 1408 O O . GLU A 1 189 ? 21.25 17.922 2.031 1 55.62 189 GLU A O 1
ATOM 1413 N N . ARG A 1 190 ? 22.234 18.156 -0.059 1 54.59 190 ARG A N 1
ATOM 1414 C CA . ARG A 1 190 ? 23.516 17.625 0.382 1 54.59 190 ARG A CA 1
ATOM 1415 C C . ARG A 1 190 ? 24 18.328 1.643 1 54.59 190 ARG A C 1
ATOM 1417 O O . ARG A 1 190 ? 24.484 17.688 2.58 1 54.59 190 ARG A O 1
ATOM 1424 N N . ALA A 1 191 ? 23.875 19.656 1.562 1 55.78 191 ALA A N 1
ATOM 1425 C CA . ALA A 1 191 ? 24.375 20.422 2.697 1 55.78 191 ALA A CA 1
ATOM 1426 C C . ALA A 1 191 ? 23.609 20.078 3.975 1 55.78 191 ALA A C 1
ATOM 1428 O O . ALA A 1 191 ? 24.203 19.953 5.047 1 55.78 191 ALA A O 1
ATOM 1429 N N . SER A 1 192 ? 22.312 19.984 3.838 1 57.12 192 SER A N 1
ATOM 1430 C CA . SER A 1 192 ? 21.484 19.594 4.977 1 57.12 192 SER A CA 1
ATOM 1431 C C . SER A 1 192 ? 21.781 18.172 5.426 1 57.12 192 SER A C 1
ATOM 1433 O O . SER A 1 192 ? 21.844 17.891 6.625 1 57.12 192 SER A O 1
ATOM 1435 N N . VAL A 1 193 ? 22.031 17.438 4.422 1 56.94 193 VAL A N 1
ATOM 1436 C CA . VAL A 1 193 ? 22.422 16.062 4.676 1 56.94 193 VAL A CA 1
ATOM 1437 C C . VAL A 1 193 ? 23.734 16.016 5.453 1 56.94 193 VAL A C 1
ATOM 1439 O O . VAL A 1 193 ? 23.844 15.305 6.457 1 56.94 193 VAL A O 1
ATOM 1442 N N . MET A 1 194 ? 24.609 16.797 4.914 1 55.59 194 MET A N 1
ATOM 1443 C CA . MET A 1 194 ? 25.922 16.812 5.547 1 55.59 194 MET A CA 1
ATOM 1444 C C . MET A 1 194 ? 25.828 17.344 6.973 1 55.59 194 MET A C 1
ATOM 1446 O O . MET A 1 194 ? 26.516 16.859 7.871 1 55.59 194 MET A O 1
ATOM 1450 N N . ARG A 1 195 ? 25 18.25 7.125 1 56.69 195 ARG A N 1
ATOM 1451 C CA . ARG A 1 195 ? 24.781 18.766 8.477 1 56.69 195 ARG A CA 1
ATOM 1452 C C . ARG A 1 195 ? 24.172 17.703 9.383 1 56.69 195 ARG A C 1
ATOM 1454 O O . ARG A 1 195 ? 24.594 17.547 10.531 1 56.69 195 ARG A O 1
ATOM 1461 N N . MET A 1 196 ? 23.25 17.047 8.797 1 56.38 196 MET A N 1
ATOM 1462 C CA . MET A 1 196 ? 22.625 15.969 9.539 1 56.38 196 MET A CA 1
ATOM 1463 C C . MET A 1 196 ? 23.625 14.859 9.844 1 56.38 196 MET A C 1
ATOM 1465 O O . MET A 1 196 ? 23.656 14.336 10.961 1 56.38 196 MET A O 1
ATOM 1469 N N . LEU A 1 197 ? 24.359 14.594 8.82 1 56.47 197 LEU A N 1
ATOM 1470 C CA . LEU A 1 197 ? 25.359 13.539 8.969 1 56.47 197 LEU A CA 1
ATOM 1471 C C . LEU A 1 197 ? 26.469 13.977 9.922 1 56.47 197 LEU A C 1
ATOM 1473 O O . LEU A 1 197 ? 26.969 13.172 10.703 1 56.47 197 LEU A O 1
ATOM 1477 N N . GLN A 1 198 ? 26.969 15.086 9.633 1 52.44 198 GLN A N 1
ATOM 1478 C CA . GLN A 1 198 ? 28.016 15.609 10.5 1 52.44 198 GLN A CA 1
ATOM 1479 C C . GLN A 1 198 ? 27.5 15.789 11.93 1 52.44 198 GLN A C 1
ATOM 1481 O O . GLN A 1 198 ? 28.281 15.711 12.883 1 52.44 198 GLN A O 1
ATOM 1486 N N . ALA A 1 199 ? 26.297 16.125 11.992 1 46.75 199 ALA A N 1
ATOM 1487 C CA . ALA A 1 199 ? 25.703 16.234 13.328 1 46.75 199 ALA A CA 1
ATOM 1488 C C . ALA A 1 199 ? 25.703 14.875 14.039 1 46.75 199 ALA A C 1
ATOM 1490 O O . ALA A 1 199 ? 25.594 14.812 15.266 1 46.75 199 ALA A O 1
ATOM 1491 N N . TYR A 1 200 ? 25.688 13.844 13.398 1 43.44 200 TYR A N 1
ATOM 1492 C CA . TYR A 1 200 ? 25.734 12.5 13.977 1 43.44 200 TYR A CA 1
ATOM 1493 C C . TYR A 1 200 ? 27.078 12.234 14.633 1 43.44 200 TYR A C 1
ATOM 1495 O O . TYR A 1 200 ? 27.359 11.109 15.062 1 43.44 200 TYR A O 1
ATOM 1503 N N . ASP A 1 201 ? 27.906 13.25 14.742 1 39.22 201 ASP A N 1
ATOM 1504 C CA . ASP A 1 201 ? 29.016 12.961 15.641 1 39.22 201 ASP A CA 1
ATOM 1505 C C . ASP A 1 201 ? 28.531 12.773 17.078 1 39.22 201 ASP A C 1
ATOM 1507 O O . ASP A 1 201 ? 27.891 13.664 17.641 1 39.22 201 ASP A O 1
ATOM 1511 N N . ASP A 1 202 ? 28.531 11.57 17.656 1 39.53 202 ASP A N 1
ATOM 1512 C CA . ASP A 1 202 ? 28.203 11.203 19.031 1 39.53 202 ASP A CA 1
ATOM 1513 C C . ASP A 1 202 ? 28.625 12.297 20 1 39.53 202 ASP A C 1
ATOM 1515 O O . ASP A 1 202 ? 28.156 12.336 21.141 1 39.53 202 ASP A O 1
ATOM 1519 N N . ALA A 1 203 ? 29.828 13.008 19.797 1 32.72 203 ALA A N 1
ATOM 1520 C CA . ALA A 1 203 ? 30.453 13.898 20.781 1 32.72 203 ALA A CA 1
ATOM 1521 C C . ALA A 1 203 ? 29.781 15.273 20.766 1 32.72 203 ALA A C 1
ATOM 1523 O O . ALA A 1 203 ? 30.031 16.094 21.641 1 32.72 203 ALA A O 1
ATOM 1524 N N . ASN A 1 204 ? 29.438 15.734 19.625 1 32.22 204 ASN A N 1
ATOM 1525 C CA . ASN A 1 204 ? 28.859 17.078 19.719 1 32.22 204 ASN A CA 1
ATOM 1526 C C . ASN A 1 204 ? 27.375 17.016 20.094 1 32.22 204 ASN A C 1
ATOM 1528 O O . ASN A 1 204 ? 26.531 16.625 19.281 1 32.22 204 ASN A O 1
ATOM 1532 N N . VAL A 1 205 ? 27.016 17.219 21.281 1 30.61 205 VAL A N 1
ATOM 1533 C CA . VAL A 1 205 ? 25.828 17.297 22.125 1 30.61 205 VAL A CA 1
ATOM 1534 C C . VAL A 1 205 ? 24.812 18.25 21.516 1 30.61 205 VAL A C 1
ATOM 1536 O O . VAL A 1 205 ? 23.625 18.203 21.844 1 30.61 205 VAL A O 1
ATOM 1539 N N . LEU A 1 206 ? 25.297 19.266 20.906 1 30.02 206 LEU A N 1
ATOM 1540 C CA . LEU A 1 206 ? 24.297 20.297 20.562 1 30.02 206 LEU A CA 1
ATOM 1541 C C . LEU A 1 206 ? 23.344 19.781 19.5 1 30.02 206 LEU A C 1
ATOM 1543 O O . LEU A 1 206 ? 22.156 20.094 19.531 1 30.02 206 LEU A O 1
ATOM 1547 N N . ARG A 1 207 ? 23.766 19.344 18.281 1 35.41 207 ARG A N 1
ATOM 1548 C CA . ARG A 1 207 ? 22.891 19.062 17.156 1 35.41 207 ARG A CA 1
ATOM 1549 C C . ARG A 1 207 ? 22.219 17.688 17.312 1 35.41 207 ARG A C 1
ATOM 1551 O O . ARG A 1 207 ? 21.359 17.312 16.516 1 35.41 207 ARG A O 1
ATOM 1558 N N . ALA A 1 208 ? 22.469 16.688 18.156 1 38.78 208 ALA A N 1
ATOM 1559 C CA . ALA A 1 208 ? 21.641 15.898 19.047 1 38.78 208 ALA A CA 1
ATOM 1560 C C . ALA A 1 208 ? 20.375 16.656 19.438 1 38.78 208 ALA A C 1
ATOM 1562 O O . ALA A 1 208 ? 19.312 16.047 19.656 1 38.78 208 ALA A O 1
ATOM 1563 N N . ALA A 1 209 ? 20.359 17.922 19.469 1 37.59 209 ALA A N 1
ATOM 1564 C CA . ALA A 1 209 ? 19.328 18.859 19.906 1 37.59 209 ALA A CA 1
ATOM 1565 C C . ALA A 1 209 ? 18.25 19.016 18.828 1 37.59 209 ALA A C 1
ATOM 1567 O O . ALA A 1 209 ? 17.078 19.25 19.141 1 37.59 209 ALA A O 1
ATOM 1568 N N . LEU A 1 210 ? 18.547 19.062 17.391 1 45 210 LEU A N 1
ATOM 1569 C CA . LEU A 1 210 ? 17.5 19.438 16.438 1 45 210 LEU A CA 1
ATOM 1570 C C . LEU A 1 210 ? 16.516 18.281 16.234 1 45 210 LEU A C 1
ATOM 1572 O O . LEU A 1 210 ? 15.352 18.5 15.922 1 45 210 LEU A O 1
ATOM 1576 N N . ALA A 1 211 ? 16.953 17.047 16.188 1 58.19 211 ALA A N 1
ATOM 1577 C CA . ALA A 1 211 ? 15.953 15.977 16.234 1 58.19 211 ALA A CA 1
ATOM 1578 C C . ALA A 1 211 ? 16.453 14.805 17.078 1 58.19 211 ALA A C 1
ATOM 1580 O O . ALA A 1 211 ? 16.953 13.812 16.531 1 58.19 211 ALA A O 1
ATOM 1581 N N . PRO A 1 212 ? 16.453 15.086 18.391 1 55.75 212 PRO A N 1
ATOM 1582 C CA . PRO A 1 212 ? 17.047 14.102 19.312 1 55.75 212 PRO A CA 1
ATOM 1583 C C . PRO A 1 212 ? 16.562 12.68 19.031 1 55.75 212 PRO A C 1
ATOM 1585 O O . PRO A 1 212 ? 17.25 11.711 19.359 1 55.75 212 PRO A O 1
ATOM 1588 N N . HIS A 1 213 ? 15.469 12.586 18.312 1 71.81 213 HIS A N 1
ATOM 1589 C CA . HIS A 1 213 ? 14.922 11.242 18.188 1 71.81 213 HIS A CA 1
ATOM 1590 C C . HIS A 1 213 ? 15.062 10.734 16.75 1 71.81 213 HIS A C 1
ATOM 1592 O O . HIS A 1 213 ? 14.625 9.625 16.438 1 71.81 213 HIS A O 1
ATOM 1598 N N . HIS A 1 214 ? 15.773 11.5 15.969 1 75.31 214 HIS A N 1
ATOM 1599 C CA . HIS A 1 214 ? 15.984 11.055 14.594 1 75.31 214 HIS A CA 1
ATOM 1600 C C . HIS A 1 214 ? 17.156 10.086 14.508 1 75.31 214 HIS A C 1
ATOM 1602 O O . HIS A 1 214 ? 18.172 10.273 15.18 1 75.31 214 HIS A O 1
ATOM 1608 N N . VAL A 1 215 ? 16.984 9.008 13.672 1 78.38 215 VAL A N 1
ATOM 1609 C CA . VAL A 1 215 ? 18.062 8.07 13.414 1 78.38 215 VAL A CA 1
ATOM 1610 C C . VAL A 1 215 ? 18.281 7.938 11.906 1 78.38 215 VAL A C 1
ATOM 1612 O O . VAL A 1 215 ? 17.328 7.871 11.133 1 78.38 215 VAL A O 1
ATOM 1615 N N . ASN A 1 216 ? 19.531 7.977 11.531 1 81.38 216 ASN A N 1
ATOM 1616 C CA . ASN A 1 216 ? 19.891 7.883 10.117 1 81.38 216 ASN A CA 1
ATOM 1617 C C . ASN A 1 216 ? 19.953 6.434 9.648 1 81.38 216 ASN A C 1
ATOM 1619 O O . ASN A 1 216 ? 20.984 5.965 9.18 1 81.38 216 ASN A O 1
ATOM 1623 N N . ARG A 1 217 ? 18.922 5.758 9.75 1 88.06 217 ARG A N 1
ATOM 1624 C CA . ARG A 1 217 ? 18.844 4.379 9.281 1 88.06 217 ARG A CA 1
ATOM 1625 C C . ARG A 1 217 ? 17.406 3.996 8.93 1 88.06 217 ARG A C 1
ATOM 1627 O O . ARG A 1 217 ? 16.469 4.543 9.492 1 88.06 217 ARG A O 1
ATOM 1634 N N . THR A 1 218 ? 17.25 3.182 8.016 1 93.94 218 THR A N 1
ATOM 1635 C CA . THR A 1 218 ? 15.992 2.543 7.625 1 93.94 218 THR A CA 1
ATOM 1636 C C . THR A 1 218 ? 16.203 1.055 7.367 1 93.94 218 THR A C 1
ATOM 1638 O O . THR A 1 218 ? 17.328 0.609 7.145 1 93.94 218 THR A O 1
ATOM 1641 N N . THR A 1 219 ? 15.156 0.297 7.492 1 96.56 219 THR A N 1
ATOM 1642 C CA . THR A 1 219 ? 15.25 -1.086 7.039 1 96.56 219 THR A CA 1
ATOM 1643 C C . THR A 1 219 ? 15.461 -1.148 5.527 1 96.56 219 THR A C 1
ATOM 1645 O O . THR A 1 219 ? 14.984 -0.277 4.793 1 96.56 219 THR A O 1
ATOM 1648 N N . ILE A 1 220 ? 16.125 -2.178 5.078 1 95.5 220 ILE A N 1
ATOM 1649 C CA . ILE A 1 220 ? 16.281 -2.369 3.641 1 95.5 220 ILE A CA 1
ATOM 1650 C C . ILE A 1 220 ? 14.906 -2.6 2.998 1 95.5 220 ILE A C 1
ATOM 1652 O O . ILE A 1 220 ? 14.688 -2.229 1.844 1 95.5 220 ILE A O 1
ATOM 1656 N N . GLY A 1 221 ? 13.922 -3.135 3.789 1 96.44 221 GLY A N 1
ATOM 1657 C CA . GLY A 1 221 ? 12.562 -3.363 3.316 1 96.44 221 GLY A CA 1
ATOM 1658 C C . GLY A 1 221 ? 11.82 -2.08 3 1 96.44 221 GLY A C 1
ATOM 1659 O O . GLY A 1 221 ? 10.859 -2.09 2.23 1 96.44 221 GLY A O 1
ATOM 1660 N N . THR A 1 222 ? 12.258 -0.965 3.568 1 96.44 222 THR A N 1
ATOM 1661 C CA . THR A 1 222 ? 11.672 0.345 3.314 1 96.44 222 THR A CA 1
ATOM 1662 C C . THR A 1 222 ? 11.633 0.644 1.819 1 96.44 222 THR A C 1
ATOM 1664 O O . THR A 1 222 ? 10.648 1.183 1.31 1 96.44 222 THR A O 1
ATOM 1667 N N . TYR A 1 223 ? 12.578 0.216 1.169 1 94.62 223 TYR A N 1
ATOM 1668 C CA . TYR A 1 223 ? 12.742 0.639 -0.218 1 94.62 223 TYR A CA 1
ATOM 1669 C C . TYR A 1 223 ? 11.852 -0.181 -1.145 1 94.62 223 TYR A C 1
ATOM 1671 O O . TYR A 1 223 ? 11.523 0.258 -2.25 1 94.62 223 TYR A O 1
ATOM 1679 N N . ARG A 1 224 ? 11.398 -1.354 -0.734 1 96.44 224 ARG A N 1
ATOM 1680 C CA . ARG A 1 224 ? 10.312 -2.051 -1.426 1 96.44 224 ARG A CA 1
ATOM 1681 C C . ARG A 1 224 ? 9.016 -1.263 -1.342 1 96.44 224 ARG A C 1
ATOM 1683 O O . ARG A 1 224 ? 8.305 -1.12 -2.34 1 96.44 224 ARG A O 1
ATOM 1690 N N . HIS A 1 225 ? 8.797 -0.759 -0.115 1 96.56 225 HIS A N 1
ATOM 1691 C CA . HIS A 1 225 ? 7.582 0.024 0.09 1 96.56 225 HIS A CA 1
ATOM 1692 C C . HIS A 1 225 ? 7.602 1.303 -0.74 1 96.56 225 HIS A C 1
ATOM 1694 O O . HIS A 1 225 ? 6.59 1.682 -1.333 1 96.56 225 HIS A O 1
ATOM 1700 N N . MET A 1 226 ? 8.75 1.889 -0.813 1 94.88 226 MET A N 1
ATOM 1701 C CA . MET A 1 226 ? 8.875 3.152 -1.531 1 94.88 226 MET A CA 1
ATOM 1702 C C . MET A 1 226 ? 8.703 2.945 -3.033 1 94.88 226 MET A C 1
ATOM 1704 O O . MET A 1 226 ? 8.078 3.762 -3.709 1 94.88 226 MET A O 1
ATOM 1708 N N . LEU A 1 227 ? 9.242 1.912 -3.537 1 95.69 227 LEU A N 1
ATOM 1709 C CA . LEU A 1 227 ? 9.086 1.627 -4.961 1 95.69 227 LEU A CA 1
ATOM 1710 C C . LEU A 1 227 ? 7.641 1.293 -5.297 1 95.69 227 LEU A C 1
ATOM 1712 O O . LEU A 1 227 ? 7.148 1.66 -6.367 1 95.69 227 LEU A O 1
ATOM 1716 N N . LEU A 1 228 ? 6.949 0.657 -4.406 1 96.75 228 LEU A N 1
ATOM 1717 C CA . LEU A 1 228 ? 5.559 0.273 -4.613 1 96.75 228 LEU A CA 1
ATOM 1718 C C . LEU A 1 228 ? 4.637 1.48 -4.477 1 96.75 228 LEU A C 1
ATOM 1720 O O . LEU A 1 228 ? 3.557 1.513 -5.07 1 96.75 228 LEU A O 1
ATOM 1724 N N . TRP A 1 229 ? 5.039 2.486 -3.828 1 95.88 229 TRP A N 1
ATOM 1725 C CA . TRP A 1 229 ? 4.18 3.615 -3.486 1 95.88 229 TRP A CA 1
ATOM 1726 C C . TRP A 1 229 ? 3.961 4.52 -4.695 1 95.88 229 TRP A C 1
ATOM 1728 O O . TRP A 1 229 ? 4.918 5.027 -5.281 1 95.88 229 TRP A O 1
ATOM 1738 N N . ASP A 1 230 ? 2.762 4.711 -5.098 1 94.88 230 ASP A N 1
ATOM 1739 C CA . ASP A 1 230 ? 2.238 5.695 -6.039 1 94.88 230 ASP A CA 1
ATOM 1740 C C . ASP A 1 230 ? 0.756 5.961 -5.789 1 94.88 230 ASP A C 1
ATOM 1742 O O . ASP A 1 230 ? -0.065 5.043 -5.859 1 94.88 230 ASP A O 1
ATOM 1746 N N . SER A 1 231 ? 0.44 7.203 -5.422 1 95.75 231 SER A N 1
ATOM 1747 C CA . SER A 1 231 ? -0.959 7.5 -5.129 1 95.75 231 SER A CA 1
ATOM 1748 C C . SER A 1 231 ? -1.524 8.523 -6.109 1 95.75 231 SER A C 1
ATOM 1750 O O . SER A 1 231 ? -2.59 9.094 -5.871 1 95.75 231 SER A O 1
ATOM 1752 N N . ARG A 1 232 ? -0.903 8.812 -7.23 1 95.94 232 ARG A N 1
ATOM 1753 C CA . ARG A 1 232 ? -1.257 9.875 -8.156 1 95.94 232 ARG A CA 1
ATOM 1754 C C . ARG A 1 232 ? -2.635 9.641 -8.773 1 95.94 232 ARG A C 1
ATOM 1756 O O . ARG A 1 232 ? -3.375 10.586 -9.039 1 95.94 232 ARG A O 1
ATOM 1763 N N . HIS A 1 233 ? -2.998 8.383 -8.898 1 94 233 HIS A N 1
ATOM 1764 C CA . HIS A 1 233 ? -4.285 8.055 -9.5 1 94 233 HIS A CA 1
ATOM 1765 C C . HIS A 1 233 ? -5.441 8.547 -8.641 1 94 233 HIS A C 1
ATOM 1767 O O . HIS A 1 233 ? -6.562 8.711 -9.125 1 94 233 HIS A O 1
ATOM 1773 N N . LEU A 1 234 ? -5.176 8.844 -7.367 1 96 234 LEU A N 1
ATOM 1774 C CA . LEU A 1 234 ? -6.215 9.25 -6.426 1 96 234 LEU A CA 1
ATOM 1775 C C . LEU A 1 234 ? -6.402 10.758 -6.438 1 96 234 LEU A C 1
ATOM 1777 O O . LEU A 1 234 ? -7.438 11.266 -6.004 1 96 234 LEU A O 1
ATOM 1781 N N . TRP A 1 235 ? -5.348 11.453 -6.875 1 97.31 235 TRP A N 1
ATOM 1782 C CA . TRP A 1 235 ? -5.289 12.875 -6.582 1 97.31 235 TRP A CA 1
ATOM 1783 C C . TRP A 1 235 ? -6.414 13.625 -7.293 1 97.31 235 TRP A C 1
ATOM 1785 O O . TRP A 1 235 ? -6.922 14.625 -6.785 1 97.31 235 TRP A O 1
ATOM 1795 N N . LYS A 1 236 ? -6.883 13.117 -8.406 1 96 236 LYS A N 1
ATOM 1796 C CA . LYS A 1 236 ? -7.98 13.727 -9.156 1 96 236 LYS A CA 1
ATOM 1797 C C . LYS A 1 236 ? -9.297 13.609 -8.383 1 96 236 LYS A C 1
ATOM 1799 O O . LYS A 1 236 ? -10.281 14.266 -8.734 1 96 236 LYS A O 1
ATOM 1804 N N . LEU A 1 237 ? -9.328 12.773 -7.379 1 96.38 237 LEU A N 1
ATOM 1805 C CA . LEU A 1 237 ? -10.555 12.516 -6.625 1 96.38 237 LEU A CA 1
ATOM 1806 C C . LEU A 1 237 ? -10.641 13.422 -5.402 1 96.38 237 LEU A C 1
ATOM 1808 O O . LEU A 1 237 ? -11.633 13.398 -4.68 1 96.38 237 LEU A O 1
ATOM 1812 N N . ILE A 1 238 ? -9.594 14.219 -5.121 1 97.62 238 ILE A N 1
ATOM 1813 C CA . ILE A 1 238 ? -9.609 15.164 -4.004 1 97.62 238 ILE A CA 1
ATOM 1814 C C . ILE A 1 238 ? -10.68 16.219 -4.246 1 97.62 238 ILE A C 1
ATOM 1816 O O . ILE A 1 238 ? -10.75 16.812 -5.324 1 97.62 238 ILE A O 1
ATOM 1820 N N . THR A 1 239 ? -11.492 16.438 -3.229 1 96 239 THR A N 1
ATOM 1821 C CA . THR A 1 239 ? -12.562 17.422 -3.359 1 96 239 THR A CA 1
ATOM 1822 C C . THR A 1 239 ? -12.359 18.578 -2.385 1 96 239 THR A C 1
ATOM 1824 O O . THR A 1 239 ? -12.945 19.641 -2.549 1 96 239 THR A O 1
ATOM 1827 N N . GLN A 1 240 ? -11.523 18.406 -1.382 1 97.31 240 GLN A N 1
ATOM 1828 C CA . GLN A 1 240 ? -11.242 19.422 -0.382 1 97.31 240 GLN A CA 1
ATOM 1829 C C . GLN A 1 240 ? -10.43 20.578 -0.981 1 97.31 240 GLN A C 1
ATOM 1831 O O . GLN A 1 240 ? -9.656 20.375 -1.917 1 97.31 240 GLN A O 1
ATOM 1836 N N . PRO A 1 241 ? -10.625 21.812 -0.438 1 98.31 241 PRO A N 1
ATOM 1837 C CA . PRO A 1 241 ? -9.656 22.844 -0.813 1 98.31 241 PRO A CA 1
ATOM 1838 C C . PRO A 1 241 ? -8.211 22.438 -0.524 1 98.31 241 PRO A C 1
ATOM 1840 O O . PRO A 1 241 ? -7.93 21.844 0.522 1 98.31 241 PRO A O 1
ATOM 1843 N N . VAL A 1 242 ? -7.309 22.766 -1.474 1 98.69 242 VAL A N 1
ATOM 1844 C CA . VAL A 1 242 ? -5.922 22.328 -1.362 1 98.69 242 VAL A CA 1
ATOM 1845 C C . VAL A 1 242 ? -4.992 23.531 -1.517 1 98.69 242 VAL A C 1
ATOM 1847 O O . VAL A 1 242 ? -5.188 24.375 -2.4 1 98.69 242 VAL A O 1
ATOM 1850 N N . LEU A 1 243 ? -4.023 23.609 -0.636 1 98.62 243 LEU A N 1
ATOM 1851 C CA . LEU A 1 243 ? -2.91 24.531 -0.818 1 98.62 243 LEU A CA 1
ATOM 1852 C C . LEU A 1 243 ? -1.616 23.766 -1.097 1 98.62 243 LEU A C 1
ATOM 1854 O O . LEU A 1 243 ? -1.192 22.938 -0.291 1 98.62 243 LEU A O 1
ATOM 1858 N N . PHE A 1 244 ? -1.03 24.078 -2.201 1 98.31 244 PHE A N 1
ATOM 1859 C CA . PHE A 1 244 ? 0.345 23.672 -2.465 1 98.31 244 PHE A CA 1
ATOM 1860 C C . PHE A 1 244 ? 1.321 24.766 -2.033 1 98.31 244 PHE A C 1
ATOM 1862 O O . PHE A 1 244 ? 1.201 25.906 -2.455 1 98.31 244 PHE A O 1
ATOM 1869 N N . VAL A 1 245 ? 2.211 24.391 -1.166 1 97.81 245 VAL A N 1
ATOM 1870 C CA . VAL A 1 245 ? 3.332 25.25 -0.795 1 97.81 245 VAL A CA 1
ATOM 1871 C C . VAL A 1 245 ? 4.637 24.641 -1.313 1 97.81 245 VAL A C 1
ATOM 1873 O O . VAL A 1 245 ? 5.102 23.625 -0.807 1 97.81 245 VAL A O 1
ATOM 1876 N N . ILE A 1 246 ? 5.262 25.359 -2.291 1 97.06 246 ILE A N 1
ATOM 1877 C CA . ILE A 1 246 ? 6.426 24.719 -2.908 1 97.06 246 ILE A CA 1
ATOM 1878 C C . ILE A 1 246 ? 7.586 25.719 -2.959 1 97.06 246 ILE A C 1
ATOM 1880 O O . ILE A 1 246 ? 7.375 26.938 -2.916 1 97.06 246 ILE A O 1
ATOM 1884 N N . ALA A 1 247 ? 8.766 25.172 -2.965 1 94.69 247 ALA A N 1
ATOM 1885 C CA . ALA A 1 247 ? 9.977 25.969 -3.096 1 94.69 247 ALA A CA 1
ATOM 1886 C C . ALA A 1 247 ? 10.289 26.266 -4.562 1 94.69 247 ALA A C 1
ATOM 1888 O O . ALA A 1 247 ? 10.188 25.375 -5.41 1 94.69 247 ALA A O 1
ATOM 1889 N N . LYS A 1 248 ? 10.672 27.422 -4.832 1 95 248 LYS A N 1
ATOM 1890 C CA . LYS A 1 248 ? 11.031 27.766 -6.203 1 95 248 LYS A CA 1
ATOM 1891 C C . LYS A 1 248 ? 12.266 26.984 -6.664 1 95 248 LYS A C 1
ATOM 1893 O O . LYS A 1 248 ? 12.383 26.641 -7.84 1 95 248 LYS A O 1
ATOM 1898 N N . GLN A 1 249 ? 13.078 26.781 -5.699 1 91.62 249 GLN A N 1
ATOM 1899 C CA . GLN A 1 249 ? 14.289 26.031 -6.016 1 91.62 249 GLN A CA 1
ATOM 1900 C C . GLN A 1 249 ? 14.273 24.656 -5.352 1 91.62 249 GLN A C 1
ATOM 1902 O O . GLN A 1 249 ? 15.203 24.312 -4.617 1 91.62 249 GLN A O 1
ATOM 1907 N N . ASP A 1 250 ? 13.281 23.906 -5.723 1 90.06 250 ASP A N 1
ATOM 1908 C CA . ASP A 1 250 ? 13.227 22.531 -5.234 1 90.06 250 ASP A CA 1
ATOM 1909 C C . ASP A 1 250 ? 13.977 21.578 -6.164 1 90.06 250 ASP A C 1
ATOM 1911 O O . ASP A 1 250 ? 13.398 21.031 -7.105 1 90.06 250 ASP A O 1
ATOM 1915 N N . ASP A 1 251 ? 15.164 21.328 -5.871 1 82.88 251 ASP A N 1
ATOM 1916 C CA . ASP A 1 251 ? 16.016 20.516 -6.738 1 82.88 251 ASP A CA 1
ATOM 1917 C C . ASP A 1 251 ? 15.805 19.031 -6.449 1 82.88 251 ASP A C 1
ATOM 1919 O O . ASP A 1 251 ? 16.344 18.172 -7.16 1 82.88 251 ASP A O 1
ATOM 1923 N N . LEU A 1 252 ? 14.992 18.75 -5.48 1 83.06 252 LEU A N 1
ATOM 1924 C CA . LEU A 1 252 ? 14.789 17.359 -5.105 1 83.06 252 LEU A CA 1
ATOM 1925 C C . LEU A 1 252 ? 13.609 16.766 -5.867 1 83.06 252 LEU A C 1
ATOM 1927 O O . LEU A 1 252 ? 13.75 15.711 -6.5 1 83.06 252 LEU A O 1
ATOM 1931 N N . ILE A 1 253 ? 12.492 17.344 -5.793 1 87.06 253 ILE A N 1
ATOM 1932 C CA . ILE A 1 253 ? 11.289 16.828 -6.43 1 87.06 253 ILE A CA 1
ATOM 1933 C C . ILE A 1 253 ? 11.102 17.484 -7.797 1 87.06 253 ILE A C 1
ATOM 1935 O O . ILE A 1 253 ? 10.656 16.844 -8.75 1 87.06 253 ILE A O 1
ATOM 1939 N N . GLY A 1 254 ? 11.586 18.703 -7.926 1 89.88 254 GLY A N 1
ATOM 1940 C CA . GLY A 1 254 ? 11.328 19.516 -9.102 1 89.88 254 GLY A CA 1
ATOM 1941 C C . GLY A 1 254 ? 10.094 20.391 -8.961 1 89.88 254 GLY A C 1
ATOM 1942 O O . GLY A 1 254 ? 8.992 19.875 -8.75 1 89.88 254 GLY A O 1
ATOM 1943 N N . THR A 1 255 ? 10.359 21.656 -9.07 1 94.06 255 THR A N 1
ATOM 1944 C CA . THR A 1 255 ? 9.289 22.625 -8.93 1 94.06 255 THR A CA 1
ATOM 1945 C C . THR A 1 255 ? 8.258 22.469 -10.047 1 94.06 255 THR A C 1
ATOM 1947 O O . THR A 1 255 ? 7.055 22.438 -9.789 1 94.06 255 THR A O 1
ATOM 1950 N N . ASP A 1 256 ? 8.695 22.266 -11.242 1 95 256 ASP A N 1
ATOM 1951 C CA . ASP A 1 256 ? 7.816 22.156 -12.398 1 95 256 ASP A CA 1
ATOM 1952 C C . ASP A 1 256 ? 6.898 20.938 -12.281 1 95 256 ASP A C 1
ATOM 1954 O O . ASP A 1 256 ? 5.723 21 -12.641 1 95 256 ASP A O 1
ATOM 1958 N N . LYS A 1 257 ? 7.453 19.875 -11.797 1 94.12 257 LYS A N 1
ATOM 1959 C CA . LYS A 1 257 ? 6.656 18.656 -11.617 1 94.12 257 LYS A CA 1
ATOM 1960 C C . LYS A 1 257 ? 5.547 18.875 -10.594 1 94.12 257 LYS A C 1
ATOM 1962 O O . LYS A 1 257 ? 4.406 18.469 -10.812 1 94.12 257 LYS A O 1
ATOM 1967 N N . GLN A 1 258 ? 5.883 19.516 -9.523 1 96.12 258 GLN A N 1
ATOM 1968 C CA . GLN A 1 258 ? 4.895 19.797 -8.484 1 96.12 258 GLN A CA 1
ATOM 1969 C C . GLN A 1 258 ? 3.787 20.703 -9.023 1 96.12 258 GLN A C 1
ATOM 1971 O O . GLN A 1 258 ? 2.605 20.469 -8.766 1 96.12 258 GLN A O 1
ATOM 1976 N N . VAL A 1 259 ? 4.145 21.688 -9.828 1 97.19 259 VAL A N 1
ATOM 1977 C CA . VAL A 1 259 ? 3.182 22.625 -10.398 1 97.19 259 VAL A CA 1
ATOM 1978 C C . VAL A 1 259 ? 2.25 21.875 -11.359 1 97.19 259 VAL A C 1
ATOM 1980 O O . VAL A 1 259 ? 1.043 22.125 -11.375 1 97.19 259 VAL A O 1
ATOM 1983 N N . ALA A 1 260 ? 2.812 21 -12.133 1 97.12 260 ALA A N 1
ATOM 1984 C CA . ALA A 1 260 ? 1.994 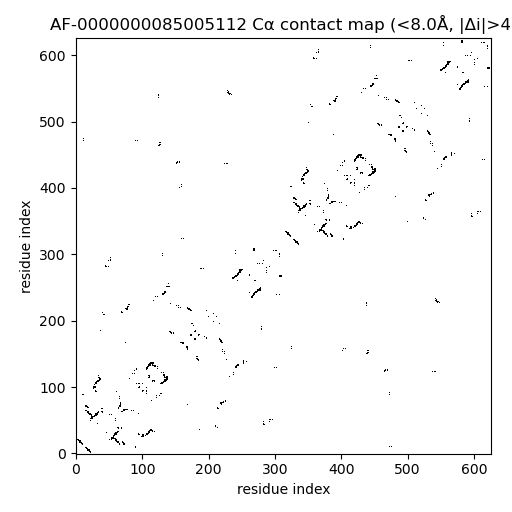20.219 -13.055 1 97.12 260 ALA A CA 1
ATOM 1985 C C . ALA A 1 260 ? 0.925 19.422 -12.312 1 97.12 260 ALA A C 1
ATOM 1987 O O . ALA A 1 260 ? -0.224 19.359 -12.75 1 97.12 260 ALA A O 1
ATOM 1988 N N . HIS A 1 261 ? 1.302 18.828 -11.227 1 97.38 261 HIS A N 1
ATOM 1989 C CA . HIS A 1 261 ? 0.336 18.078 -10.438 1 97.38 261 HIS A CA 1
ATOM 1990 C C . HIS A 1 261 ? -0.694 19 -9.797 1 97.38 261 HIS A C 1
ATOM 1992 O O . HIS A 1 261 ? -1.878 18.656 -9.727 1 97.38 261 HIS A O 1
ATOM 1998 N N . PHE A 1 262 ? -0.253 20.172 -9.32 1 97.12 262 PHE A N 1
ATOM 1999 C CA . PHE A 1 262 ? -1.18 21.172 -8.812 1 97.12 262 PHE A CA 1
ATOM 2000 C C . PHE A 1 262 ? -2.217 21.531 -9.867 1 97.12 262 PHE A C 1
ATOM 2002 O O . PHE A 1 262 ? -3.418 21.547 -9.586 1 97.12 262 PHE A O 1
ATOM 2009 N N . GLU A 1 263 ? -1.765 21.781 -11.07 1 96.88 263 GLU A N 1
ATOM 2010 C CA . GLU A 1 263 ? -2.637 22.219 -12.156 1 96.88 263 GLU A CA 1
ATOM 2011 C C . GLU A 1 263 ? -3.652 21.141 -12.516 1 96.88 263 GLU A C 1
ATOM 2013 O O . GLU A 1 263 ? -4.781 21.453 -12.906 1 96.88 263 GLU A O 1
ATOM 2018 N N . ALA A 1 264 ? -3.312 19.953 -12.289 1 96.38 264 ALA A N 1
ATOM 2019 C CA . ALA A 1 264 ? -4.164 18.828 -12.688 1 96.38 264 ALA A CA 1
ATOM 2020 C C . ALA A 1 264 ? -5.273 18.594 -11.664 1 96.38 264 ALA A C 1
ATOM 2022 O O . ALA A 1 264 ? -6.238 17.875 -11.938 1 96.38 264 ALA A O 1
ATOM 2023 N N . LEU A 1 265 ? -5.137 19.141 -10.445 1 96.75 265 LEU A N 1
ATOM 2024 C CA . LEU A 1 265 ? -6.168 18.969 -9.43 1 96.75 265 LEU A CA 1
ATOM 2025 C C . LEU A 1 265 ? -7.477 19.625 -9.859 1 96.75 265 LEU A C 1
ATOM 2027 O O . LEU A 1 265 ? -7.469 20.703 -10.469 1 96.75 265 LEU A O 1
ATOM 2031 N N . GLN A 1 266 ? -8.57 19.031 -9.492 1 94.56 266 GLN A N 1
ATOM 2032 C CA . GLN A 1 266 ? -9.891 19.531 -9.859 1 94.56 266 GLN A CA 1
ATOM 2033 C C . GLN A 1 266 ? -10.547 20.25 -8.688 1 94.56 266 GLN A C 1
ATOM 2035 O O . GLN A 1 266 ? -11.5 21.016 -8.875 1 94.56 266 GLN A O 1
ATOM 2040 N N . ALA A 1 267 ? -10.047 20.062 -7.5 1 96.19 267 ALA A N 1
ATOM 2041 C CA . ALA A 1 267 ? -10.562 20.672 -6.285 1 96.19 267 ALA A CA 1
ATOM 2042 C C . ALA A 1 267 ? -10.227 22.172 -6.25 1 96.19 267 ALA A C 1
ATOM 2044 O O . ALA A 1 267 ? -9.359 22.641 -6.988 1 96.19 267 ALA A O 1
ATOM 2045 N N . PRO A 1 268 ? -11 23.016 -5.434 1 97.06 268 PRO A N 1
ATOM 2046 C CA . PRO A 1 268 ? -10.5 24.359 -5.168 1 97.06 268 PRO A CA 1
ATOM 2047 C C . PRO A 1 268 ? -9.062 24.375 -4.66 1 97.06 268 PRO A C 1
ATOM 2049 O O . PRO A 1 268 ? -8.695 23.547 -3.818 1 97.06 268 PRO A O 1
ATOM 2052 N N . LYS A 1 269 ? -8.273 25.281 -5.266 1 97.31 269 LYS A N 1
ATOM 2053 C CA . LYS A 1 269 ? -6.852 25.156 -4.973 1 97.31 269 LYS A CA 1
ATOM 2054 C C . LYS A 1 269 ? -6.16 26.516 -5.004 1 97.31 269 LYS A C 1
ATOM 2056 O O . LYS A 1 269 ? -6.652 27.453 -5.625 1 97.31 269 LYS A O 1
ATOM 2061 N N . ARG A 1 270 ? -5.066 26.594 -4.281 1 97.38 270 ARG A N 1
ATOM 2062 C CA . ARG A 1 270 ? -4.133 27.703 -4.273 1 97.38 270 ARG A CA 1
ATOM 2063 C C . ARG A 1 270 ? -2.688 27.219 -4.316 1 97.38 270 ARG A C 1
ATOM 2065 O O . ARG A 1 270 ? -2.383 26.125 -3.838 1 97.38 270 ARG A O 1
ATOM 2072 N N . LEU A 1 271 ? -1.898 28.047 -4.938 1 97.25 271 LEU A N 1
ATOM 2073 C CA . LEU A 1 271 ? -0.471 27.766 -5.023 1 97.25 271 LEU A CA 1
ATOM 2074 C C . LEU A 1 271 ? 0.347 28.875 -4.383 1 97.25 271 LEU A C 1
ATOM 2076 O O . LEU A 1 271 ? 0.133 30.062 -4.68 1 97.25 271 LEU A O 1
ATOM 2080 N N . HIS A 1 272 ? 1.166 28.5 -3.43 1 97.25 272 HIS A N 1
ATOM 2081 C CA . HIS A 1 272 ? 2.166 29.422 -2.889 1 97.25 272 HIS A CA 1
ATOM 2082 C C . HIS A 1 272 ? 3.576 28.969 -3.26 1 97.25 272 HIS A C 1
ATOM 2084 O O . HIS A 1 272 ? 4.02 27.891 -2.854 1 97.25 272 HIS A O 1
ATOM 2090 N N . VAL A 1 273 ? 4.254 29.797 -4 1 96.94 273 VAL A N 1
ATOM 2091 C CA . VAL A 1 273 ? 5.641 29.516 -4.359 1 96.94 273 VAL A CA 1
ATOM 2092 C C . VAL A 1 273 ? 6.578 30.375 -3.521 1 96.94 273 VAL A C 1
ATOM 2094 O O . VAL A 1 273 ? 6.52 31.609 -3.582 1 96.94 273 VAL A O 1
ATOM 2097 N N . ALA A 1 274 ? 7.379 29.75 -2.715 1 95.69 274 ALA A N 1
ATOM 2098 C CA . ALA A 1 274 ? 8.344 30.469 -1.884 1 95.69 274 ALA A CA 1
ATOM 2099 C C . ALA A 1 274 ? 9.633 30.75 -2.654 1 95.69 274 ALA A C 1
ATOM 2101 O O . ALA A 1 274 ? 10.477 29.875 -2.811 1 95.69 274 ALA A O 1
ATOM 2102 N N . ASP A 1 275 ? 9.789 32.031 -2.986 1 92.38 275 ASP A N 1
ATOM 2103 C CA . ASP A 1 275 ? 10.969 32.438 -3.732 1 92.38 275 ASP A CA 1
ATOM 2104 C C . ASP A 1 275 ? 12.227 32.312 -2.879 1 92.38 275 ASP A C 1
ATOM 2106 O O . ASP A 1 275 ? 12.219 32.656 -1.691 1 92.38 275 ASP A O 1
ATOM 2110 N N . GLY A 1 276 ? 13.242 31.766 -3.449 1 89.69 276 GLY A N 1
ATOM 2111 C CA . GLY A 1 276 ? 14.523 31.641 -2.777 1 89.69 276 GLY A CA 1
ATOM 2112 C C . GLY A 1 276 ? 14.602 30.453 -1.848 1 89.69 276 GLY A C 1
ATOM 2113 O O . GLY A 1 276 ? 15.648 30.172 -1.261 1 89.69 276 GLY A O 1
ATOM 2114 N N . ALA A 1 277 ? 13.516 29.781 -1.74 1 90.69 277 ALA A N 1
ATOM 2115 C CA . ALA A 1 277 ? 13.484 28.625 -0.832 1 90.69 277 ALA A CA 1
ATOM 2116 C C . ALA A 1 277 ? 13.867 27.344 -1.559 1 90.69 277 ALA A C 1
ATOM 2118 O O . ALA A 1 277 ? 13.688 27.234 -2.773 1 90.69 277 ALA A O 1
ATOM 2119 N N . THR A 1 278 ? 14.43 26.453 -0.758 1 88.12 278 THR A N 1
ATOM 2120 C CA . THR A 1 278 ? 14.711 25.094 -1.218 1 88.12 278 THR A CA 1
ATOM 2121 C C . THR A 1 278 ? 13.781 24.094 -0.542 1 88.12 278 THR A C 1
ATOM 2123 O O . THR A 1 278 ? 13 24.453 0.34 1 88.12 278 THR A O 1
ATOM 2126 N N . HIS A 1 279 ? 13.844 22.844 -1.015 1 86.56 279 HIS A N 1
ATOM 2127 C CA . HIS A 1 279 ? 13.031 21.781 -0.447 1 86.56 279 HIS A CA 1
ATOM 2128 C C . HIS A 1 279 ? 13.219 21.688 1.062 1 86.56 279 HIS A C 1
ATOM 2130 O O . HIS A 1 279 ? 12.25 21.5 1.805 1 86.56 279 HIS A O 1
ATOM 2136 N N . MET A 1 280 ? 14.359 21.922 1.553 1 82.31 280 MET A N 1
ATOM 2137 C CA . MET A 1 280 ? 14.703 21.625 2.939 1 82.31 280 MET A CA 1
ATOM 2138 C C . MET A 1 280 ? 14.531 22.844 3.826 1 82.31 280 MET A C 1
ATOM 2140 O O . MET A 1 280 ? 14.477 22.734 5.051 1 82.31 280 MET A O 1
ATOM 2144 N N . ASP A 1 281 ? 14.453 23.984 3.26 1 83.88 281 ASP A N 1
ATOM 2145 C CA . ASP A 1 281 ? 14.453 25.156 4.125 1 83.88 281 ASP A CA 1
ATOM 2146 C C . ASP A 1 281 ? 13.172 25.984 3.941 1 83.88 281 ASP A C 1
ATOM 2148 O O . ASP A 1 281 ? 13.078 27.109 4.418 1 83.88 281 ASP A O 1
ATOM 2152 N N . ILE A 1 282 ? 12.227 25.453 3.26 1 89.25 282 ILE A N 1
ATOM 2153 C CA . ILE A 1 282 ? 11.016 26.188 2.898 1 89.25 282 ILE A CA 1
ATOM 2154 C C . ILE A 1 282 ? 10.25 26.578 4.16 1 89.25 282 ILE A C 1
ATOM 2156 O O . ILE A 1 282 ? 9.57 27.609 4.195 1 89.25 282 ILE A O 1
ATOM 2160 N N . LEU A 1 283 ? 10.391 25.844 5.227 1 89.12 283 LEU A N 1
ATOM 2161 C CA . LEU A 1 283 ? 9.656 26.125 6.457 1 89.12 283 LEU A CA 1
ATOM 2162 C C . LEU A 1 283 ? 10.547 26.812 7.484 1 89.12 283 LEU A C 1
ATOM 2164 O O . LEU A 1 283 ? 10.125 27.031 8.625 1 89.12 283 LEU A O 1
ATOM 2168 N N . ASP A 1 284 ? 11.688 27.031 7 1 80.94 284 ASP A N 1
ATOM 2169 C CA . ASP A 1 284 ? 12.656 27.609 7.926 1 80.94 284 ASP A CA 1
ATOM 2170 C C . ASP A 1 284 ? 13.219 28.906 7.375 1 80.94 284 ASP A C 1
ATOM 2172 O O . ASP A 1 284 ? 12.867 29.328 6.27 1 80.94 284 ASP A O 1
ATOM 2176 N N . ASN A 1 285 ? 13.906 29.516 8.172 1 76.81 285 ASN A N 1
ATOM 2177 C CA . ASN A 1 285 ? 14.734 30.672 7.836 1 76.81 285 ASN A CA 1
ATOM 2178 C C . ASN A 1 285 ? 13.883 31.844 7.352 1 76.81 285 ASN A C 1
ATOM 2180 O O . ASN A 1 285 ? 12.883 32.188 7.977 1 76.81 285 ASN A O 1
ATOM 2184 N N . ALA A 1 286 ? 14.406 32.469 6.219 1 77.75 286 ALA A N 1
ATOM 2185 C CA . ALA A 1 286 ? 13.867 33.75 5.762 1 77.75 286 ALA A CA 1
ATOM 2186 C C . ALA A 1 286 ? 12.461 33.562 5.18 1 77.75 286 ALA A C 1
ATOM 2188 O O . ALA A 1 286 ? 11.719 34.531 5.039 1 77.75 286 ALA A O 1
ATOM 2189 N N . HIS A 1 287 ? 12.055 32.375 5.008 1 84.19 287 HIS A N 1
ATOM 2190 C CA . HIS A 1 287 ? 10.797 32.125 4.312 1 84.19 287 HIS A CA 1
ATOM 2191 C C . HIS A 1 287 ? 9.688 31.766 5.297 1 84.19 287 HIS A C 1
ATOM 2193 O O . HIS A 1 287 ? 8.5 31.828 4.945 1 84.19 287 HIS A O 1
ATOM 2199 N N . GLN A 1 288 ? 10.031 31.516 6.449 1 88.12 288 GLN A N 1
ATOM 2200 C CA . GLN A 1 288 ? 9.164 30.906 7.449 1 88.12 288 GLN A CA 1
ATOM 2201 C C . GLN A 1 288 ? 7.902 31.75 7.664 1 88.12 288 GLN A C 1
ATOM 2203 O O . GLN A 1 288 ? 6.785 31.234 7.586 1 88.12 288 GLN A O 1
ATOM 2208 N N . GLU A 1 289 ? 8.117 33 7.91 1 91.25 289 GLU A N 1
ATOM 2209 C CA . GLU A 1 289 ? 6.992 33.875 8.25 1 91.25 289 GLU A CA 1
ATOM 2210 C C . GLU A 1 289 ? 6 33.969 7.098 1 91.25 289 GLU A C 1
ATOM 2212 O O . GLU A 1 289 ? 4.793 33.812 7.289 1 91.25 289 GLU A O 1
ATOM 2217 N N . ARG A 1 290 ? 6.504 34.188 5.895 1 94.38 290 ARG A N 1
ATOM 2218 C CA . ARG A 1 290 ? 5.645 34.344 4.727 1 94.38 290 ARG A CA 1
ATOM 2219 C C . ARG A 1 290 ? 4.922 33.031 4.414 1 94.38 290 ARG A C 1
ATOM 2221 O O . ARG A 1 290 ? 3.736 33.031 4.074 1 94.38 290 ARG A O 1
ATOM 2228 N N . VAL A 1 291 ? 5.59 32 4.523 1 96.31 291 VAL A N 1
ATOM 2229 C CA . VAL A 1 291 ? 5.02 30.672 4.246 1 96.31 291 VAL A CA 1
ATOM 2230 C C . VAL A 1 291 ? 3.941 30.359 5.277 1 96.31 291 VAL A C 1
ATOM 2232 O O . VAL A 1 291 ? 2.844 29.922 4.918 1 96.31 291 VAL A O 1
ATOM 2235 N N . ASN A 1 292 ? 4.227 30.578 6.543 1 96.62 292 ASN A N 1
ATOM 2236 C CA . ASN A 1 292 ? 3.248 30.328 7.594 1 96.62 292 ASN A CA 1
ATOM 2237 C C . ASN A 1 292 ? 2.012 31.203 7.434 1 96.62 292 ASN A C 1
ATOM 2239 O O . ASN A 1 292 ? 0.887 30.75 7.637 1 96.62 292 ASN A O 1
ATOM 2243 N N . GLN A 1 293 ? 2.252 32.406 7.055 1 96.88 293 GLN A N 1
ATOM 2244 C CA . GLN A 1 293 ? 1.131 33.312 6.836 1 96.88 293 GLN A CA 1
ATOM 2245 C C . GLN A 1 293 ? 0.239 32.844 5.695 1 96.88 293 GLN A C 1
ATOM 2247 O O . GLN A 1 293 ? -0.988 32.875 5.805 1 96.88 293 GLN A O 1
ATOM 2252 N N . ALA A 1 294 ? 0.839 32.406 4.617 1 97.56 294 ALA A N 1
ATOM 2253 C CA . ALA A 1 294 ? 0.08 31.891 3.482 1 97.56 294 ALA A CA 1
ATOM 2254 C C . ALA A 1 294 ? -0.772 30.688 3.895 1 97.56 294 ALA A C 1
ATOM 2256 O O . ALA A 1 294 ? -1.921 30.562 3.465 1 97.56 294 ALA A O 1
ATOM 2257 N N . GLN A 1 295 ? -0.252 29.844 4.711 1 98.38 295 GLN A N 1
ATOM 2258 C CA . GLN A 1 295 ? -0.96 28.656 5.16 1 98.38 295 GLN A CA 1
ATOM 2259 C C . GLN A 1 295 ? -2.135 29.016 6.062 1 98.38 295 GLN A C 1
ATOM 2261 O O . GLN A 1 295 ? -3.236 28.484 5.898 1 98.38 295 GLN A O 1
ATOM 2266 N N . VAL A 1 296 ? -1.912 29.922 6.984 1 98.25 296 VAL A N 1
ATOM 2267 C CA . VAL A 1 296 ? -2.953 30.344 7.918 1 98.25 296 VAL A CA 1
ATOM 2268 C C . VAL A 1 296 ? -4.094 31.016 7.152 1 98.25 296 VAL A C 1
ATOM 2270 O O . VAL A 1 296 ? -5.266 30.688 7.371 1 98.25 296 VAL A O 1
ATOM 2273 N N . LEU A 1 297 ? -3.721 31.875 6.25 1 97.94 297 LEU A N 1
ATOM 2274 C CA . LEU A 1 297 ? -4.73 32.562 5.453 1 97.94 297 LEU A CA 1
ATOM 2275 C C . LEU A 1 297 ? -5.547 31.578 4.629 1 97.94 297 LEU A C 1
ATOM 2277 O O . LEU A 1 297 ? -6.762 31.734 4.488 1 97.94 297 LEU A O 1
ATOM 2281 N N . PHE A 1 298 ? -4.895 30.625 4.074 1 98.31 298 PHE A N 1
ATOM 2282 C CA . PHE A 1 298 ? -5.582 29.594 3.299 1 98.31 298 PHE A CA 1
ATOM 2283 C C . PHE A 1 298 ? -6.625 28.891 4.152 1 98.31 298 PHE A C 1
ATOM 2285 O O . PHE A 1 298 ? -7.754 28.672 3.713 1 98.31 298 PHE A O 1
ATOM 2292 N N . VAL A 1 299 ? -6.25 28.438 5.387 1 98.44 299 VAL A N 1
ATOM 2293 C CA . VAL A 1 299 ? -7.168 27.703 6.246 1 98.44 299 VAL A CA 1
ATOM 2294 C C . VAL A 1 299 ? -8.375 28.578 6.578 1 98.44 299 VAL A C 1
ATOM 2296 O O . VAL A 1 299 ? -9.516 28.109 6.539 1 98.44 299 VAL A O 1
ATOM 2299 N N . GLN A 1 300 ? -8.125 29.828 6.871 1 97.38 300 GLN A N 1
ATOM 2300 C CA . GLN A 1 300 ? -9.211 30.766 7.164 1 97.38 300 GLN A CA 1
ATOM 2301 C C . GLN A 1 300 ? -10.156 30.891 5.973 1 97.38 300 GLN A C 1
ATOM 2303 O O . GLN A 1 300 ? -11.375 30.844 6.137 1 97.38 300 GLN A O 1
ATOM 2308 N N . ASP A 1 301 ? -9.562 31.031 4.785 1 97.56 301 ASP A N 1
ATOM 2309 C CA . ASP A 1 301 ? -10.375 31.141 3.576 1 97.56 301 ASP A CA 1
ATOM 2310 C C . ASP A 1 301 ? -11.148 29.844 3.314 1 97.56 301 ASP A C 1
ATOM 2312 O O . ASP A 1 301 ? -12.297 29.875 2.883 1 97.56 301 ASP A O 1
ATOM 2316 N N . ALA A 1 302 ? -10.477 28.719 3.521 1 97.38 302 ALA A N 1
ATOM 2317 C CA . ALA A 1 302 ? -11.141 27.438 3.32 1 97.38 302 ALA A CA 1
ATOM 2318 C C . ALA A 1 302 ? -12.336 27.281 4.25 1 97.38 302 ALA A C 1
ATOM 2320 O O . ALA A 1 302 ? -13.414 26.859 3.822 1 97.38 302 ALA A O 1
ATOM 2321 N N . LEU A 1 303 ? -12.188 27.656 5.508 1 95.69 303 LEU A N 1
ATOM 2322 C CA . LEU A 1 303 ? -13.258 27.547 6.504 1 95.69 303 LEU A CA 1
ATOM 2323 C C . LEU A 1 303 ? -14.414 28.469 6.16 1 95.69 303 LEU A C 1
ATOM 2325 O O . LEU A 1 303 ? -15.57 28.172 6.465 1 95.69 303 LEU A O 1
ATOM 2329 N N . ALA A 1 304 ? -14.047 29.531 5.504 1 95.31 304 ALA A N 1
ATOM 2330 C CA . ALA A 1 304 ? -15.062 30.516 5.141 1 95.31 304 ALA A CA 1
ATOM 2331 C C . ALA A 1 304 ? -15.672 30.203 3.775 1 95.31 304 ALA A C 1
ATOM 2333 O O . ALA A 1 304 ? -16.562 30.906 3.307 1 95.31 304 ALA A O 1
ATOM 2334 N N . GLY A 1 305 ? -15.203 29.188 3.105 1 93.31 305 GLY A N 1
ATOM 2335 C CA . GLY A 1 305 ? -15.719 28.812 1.795 1 93.31 305 GLY A CA 1
ATOM 2336 C C . GLY A 1 305 ? -15.258 29.75 0.691 1 93.31 305 GLY A C 1
ATOM 2337 O O . GLY A 1 305 ? -15.969 29.938 -0.301 1 93.31 305 GLY A O 1
ATOM 2338 N N . ARG A 1 306 ? -14.008 30.297 0.813 1 92.25 306 ARG A N 1
ATOM 2339 C CA . ARG A 1 306 ? -13.547 31.328 -0.107 1 92.25 306 ARG A CA 1
ATOM 2340 C C . ARG A 1 306 ? -12.461 30.797 -1.035 1 92.25 306 ARG A C 1
ATOM 2342 O O . ARG A 1 306 ? -11.891 31.562 -1.829 1 92.25 306 ARG A O 1
ATOM 2349 N N . VAL A 1 307 ? -12.133 29.547 -0.874 1 91.88 307 VAL A N 1
ATOM 2350 C CA . VAL A 1 307 ? -11.164 28.984 -1.811 1 91.88 307 VAL A CA 1
ATOM 2351 C C . VAL A 1 307 ? -11.875 28.531 -3.08 1 91.88 307 VAL A C 1
ATOM 2353 O O . VAL A 1 307 ? -12.758 27.672 -3.027 1 91.88 307 VAL A O 1
ATOM 2356 N N . VAL A 1 308 ? -11.656 29.234 -4.145 1 80.69 308 VAL A N 1
ATOM 2357 C CA . VAL A 1 308 ? -12.414 28.953 -5.355 1 80.69 308 VAL A CA 1
ATOM 2358 C C . VAL A 1 308 ? -11.539 28.234 -6.367 1 80.69 308 VAL A C 1
ATOM 2360 O O . VAL A 1 308 ? -10.305 28.344 -6.328 1 80.69 308 VAL A O 1
ATOM 2363 N N . SER A 1 309 ? -12.172 27.172 -7.066 1 71.94 309 SER A N 1
ATOM 2364 C CA . SER A 1 309 ? -11.492 26.469 -8.148 1 71.94 309 SER A CA 1
ATOM 2365 C C . SER A 1 309 ? -11.031 27.438 -9.234 1 71.94 309 SER A C 1
ATOM 2367 O O . SER A 1 309 ? -11.688 28.453 -9.484 1 71.94 309 SER A O 1
ATOM 2369 N N . PRO A 1 310 ? -9.664 27.391 -9.539 1 55.16 310 PRO A N 1
ATOM 2370 C CA . PRO A 1 310 ? -9.352 28.25 -10.68 1 55.16 310 PRO A CA 1
ATOM 2371 C C . PRO A 1 310 ? -10.383 28.172 -11.797 1 55.16 310 PRO A C 1
ATOM 2373 O O . PRO A 1 310 ? -10.977 27.109 -12.016 1 55.16 310 PRO A O 1
ATOM 2376 N N . SER A 1 311 ? -11.195 29.125 -11.93 1 44.31 311 SER A N 1
ATOM 2377 C CA . SER A 1 311 ? -12.055 29.125 -13.109 1 44.31 311 SER A CA 1
ATOM 2378 C C . SER A 1 311 ? -11.352 28.484 -14.297 1 44.31 311 SER A C 1
ATOM 2380 O O . SER A 1 311 ? -10.125 28.578 -14.422 1 44.31 311 SER A O 1
ATOM 2382 N N . LEU A 1 312 ? -11.734 27.25 -14.789 1 38.12 312 LEU A N 1
ATOM 2383 C CA . LEU A 1 312 ? -11.289 26.922 -16.141 1 38.12 312 LEU A CA 1
ATOM 2384 C C . LEU A 1 312 ? -11.016 28.203 -16.938 1 38.12 312 LEU A C 1
ATOM 2386 O O . LEU A 1 312 ? -11.953 28.906 -17.312 1 38.12 312 LEU A O 1
ATOM 2390 N N . LEU A 1 313 ? -9.969 28.984 -16.562 1 28.77 313 LEU A N 1
ATOM 2391 C CA . LEU A 1 313 ? -9.688 29.922 -17.641 1 28.77 313 LEU A CA 1
ATOM 2392 C C . LEU A 1 313 ? -9.305 29.188 -18.922 1 28.77 313 LEU A C 1
ATOM 2394 O O . LEU A 1 313 ? -8.57 28.188 -18.875 1 28.77 313 LEU A O 1
ATOM 2398 N N . MET B 1 1 ? -2.674 -40.375 -8.172 1 59.75 1 MET B N 1
ATOM 2399 C CA . MET B 1 1 ? -3.455 -39.469 -7.34 1 59.75 1 MET B CA 1
ATOM 2400 C C . MET B 1 1 ? -2.68 -38.188 -7.062 1 59.75 1 MET B C 1
ATOM 2402 O O . MET B 1 1 ? -1.47 -38.219 -6.836 1 59.75 1 MET B O 1
ATOM 2406 N N . THR B 1 2 ? -3.387 -37.031 -7.383 1 81 2 THR B N 1
ATOM 2407 C CA . THR B 1 2 ? -2.723 -35.75 -7.141 1 81 2 THR B CA 1
ATOM 2408 C C . THR B 1 2 ? -2.266 -35.656 -5.688 1 81 2 THR B C 1
ATOM 2410 O O . THR B 1 2 ? -3.072 -35.812 -4.766 1 81 2 THR B O 1
ATOM 2413 N N . ARG B 1 3 ? -0.938 -35.812 -5.484 1 90.25 3 ARG B N 1
ATOM 2414 C CA . ARG B 1 3 ? -0.363 -35.656 -4.152 1 90.25 3 ARG B CA 1
ATOM 2415 C C . ARG B 1 3 ? -0.449 -34.219 -3.684 1 90.25 3 ARG B C 1
ATOM 2417 O O . ARG B 1 3 ? -0.123 -33.281 -4.434 1 90.25 3 ARG B O 1
ATOM 2424 N N . ARG B 1 4 ? -1.039 -34.094 -2.498 1 94.19 4 ARG B N 1
ATOM 2425 C CA . ARG B 1 4 ? -1.19 -32.781 -1.898 1 94.19 4 ARG B CA 1
ATOM 2426 C C . ARG B 1 4 ? -0.769 -32.781 -0.433 1 94.19 4 ARG B C 1
ATOM 2428 O O . ARG B 1 4 ? -1.047 -33.75 0.29 1 94.19 4 ARG B O 1
ATOM 2435 N N . GLU B 1 5 ? -0.038 -31.734 0.001 1 96.69 5 GLU B N 1
ATOM 2436 C CA . GLU B 1 5 ? 0.432 -31.578 1.375 1 96.69 5 GLU B CA 1
ATOM 2437 C C . GLU B 1 5 ? -0.088 -30.281 1.992 1 96.69 5 GLU B C 1
ATOM 2439 O O . GLU B 1 5 ? 0.068 -29.203 1.412 1 96.69 5 GLU B O 1
ATOM 2444 N N . GLU B 1 6 ? -0.741 -30.469 3.143 1 97.06 6 GLU B N 1
ATOM 2445 C CA . GLU B 1 6 ? -1.072 -29.266 3.906 1 97.06 6 GLU B CA 1
ATOM 2446 C C . GLU B 1 6 ? 0.18 -28.625 4.492 1 97.06 6 GLU B C 1
ATOM 2448 O O . GLU B 1 6 ? 1.021 -29.297 5.078 1 97.06 6 GLU B O 1
ATOM 2453 N N . VAL B 1 7 ? 0.256 -27.359 4.301 1 98.25 7 VAL B N 1
ATOM 2454 C CA . VAL B 1 7 ? 1.448 -26.672 4.793 1 98.25 7 VAL B CA 1
ATOM 2455 C C . VAL B 1 7 ? 1.048 -25.391 5.527 1 98.25 7 VAL B C 1
ATOM 2457 O O . VAL B 1 7 ? -0.076 -24.906 5.375 1 98.25 7 VAL B O 1
ATOM 2460 N N . LYS B 1 8 ? 1.892 -24.922 6.379 1 98.5 8 LYS B N 1
ATOM 2461 C CA . LYS B 1 8 ? 1.851 -23.594 6.984 1 98.5 8 LYS B CA 1
ATOM 2462 C C . LYS B 1 8 ? 3.238 -22.969 7.016 1 98.5 8 LYS B C 1
ATOM 2464 O O . LYS B 1 8 ? 4.246 -23.672 7.121 1 98.5 8 LYS B O 1
ATOM 2469 N N . PHE B 1 9 ? 3.326 -21.703 6.914 1 98.31 9 PHE B N 1
ATOM 2470 C CA . PHE B 1 9 ? 4.594 -20.984 6.965 1 98.31 9 PHE B CA 1
ATOM 2471 C C . PHE B 1 9 ? 4.387 -19.562 7.492 1 98.31 9 PHE B C 1
ATOM 2473 O O . PHE B 1 9 ? 3.309 -18.984 7.336 1 98.31 9 PHE B O 1
ATOM 2480 N N . LYS B 1 10 ? 5.402 -19 8.102 1 97.75 10 LYS B N 1
ATOM 2481 C CA . LYS B 1 10 ? 5.344 -17.703 8.742 1 97.75 10 LYS B CA 1
ATOM 2482 C C . LYS B 1 10 ? 5.812 -16.594 7.789 1 97.75 10 LYS B C 1
ATOM 2484 O O . LYS B 1 10 ? 6.785 -16.781 7.055 1 97.75 10 LYS B O 1
ATOM 2489 N N . THR B 1 11 ? 5.094 -15.508 7.832 1 98.06 11 THR B N 1
ATOM 2490 C CA . THR B 1 11 ? 5.551 -14.297 7.148 1 98.06 11 THR B CA 1
ATOM 2491 C C . THR B 1 11 ? 6.52 -13.516 8.031 1 98.06 11 THR B C 1
ATOM 2493 O O . THR B 1 11 ? 6.641 -13.789 9.227 1 98.06 11 THR B O 1
ATOM 2496 N N . VAL B 1 12 ? 7.176 -12.562 7.441 1 97.31 12 VAL B N 1
ATOM 2497 C CA . VAL B 1 12 ? 8.164 -11.734 8.133 1 97.31 12 VAL B CA 1
ATOM 2498 C C . VAL B 1 12 ? 7.516 -11.031 9.312 1 97.31 12 VAL B C 1
ATOM 2500 O O . VAL B 1 12 ? 8.141 -10.859 10.367 1 97.31 12 VAL B O 1
ATOM 2503 N N . ASP B 1 13 ? 6.258 -10.641 9.156 1 95.31 13 ASP B N 1
ATOM 2504 C CA . ASP B 1 13 ? 5.598 -9.906 10.234 1 95.31 13 ASP B CA 1
ATOM 2505 C C . ASP B 1 13 ? 4.855 -10.844 11.172 1 95.31 13 ASP B C 1
ATOM 2507 O O . ASP B 1 13 ? 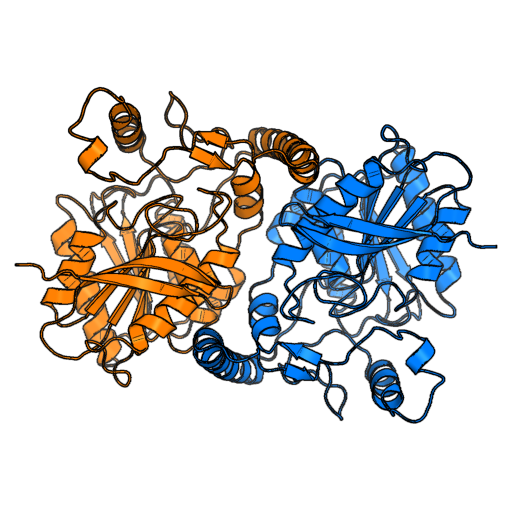4.055 -10.406 12 1 95.31 13 ASP B O 1
ATOM 2511 N N . GLY B 1 14 ? 5.008 -12.156 11.016 1 96.38 14 GLY B N 1
ATOM 2512 C CA . GLY B 1 14 ? 4.625 -13.109 12.047 1 96.38 14 GLY B CA 1
ATOM 2513 C C . GLY B 1 14 ? 3.287 -13.766 11.781 1 96.38 14 GLY B C 1
ATOM 2514 O O . GLY B 1 14 ? 2.818 -14.578 12.578 1 96.38 14 GLY B O 1
ATOM 2515 N N . VAL B 1 15 ? 2.625 -13.508 10.695 1 98 15 VAL B N 1
ATOM 2516 C CA . VAL B 1 15 ? 1.361 -14.148 10.344 1 98 15 VAL B CA 1
ATOM 2517 C C . VAL B 1 15 ? 1.624 -15.539 9.773 1 98 15 VAL B C 1
ATOM 2519 O O . VAL B 1 15 ? 2.531 -15.719 8.961 1 98 15 VAL B O 1
ATOM 2522 N N . VAL B 1 16 ? 0.858 -16.484 10.195 1 98.75 16 VAL B N 1
ATOM 2523 C CA . VAL B 1 16 ? 0.987 -17.828 9.656 1 98.75 16 VAL B CA 1
ATOM 2524 C C . VAL B 1 16 ? 0.022 -18.016 8.492 1 98.75 16 VAL B C 1
ATOM 2526 O O . VAL B 1 16 ? -1.197 -17.953 8.672 1 98.75 16 VAL B O 1
ATOM 2529 N N . LEU B 1 17 ? 0.575 -18.203 7.34 1 98.62 17 LEU B N 1
ATOM 2530 C CA . LEU B 1 17 ? -0.217 -18.516 6.156 1 98.62 17 LEU B CA 1
ATOM 2531 C C . LEU B 1 17 ? -0.322 -20.031 5.965 1 98.62 17 LEU B C 1
ATOM 2533 O O . LEU B 1 17 ? 0.594 -20.766 6.324 1 98.62 17 LEU B O 1
ATOM 2537 N N . ARG B 1 18 ? -1.465 -20.469 5.426 1 98.44 18 ARG B N 1
ATOM 2538 C CA . ARG B 1 18 ? -1.738 -21.891 5.25 1 98.44 18 ARG B CA 1
ATOM 2539 C C . ARG B 1 18 ? -2.221 -22.172 3.834 1 98.44 18 ARG B C 1
ATOM 2541 O O . ARG B 1 18 ? -2.873 -21.344 3.209 1 98.44 18 ARG B O 1
ATOM 2548 N N . GLY B 1 19 ? -1.885 -23.312 3.389 1 96.94 19 GLY B N 1
ATOM 2549 C CA . GLY B 1 19 ? -2.283 -23.75 2.059 1 96.94 19 GLY B CA 1
ATOM 2550 C C . GLY B 1 19 ? -1.864 -25.172 1.747 1 96.94 19 GLY B C 1
ATOM 2551 O O . GLY B 1 19 ? -1.859 -26.031 2.631 1 96.94 19 GLY B O 1
ATOM 2552 N N . HIS B 1 20 ? -1.684 -25.453 0.457 1 97.38 20 HIS B N 1
ATOM 2553 C CA . HIS B 1 20 ? -1.301 -26.781 -0.025 1 97.38 20 HIS B CA 1
ATOM 2554 C C . HIS B 1 20 ? -0.131 -26.688 -1 1 97.38 20 HIS B C 1
ATOM 2556 O O . HIS B 1 20 ? -0.105 -25.812 -1.869 1 97.38 20 HIS B O 1
ATOM 2562 N N . VAL B 1 21 ? 0.782 -27.609 -0.767 1 98.5 21 VAL B N 1
ATOM 2563 C CA . VAL B 1 21 ? 1.794 -27.828 -1.793 1 98.5 21 VAL B CA 1
ATOM 2564 C C . VAL B 1 21 ? 1.438 -29.078 -2.604 1 98.5 21 VAL B C 1
ATOM 2566 O O . VAL B 1 21 ? 1.012 -30.094 -2.045 1 98.5 21 VAL B O 1
ATOM 2569 N N . PHE B 1 22 ? 1.467 -28.938 -3.885 1 98.38 22 PHE B N 1
ATOM 2570 C CA . PHE B 1 22 ? 1.448 -30.031 -4.84 1 98.38 22 PHE B CA 1
ATOM 2571 C C . PHE B 1 22 ? 2.857 -30.344 -5.332 1 98.38 22 PHE B C 1
ATOM 2573 O O . PHE B 1 22 ? 3.312 -29.781 -6.328 1 98.38 22 PHE B O 1
ATOM 2580 N N . PRO B 1 23 ? 3.48 -31.25 -4.613 1 98.44 23 PRO B N 1
ATOM 2581 C CA . PRO B 1 23 ? 4.879 -31.5 -4.961 1 98.44 23 PRO B CA 1
ATOM 2582 C C . PRO B 1 23 ? 5.027 -32.375 -6.215 1 98.44 23 PRO B C 1
ATOM 2584 O O . PRO B 1 23 ? 4.332 -33.375 -6.363 1 98.44 23 PRO B O 1
ATOM 2587 N N . ALA B 1 24 ? 5.91 -31.906 -7.09 1 97.88 24 ALA B N 1
ATOM 2588 C CA . ALA B 1 24 ? 6.242 -32.75 -8.242 1 97.88 24 ALA B CA 1
ATOM 2589 C C . ALA B 1 24 ? 6.973 -34 -7.805 1 97.88 24 ALA B C 1
ATOM 2591 O O . ALA B 1 24 ? 7.453 -34.094 -6.668 1 97.88 24 ALA B O 1
ATOM 2592 N N . GLN B 1 25 ? 6.945 -34.938 -8.719 1 95.81 25 GLN B N 1
ATOM 2593 C CA . GLN B 1 25 ? 7.566 -36.219 -8.414 1 95.81 25 GLN B CA 1
ATOM 2594 C C . GLN B 1 25 ? 9.062 -36.062 -8.172 1 95.81 25 GLN B C 1
ATOM 2596 O O . GLN B 1 25 ? 9.617 -36.688 -7.266 1 95.81 25 GLN B O 1
ATOM 2601 N N . SER B 1 26 ? 9.656 -35.281 -8.977 1 96.31 26 SER B N 1
ATOM 2602 C CA . SER B 1 26 ? 11.086 -35 -8.836 1 96.31 26 SER B CA 1
ATOM 2603 C C . SER B 1 26 ? 11.328 -33.531 -8.484 1 96.31 26 SER B C 1
ATOM 2605 O O . SER B 1 26 ? 10.539 -32.656 -8.859 1 96.31 26 SER B O 1
ATOM 2607 N N . ARG B 1 27 ? 12.445 -33.406 -7.73 1 97.69 27 ARG B N 1
ATOM 2608 C CA . ARG B 1 27 ? 12.844 -32.031 -7.387 1 97.69 27 ARG B CA 1
ATOM 2609 C C . ARG B 1 27 ? 13.016 -31.188 -8.641 1 97.69 27 ARG B C 1
ATOM 2611 O O . ARG B 1 27 ? 13.633 -31.625 -9.609 1 97.69 27 ARG B O 1
ATOM 2618 N N . GLY B 1 28 ? 12.352 -30.031 -8.695 1 98.31 28 GLY B N 1
ATOM 2619 C CA . GLY B 1 28 ? 12.344 -29.172 -9.867 1 98.31 28 GLY B CA 1
ATOM 2620 C C . GLY B 1 28 ? 11.883 -27.75 -9.562 1 98.31 28 GLY B C 1
ATOM 2621 O O . GLY B 1 28 ? 12.117 -27.234 -8.469 1 98.31 28 GLY B O 1
ATOM 2622 N N . PRO B 1 29 ? 11.406 -27.031 -10.57 1 98.69 29 PRO B N 1
ATOM 2623 C CA . PRO B 1 29 ? 10.914 -25.672 -10.344 1 98.69 29 PRO B CA 1
ATOM 2624 C C . PRO B 1 29 ? 9.609 -25.641 -9.555 1 98.69 29 PRO B C 1
ATOM 2626 O O . PRO B 1 29 ? 8.945 -26.672 -9.406 1 98.69 29 PRO B O 1
ATOM 2629 N N . GLY B 1 30 ? 9.328 -24.484 -9.008 1 98.75 30 GLY B N 1
ATOM 2630 C CA . GLY B 1 30 ? 8.078 -24.297 -8.289 1 98.75 30 GLY B CA 1
ATOM 2631 C C . GLY B 1 30 ? 7.281 -23.109 -8.781 1 98.75 30 GLY B C 1
ATOM 2632 O O . GLY B 1 30 ? 7.77 -22.312 -9.586 1 98.75 30 GLY B O 1
ATOM 2633 N N . VAL B 1 31 ? 6.051 -23.031 -8.328 1 98.88 31 VAL B N 1
ATOM 2634 C CA . VAL B 1 31 ? 5.199 -21.875 -8.609 1 98.88 31 VAL B CA 1
ATOM 2635 C C . VAL B 1 31 ? 4.375 -21.531 -7.367 1 98.88 31 VAL B C 1
ATOM 2637 O O . VAL B 1 31 ? 3.895 -22.422 -6.668 1 98.88 31 VAL B O 1
ATOM 2640 N N . VAL B 1 32 ? 4.336 -20.234 -7.008 1 98.88 32 VAL B N 1
ATOM 2641 C CA . VAL B 1 32 ? 3.514 -19.703 -5.926 1 98.88 32 VAL B CA 1
ATOM 2642 C C . VAL B 1 32 ? 2.236 -19.094 -6.496 1 98.88 32 VAL B C 1
ATOM 2644 O O . VAL B 1 32 ? 2.295 -18.188 -7.324 1 98.88 32 VAL B O 1
ATOM 2647 N N . MET B 1 33 ? 1.104 -19.594 -6.016 1 98.62 33 MET B N 1
ATOM 2648 C CA . MET B 1 33 ? -0.17 -19.219 -6.621 1 98.62 33 MET B CA 1
ATOM 2649 C C . MET B 1 33 ? -1.04 -18.453 -5.629 1 98.62 33 MET B C 1
ATOM 2651 O O . MET B 1 33 ? -1.29 -18.922 -4.523 1 98.62 33 MET B O 1
ATOM 2655 N N . SER B 1 34 ? -1.469 -17.297 -6.035 1 96.06 34 SER B N 1
ATOM 2656 C CA . SER B 1 34 ? -2.344 -16.469 -5.211 1 96.06 34 SER B CA 1
ATOM 2657 C C . SER B 1 34 ? -3.734 -16.359 -5.824 1 96.06 34 SER B C 1
ATOM 2659 O O . SER B 1 34 ? -3.867 -16.078 -7.02 1 96.06 34 SER B O 1
ATOM 2661 N N . PRO B 1 35 ? -4.797 -16.516 -5 1 94.06 35 PRO B N 1
ATOM 2662 C CA . PRO B 1 35 ? -6.168 -16.391 -5.504 1 94.06 35 PRO B CA 1
ATOM 2663 C C . PRO B 1 35 ? -6.602 -14.945 -5.688 1 94.06 35 PRO B C 1
ATOM 2665 O O . PRO B 1 35 ? -5.793 -14.031 -5.531 1 94.06 35 PRO B O 1
ATOM 2668 N N . GLY B 1 36 ? -7.902 -14.797 -6.066 1 92.12 36 GLY B N 1
ATOM 2669 C CA . GLY B 1 36 ? -8.469 -13.477 -6.289 1 92.12 36 GLY B CA 1
ATOM 2670 C C . GLY B 1 36 ? -9.023 -12.844 -5.023 1 92.12 36 GLY B C 1
ATOM 2671 O O . GLY B 1 36 ? -8.695 -13.273 -3.914 1 92.12 36 GLY B O 1
ATOM 2672 N N . PHE B 1 37 ? -9.805 -11.883 -5.172 1 91.88 37 PHE B N 1
ATOM 2673 C CA . PHE B 1 37 ? -10.367 -11.07 -4.098 1 91.88 37 PHE B CA 1
ATOM 2674 C C . PHE B 1 37 ? -11.188 -11.93 -3.145 1 91.88 37 PHE B C 1
ATOM 2676 O O . PHE B 1 37 ? -12.156 -12.578 -3.559 1 91.88 37 PHE B O 1
ATOM 2683 N N . ASN B 1 38 ? -10.711 -11.914 -1.877 1 91.56 38 ASN B N 1
ATOM 2684 C CA . ASN B 1 38 ? -11.422 -12.594 -0.796 1 91.56 38 ASN B CA 1
ATOM 2685 C C . ASN B 1 38 ? -11.672 -14.062 -1.123 1 91.56 38 ASN B C 1
ATOM 2687 O O . ASN B 1 38 ? -12.703 -14.617 -0.736 1 91.56 38 ASN B O 1
ATOM 2691 N N . ALA B 1 39 ? -10.812 -14.664 -1.931 1 89.44 39 ALA B N 1
ATOM 2692 C CA . ALA B 1 39 ? -10.953 -16.047 -2.359 1 89.44 39 ALA B CA 1
ATOM 2693 C C . ALA B 1 39 ? -9.977 -16.953 -1.612 1 89.44 39 ALA B C 1
ATOM 2695 O O . ALA B 1 39 ? -8.945 -16.5 -1.117 1 89.44 39 ALA B O 1
ATOM 2696 N N . THR B 1 40 ? -10.344 -18.219 -1.566 1 90.62 40 THR B N 1
ATOM 2697 C CA . THR B 1 40 ? -9.516 -19.203 -0.871 1 90.62 40 THR B CA 1
ATOM 2698 C C . THR B 1 40 ? -8.766 -20.078 -1.867 1 90.62 40 THR B C 1
ATOM 2700 O O . THR B 1 40 ? -9.07 -20.062 -3.062 1 90.62 40 THR B O 1
ATOM 2703 N N . ALA B 1 41 ? -7.832 -20.859 -1.37 1 87.81 41 ALA B N 1
ATOM 2704 C CA . ALA B 1 41 ? -6.945 -21.719 -2.15 1 87.81 41 ALA B CA 1
ATOM 2705 C C . ALA B 1 41 ? -7.73 -22.812 -2.857 1 87.81 41 ALA B C 1
ATOM 2707 O O . ALA B 1 41 ? -7.254 -23.391 -3.836 1 87.81 41 ALA B O 1
ATOM 2708 N N . GLU B 1 42 ? -8.93 -23.062 -2.455 1 82.44 42 GLU B N 1
ATOM 2709 C CA . GLU B 1 42 ? -9.695 -24.172 -2.99 1 82.44 42 GLU B CA 1
ATOM 2710 C C . GLU B 1 42 ? -10.617 -23.719 -4.117 1 82.44 42 GLU B C 1
ATOM 2712 O O . GLU B 1 42 ? -11.242 -24.547 -4.785 1 82.44 42 GLU B O 1
ATOM 2717 N N . MET B 1 43 ? -10.531 -22.453 -4.379 1 79.25 43 MET B N 1
ATOM 2718 C CA . MET B 1 43 ? -11.562 -21.891 -5.258 1 79.25 43 MET B CA 1
ATOM 2719 C C . MET B 1 43 ? -11.039 -21.766 -6.684 1 79.25 43 MET B C 1
ATOM 2721 O O . MET B 1 43 ? -9.828 -21.797 -6.918 1 79.25 43 MET B O 1
ATOM 2725 N N . LEU B 1 44 ? -11.953 -21.672 -7.586 1 74.12 44 LEU B N 1
ATOM 2726 C CA . LEU B 1 44 ? -11.828 -21.141 -8.938 1 74.12 44 LEU B CA 1
ATOM 2727 C C . LEU B 1 44 ? -10.773 -21.906 -9.727 1 74.12 44 LEU B C 1
ATOM 2729 O O . LEU B 1 44 ? -9.914 -21.297 -10.375 1 74.12 44 LEU B O 1
ATOM 2733 N N . GLY B 1 45 ? -10.688 -23.203 -9.562 1 81 45 GLY B N 1
ATOM 2734 C CA . GLY B 1 45 ? -9.836 -24.016 -10.414 1 81 45 GLY B CA 1
ATOM 2735 C C . GLY B 1 45 ? -8.375 -23.969 -10.023 1 81 45 GLY B C 1
ATOM 2736 O O . GLY B 1 45 ? -7.516 -24.516 -10.727 1 81 45 GLY B O 1
ATOM 2737 N N . LEU B 1 46 ? -8.055 -23.344 -8.891 1 89.12 46 LEU B N 1
ATOM 2738 C CA . LEU B 1 46 ? -6.68 -23.234 -8.43 1 89.12 46 LEU B CA 1
ATOM 2739 C C . LEU B 1 46 ? -6.082 -24.609 -8.18 1 89.12 46 LEU B C 1
ATOM 2741 O O . LEU B 1 46 ? -4.988 -24.922 -8.656 1 89.12 46 LEU B O 1
ATOM 2745 N N . PRO B 1 47 ? -6.863 -25.531 -7.566 1 90 47 PRO B N 1
ATOM 2746 C CA . PRO B 1 47 ? -6.281 -26.859 -7.328 1 90 47 PRO B CA 1
ATOM 2747 C C . PRO B 1 47 ? -6.02 -27.625 -8.625 1 90 47 PRO B C 1
ATOM 2749 O O . PRO B 1 47 ? -5.023 -28.344 -8.727 1 90 47 PRO B O 1
ATOM 2752 N N . THR B 1 48 ? -6.914 -27.469 -9.562 1 91.56 48 THR B N 1
ATOM 2753 C CA . THR B 1 48 ? -6.734 -28.172 -10.828 1 91.56 48 THR B CA 1
ATOM 2754 C C . THR B 1 48 ? -5.531 -27.625 -11.586 1 91.56 48 THR B C 1
ATOM 2756 O O . THR B 1 48 ? -4.793 -28.375 -12.227 1 91.56 48 THR B O 1
ATOM 2759 N N . THR B 1 49 ? -5.391 -26.328 -11.562 1 95.31 49 THR B N 1
ATOM 2760 C CA . THR B 1 49 ? -4.219 -25.703 -12.164 1 95.31 49 THR B CA 1
ATOM 2761 C C . THR B 1 49 ? -2.939 -26.156 -11.461 1 95.31 49 THR B C 1
ATOM 2763 O O . THR B 1 49 ? -1.955 -26.5 -12.125 1 95.31 49 THR B O 1
ATOM 2766 N N . ALA B 1 50 ? -2.965 -26.234 -10.117 1 97 50 ALA B N 1
ATOM 2767 C CA . ALA B 1 50 ? -1.818 -26.703 -9.344 1 97 50 ALA B CA 1
ATOM 2768 C C . ALA B 1 50 ? -1.465 -28.141 -9.695 1 97 50 ALA B C 1
ATOM 2770 O O . ALA B 1 50 ? -0.289 -28.469 -9.859 1 97 50 ALA B O 1
ATOM 2771 N N . ALA B 1 51 ? -2.471 -28.953 -9.867 1 96.19 51 ALA B N 1
ATOM 2772 C CA . ALA B 1 51 ? -2.27 -30.359 -10.219 1 96.19 51 ALA B CA 1
ATOM 2773 C C . ALA B 1 51 ? -1.657 -30.484 -11.617 1 96.19 51 ALA B C 1
ATOM 2775 O O . ALA B 1 51 ? -0.848 -31.375 -11.859 1 96.19 51 ALA B O 1
ATOM 2776 N N . ALA B 1 52 ? -2.084 -29.625 -12.508 1 96.31 52 ALA B N 1
ATOM 2777 C CA . ALA B 1 52 ? -1.514 -29.641 -13.852 1 96.31 52 ALA B CA 1
ATOM 2778 C C . ALA B 1 52 ? -0.025 -29.312 -13.82 1 96.31 52 ALA B C 1
ATOM 2780 O O . ALA B 1 52 ? 0.774 -29.938 -14.516 1 96.31 52 ALA B O 1
ATOM 2781 N N . PHE B 1 53 ? 0.359 -28.328 -13.039 1 98.31 53 PHE B N 1
ATOM 2782 C CA . PHE B 1 53 ? 1.771 -28 -12.852 1 98.31 53 PHE B CA 1
ATOM 2783 C C . PHE B 1 53 ? 2.521 -29.188 -12.258 1 98.31 53 PHE B C 1
ATOM 2785 O O . PHE B 1 53 ? 3.566 -29.594 -12.773 1 98.31 53 PHE B O 1
ATOM 2792 N N . GLN B 1 54 ? 1.95 -29.797 -11.227 1 98.19 54 GLN B N 1
ATOM 2793 C CA . GLN B 1 54 ? 2.549 -30.953 -10.57 1 98.19 54 GLN B CA 1
ATOM 2794 C C . GLN B 1 54 ? 2.84 -32.062 -11.57 1 98.19 54 GLN B C 1
ATOM 2796 O O . GLN B 1 54 ? 3.945 -32.594 -11.594 1 98.19 54 GLN B O 1
ATOM 2801 N N . ALA B 1 55 ? 1.867 -32.344 -12.375 1 97.19 55 ALA B N 1
ATOM 2802 C CA . ALA B 1 55 ? 1.98 -33.438 -13.359 1 97.19 55 ALA B CA 1
ATOM 2803 C C . ALA B 1 55 ? 3.084 -33.125 -14.375 1 97.19 55 ALA B C 1
ATOM 2805 O O . ALA B 1 55 ? 3.688 -34.031 -14.93 1 97.19 55 ALA B O 1
ATOM 2806 N N . ALA B 1 56 ? 3.383 -31.875 -14.562 1 97.69 56 ALA B N 1
ATOM 2807 C CA . ALA B 1 56 ? 4.379 -31.438 -15.539 1 97.69 56 ALA B CA 1
ATOM 2808 C C . ALA B 1 56 ? 5.75 -31.266 -14.883 1 97.69 56 ALA B C 1
ATOM 2810 O O . ALA B 1 56 ? 6.684 -30.766 -15.508 1 97.69 56 ALA B O 1
ATOM 2811 N N . GLY B 1 57 ? 5.895 -31.625 -13.617 1 97.94 57 GLY B N 1
ATOM 2812 C CA . GLY B 1 57 ? 7.184 -31.562 -12.945 1 97.94 57 GLY B CA 1
ATOM 2813 C C . GLY B 1 57 ? 7.441 -30.234 -12.266 1 97.94 57 GLY B C 1
ATOM 2814 O O . GLY B 1 57 ? 8.586 -29.906 -11.953 1 97.94 57 GLY B O 1
ATOM 2815 N N . ILE B 1 58 ? 6.406 -29.438 -12.07 1 98.56 58 ILE B N 1
ATOM 2816 C CA . ILE B 1 58 ? 6.492 -28.141 -11.414 1 98.56 58 ILE B CA 1
ATOM 2817 C C . ILE B 1 58 ? 5.723 -28.188 -10.094 1 98.56 58 ILE B C 1
ATOM 2819 O O . ILE B 1 58 ? 4.5 -28.328 -10.086 1 98.56 58 ILE B O 1
ATOM 2823 N N . SER B 1 59 ? 6.422 -28.062 -8.969 1 98.75 59 SER B N 1
ATOM 2824 C CA . SER B 1 59 ? 5.734 -28.047 -7.684 1 98.75 59 SER B CA 1
ATOM 2825 C C . SER B 1 59 ? 4.945 -26.766 -7.5 1 98.75 59 SER B C 1
ATOM 2827 O O . SER B 1 59 ? 5.426 -25.672 -7.844 1 98.75 59 SER B O 1
ATOM 2829 N N . ALA B 1 60 ? 3.727 -26.891 -6.988 1 98.81 60 ALA B N 1
ATOM 2830 C CA . ALA B 1 60 ? 2.857 -25.719 -6.879 1 98.81 60 ALA B CA 1
ATOM 2831 C C . ALA B 1 60 ? 2.414 -25.5 -5.438 1 98.81 60 ALA B C 1
ATOM 2833 O O . ALA B 1 60 ? 2.023 -26.453 -4.75 1 98.81 60 ALA B O 1
ATOM 2834 N N . LEU B 1 61 ? 2.521 -24.281 -4.953 1 98.75 61 LEU B N 1
ATOM 2835 C CA . LEU B 1 61 ? 1.954 -23.844 -3.682 1 98.75 61 LEU B CA 1
ATOM 2836 C C . LEU B 1 61 ? 0.709 -22.984 -3.902 1 98.75 61 LEU B C 1
ATOM 2838 O O . LEU B 1 61 ? 0.772 -21.953 -4.562 1 98.75 61 LEU B O 1
ATOM 2842 N N . VAL B 1 62 ? -0.383 -23.422 -3.404 1 97.56 62 VAL B N 1
ATOM 2843 C CA . VAL B 1 62 ? -1.584 -22.594 -3.283 1 97.56 62 VAL B CA 1
ATOM 2844 C C . VAL B 1 62 ? -1.848 -22.281 -1.812 1 97.56 62 VAL B C 1
ATOM 2846 O O . VAL B 1 62 ? -1.858 -23.188 -0.969 1 97.56 62 VAL B O 1
ATOM 2849 N N . TYR B 1 63 ? -2.039 -21.016 -1.508 1 97.56 63 TYR B N 1
ATOM 2850 C CA . TYR B 1 63 ? -2.242 -20.641 -0.111 1 97.56 63 TYR B CA 1
ATOM 2851 C C . TYR B 1 63 ? -3.369 -19.625 0.027 1 97.56 63 TYR B C 1
ATOM 2853 O O . TYR B 1 63 ? -3.713 -18.938 -0.936 1 97.56 63 TYR B O 1
ATOM 2861 N N . ASP B 1 64 ? -3.965 -19.609 1.22 1 97.25 64 ASP B N 1
ATOM 2862 C CA . ASP B 1 64 ? -4.938 -18.578 1.564 1 97.25 64 ASP B CA 1
ATOM 2863 C C . ASP B 1 64 ? -4.238 -17.266 1.919 1 97.25 64 ASP B C 1
ATOM 2865 O O . ASP B 1 64 ? -3.305 -17.25 2.725 1 97.25 64 ASP B O 1
ATOM 2869 N N . PRO B 1 65 ? -4.711 -16.172 1.323 1 96.75 65 PRO B N 1
ATOM 2870 C CA . PRO B 1 65 ? -4.16 -14.891 1.752 1 96.75 65 PRO B CA 1
ATOM 2871 C C . PRO B 1 65 ? -4.418 -14.602 3.229 1 96.75 65 PRO B C 1
ATOM 2873 O O . PRO B 1 65 ? -5.285 -15.227 3.842 1 96.75 65 PRO B O 1
ATOM 2876 N N . ARG B 1 66 ? -3.621 -13.727 3.764 1 98.12 66 ARG B N 1
ATOM 2877 C CA . ARG B 1 66 ? -3.812 -13.352 5.16 1 98.12 66 ARG B CA 1
ATOM 2878 C C . ARG B 1 66 ? -5.254 -12.93 5.422 1 98.12 66 ARG B C 1
ATOM 2880 O O . ARG B 1 66 ? -5.859 -12.219 4.613 1 98.12 66 ARG B O 1
ATOM 2887 N N . GLY B 1 67 ? -5.781 -13.438 6.539 1 96.75 67 GLY B N 1
ATOM 2888 C CA . GLY B 1 67 ? -7.125 -13.07 6.961 1 96.75 67 GLY B CA 1
ATOM 2889 C C . GLY B 1 67 ? -8.211 -13.859 6.246 1 96.75 67 GLY B C 1
ATOM 2890 O O . GLY B 1 67 ? -9.391 -13.711 6.551 1 96.75 67 GLY B O 1
ATOM 2891 N N . VAL B 1 68 ? -7.844 -14.727 5.352 1 95.12 68 VAL B N 1
ATOM 2892 C CA . VAL B 1 68 ? -8.812 -15.469 4.547 1 95.12 68 VAL B CA 1
ATOM 2893 C C . VAL B 1 68 ? -8.609 -16.969 4.754 1 95.12 68 VAL B C 1
ATOM 2895 O O . VAL B 1 68 ? -7.484 -17.438 4.926 1 95.12 68 VAL B O 1
ATOM 2898 N N . GLY B 1 69 ? -9.734 -17.656 4.742 1 94.31 69 GLY B N 1
ATOM 2899 C CA . GLY B 1 69 ? -9.664 -19.109 4.797 1 94.31 69 GLY B CA 1
ATOM 2900 C C . GLY B 1 69 ? -8.945 -19.625 6.027 1 94.31 69 GLY B C 1
ATOM 2901 O O . GLY B 1 69 ? -9.266 -19.234 7.152 1 94.31 69 GLY B O 1
ATOM 2902 N N . LEU B 1 70 ? -7.91 -20.453 5.801 1 95.31 70 LEU B N 1
ATOM 2903 C CA . LEU B 1 70 ? -7.25 -21.156 6.902 1 95.31 70 LEU B CA 1
ATOM 2904 C C . LEU B 1 70 ? -6.074 -20.344 7.43 1 95.31 70 LEU B C 1
ATOM 2906 O O . LEU B 1 70 ? -5.535 -20.641 8.5 1 95.31 70 LEU B O 1
ATOM 2910 N N . SER B 1 71 ? -5.688 -19.344 6.668 1 98.06 71 SER B N 1
ATOM 2911 C CA . SER B 1 71 ? -4.543 -18.531 7.078 1 98.06 71 SER B CA 1
ATOM 2912 C C . SER B 1 71 ? -4.902 -17.625 8.25 1 98.06 71 SER B C 1
ATOM 2914 O O . SER B 1 71 ? -6.043 -17.188 8.375 1 98.06 71 SER B O 1
ATOM 2916 N N . ASP B 1 72 ? -3.906 -17.375 9.133 1 98.12 72 ASP B N 1
ATOM 2917 C CA . ASP B 1 72 ? -4.09 -16.406 10.203 1 98.12 72 ASP B CA 1
ATOM 2918 C C . ASP B 1 72 ? -4.188 -14.984 9.641 1 98.12 72 ASP B C 1
ATOM 2920 O O . ASP B 1 72 ? -4.172 -14.797 8.422 1 98.12 72 ASP B O 1
ATOM 2924 N N . GLY B 1 73 ? -4.387 -14.039 10.523 1 96.75 73 GLY B N 1
ATOM 2925 C CA . GLY B 1 73 ? -4.512 -12.633 10.164 1 96.75 73 GLY B CA 1
ATOM 2926 C C . GLY B 1 73 ? -5.762 -11.984 10.719 1 96.75 73 GLY B C 1
ATOM 2927 O O . GLY B 1 73 ? -6.859 -12.531 10.609 1 96.75 73 GLY B O 1
ATOM 2928 N N . GLU B 1 74 ? -5.547 -10.922 11.289 1 95.5 74 GLU B N 1
ATOM 2929 C CA . GLU B 1 74 ? -6.641 -10.125 11.836 1 95.5 74 GLU B CA 1
ATOM 2930 C C . GLU B 1 74 ? -6.559 -8.672 11.359 1 95.5 74 GLU B C 1
ATOM 2932 O O . GLU B 1 74 ? -5.465 -8.125 11.211 1 95.5 74 GLU B O 1
ATOM 2937 N N . PRO B 1 75 ? -7.691 -8.039 11.148 1 95.88 75 PRO B N 1
ATOM 2938 C CA . PRO B 1 75 ? -9.047 -8.586 11.164 1 95.88 75 PRO B CA 1
ATOM 2939 C C . PRO B 1 75 ? -9.312 -9.555 10.016 1 95.88 75 PRO B C 1
ATOM 2941 O O . PRO B 1 75 ? -8.734 -9.406 8.93 1 95.88 75 PRO B O 1
ATOM 2944 N N . ARG B 1 76 ? -10.141 -10.508 10.305 1 95.88 76 ARG B N 1
ATOM 2945 C CA . ARG B 1 76 ? -10.508 -11.461 9.258 1 95.88 76 ARG B CA 1
ATOM 2946 C C . ARG B 1 76 ? -11.141 -10.75 8.07 1 95.88 76 ARG B C 1
ATOM 2948 O O . ARG B 1 76 ? -11.875 -9.781 8.234 1 95.88 76 ARG B O 1
ATOM 2955 N N . ASN B 1 77 ? -10.781 -11.234 6.871 1 95.5 77 ASN B N 1
ATOM 2956 C CA . ASN B 1 77 ? -11.344 -10.781 5.605 1 95.5 77 ASN B CA 1
ATOM 2957 C C . ASN B 1 77 ? -11.141 -9.281 5.402 1 95.5 77 ASN B C 1
ATOM 2959 O O . ASN B 1 77 ? -12.031 -8.594 4.91 1 95.5 77 ASN B O 1
ATOM 2963 N N . ASN B 1 78 ? -10.078 -8.734 5.977 1 97.06 78 ASN B N 1
ATOM 2964 C CA . ASN B 1 78 ? -9.562 -7.402 5.66 1 97.06 78 ASN B CA 1
ATOM 2965 C C . ASN B 1 78 ? -8.57 -7.449 4.5 1 97.06 78 ASN B C 1
ATOM 2967 O O . ASN B 1 78 ? -7.363 -7.523 4.715 1 97.06 78 ASN B O 1
ATOM 2971 N N . ILE B 1 79 ? -9.062 -7.336 3.287 1 96.44 79 ILE B N 1
ATOM 2972 C CA . ILE B 1 79 ? -8.266 -7.543 2.084 1 96.44 79 ILE B CA 1
ATOM 2973 C C . ILE B 1 79 ? -7.41 -6.309 1.812 1 96.44 79 ILE B C 1
ATOM 2975 O O . ILE B 1 79 ? -7.938 -5.207 1.641 1 96.44 79 ILE B O 1
ATOM 2979 N N . ASN B 1 80 ? -6.129 -6.473 1.799 1 97.62 80 ASN B N 1
ATOM 2980 C CA . ASN B 1 80 ? -5.152 -5.422 1.542 1 97.62 80 ASN B CA 1
ATOM 2981 C C . ASN B 1 80 ? -4.062 -5.891 0.585 1 97.62 80 ASN B C 1
ATOM 2983 O O . ASN B 1 80 ? -3.105 -6.547 1.001 1 97.62 80 ASN B O 1
ATOM 2987 N N . PRO B 1 81 ? -4.188 -5.52 -0.714 1 97 81 PRO B N 1
ATOM 2988 C CA . PRO B 1 81 ? -3.246 -6.039 -1.71 1 97 81 PRO B CA 1
ATOM 2989 C C . PRO B 1 81 ? -1.809 -5.59 -1.455 1 97 81 PRO B C 1
ATOM 2991 O O . PRO B 1 81 ? -0.864 -6.297 -1.809 1 97 81 PRO B O 1
ATOM 2994 N N . HIS B 1 82 ? -1.641 -4.457 -0.806 1 97.56 82 HIS B N 1
ATOM 2995 C CA . HIS B 1 82 ? -0.296 -3.979 -0.505 1 97.56 82 HIS B CA 1
ATOM 2996 C C . HIS B 1 82 ? 0.448 -4.957 0.396 1 97.56 82 HIS B C 1
ATOM 2998 O O . HIS B 1 82 ? 1.616 -5.266 0.153 1 97.56 82 HIS B O 1
ATOM 3004 N N . VAL B 1 83 ? -0.25 -5.461 1.357 1 97.75 83 VAL B N 1
ATOM 3005 C CA . VAL B 1 83 ? 0.363 -6.395 2.299 1 97.75 83 VAL B CA 1
ATOM 3006 C C . VAL B 1 83 ? 0.448 -7.781 1.67 1 97.75 83 VAL B C 1
ATOM 3008 O O . VAL B 1 83 ? 1.384 -8.539 1.942 1 97.75 83 VAL B O 1
ATOM 3011 N N . GLN B 1 84 ? -0.489 -8.055 0.797 1 98.44 84 GLN B N 1
ATOM 3012 C CA . GLN B 1 84 ? -0.495 -9.359 0.146 1 98.44 84 GLN B CA 1
ATOM 3013 C C . GLN B 1 84 ? 0.704 -9.516 -0.785 1 98.44 84 GLN B C 1
ATOM 3015 O O . GLN B 1 84 ? 1.133 -10.633 -1.07 1 98.44 84 GLN B O 1
ATOM 3020 N N . VAL B 1 85 ? 1.272 -8.398 -1.279 1 98.75 85 VAL B N 1
ATOM 3021 C CA . VAL B 1 85 ? 2.508 -8.461 -2.053 1 98.75 85 VAL B CA 1
ATOM 3022 C C . VAL B 1 85 ? 3.637 -9.008 -1.184 1 98.75 85 VAL B C 1
ATOM 3024 O O . VAL B 1 85 ? 4.414 -9.852 -1.627 1 98.75 85 VAL B O 1
ATOM 3027 N N . ASP B 1 86 ? 3.676 -8.539 0.087 1 98.38 86 ASP B N 1
ATOM 3028 C CA . ASP B 1 86 ? 4.664 -9.055 1.027 1 98.38 86 ASP B CA 1
ATOM 3029 C C . ASP B 1 86 ? 4.426 -10.531 1.322 1 98.38 86 ASP B C 1
ATOM 3031 O O . ASP B 1 86 ? 5.375 -11.32 1.392 1 98.38 86 ASP B O 1
ATOM 3035 N N . ASP B 1 87 ? 3.172 -10.914 1.475 1 98.38 87 ASP B N 1
ATOM 3036 C CA . ASP B 1 87 ? 2.824 -12.305 1.715 1 98.38 87 ASP B CA 1
ATOM 3037 C C . ASP B 1 87 ? 3.348 -13.203 0.594 1 98.38 87 ASP B C 1
ATOM 3039 O O . ASP B 1 87 ? 3.871 -14.289 0.854 1 98.38 87 ASP B O 1
ATOM 3043 N N . MET B 1 88 ? 3.184 -12.734 -0.594 1 98.81 88 MET B N 1
ATOM 3044 C CA . MET B 1 88 ? 3.631 -13.531 -1.731 1 98.81 88 MET B CA 1
ATOM 3045 C C . MET B 1 88 ? 5.148 -13.695 -1.719 1 98.81 88 MET B C 1
ATOM 3047 O O . MET B 1 88 ? 5.664 -14.781 -2.006 1 98.81 88 MET B O 1
ATOM 3051 N N . SER B 1 89 ? 5.883 -12.648 -1.381 1 98.81 89 SER B N 1
ATOM 3052 C CA . SER B 1 89 ? 7.336 -12.75 -1.279 1 98.81 89 SER B CA 1
ATOM 3053 C C . SER B 1 89 ? 7.746 -13.719 -0.176 1 98.81 89 SER B C 1
ATOM 3055 O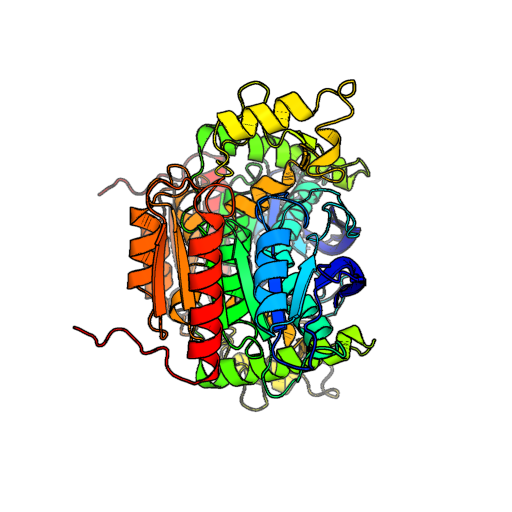 O . SER B 1 89 ? 8.75 -14.422 -0.304 1 98.81 89 SER B O 1
ATOM 3057 N N . ASP B 1 90 ? 6.984 -13.727 0.902 1 98.69 90 ASP B N 1
ATOM 3058 C CA . ASP B 1 90 ? 7.281 -14.672 1.973 1 98.69 90 ASP B CA 1
ATOM 3059 C C . ASP B 1 90 ? 6.934 -16.094 1.558 1 98.69 90 ASP B C 1
ATOM 3061 O O . ASP B 1 90 ? 7.602 -17.047 1.965 1 98.69 90 ASP B O 1
ATOM 3065 N N . ALA B 1 91 ? 5.883 -16.25 0.755 1 98.88 91 ALA B N 1
ATOM 3066 C CA . ALA B 1 91 ? 5.566 -17.547 0.177 1 98.88 91 ALA B CA 1
ATOM 3067 C C . ALA B 1 91 ? 6.691 -18.031 -0.734 1 98.88 91 ALA B C 1
ATOM 3069 O O . ALA B 1 91 ? 6.988 -19.234 -0.784 1 98.88 91 ALA B O 1
ATOM 3070 N N . VAL B 1 92 ? 7.297 -17.109 -1.448 1 98.81 92 VAL B N 1
ATOM 3071 C CA . VAL B 1 92 ? 8.453 -17.422 -2.271 1 98.81 92 VAL B CA 1
ATOM 3072 C C . VAL B 1 92 ? 9.578 -17.969 -1.39 1 98.81 92 VAL B C 1
ATOM 3074 O O . VAL B 1 92 ? 10.195 -18.984 -1.722 1 98.81 92 VAL B O 1
ATOM 3077 N N . THR B 1 93 ? 9.828 -17.281 -0.24 1 98.75 93 THR B N 1
ATOM 3078 C CA . THR B 1 93 ? 10.836 -17.75 0.705 1 98.75 93 THR B CA 1
ATOM 3079 C C . THR B 1 93 ? 10.547 -19.188 1.136 1 98.75 93 THR B C 1
ATOM 3081 O O . THR B 1 93 ? 11.438 -20.047 1.111 1 98.75 93 THR B O 1
ATOM 3084 N N . PHE B 1 94 ? 9.336 -19.453 1.445 1 98.75 94 PHE B N 1
ATOM 3085 C CA . PHE B 1 94 ? 8.938 -20.797 1.885 1 98.75 94 PHE B CA 1
ATOM 3086 C C . PHE B 1 94 ? 9.156 -21.812 0.778 1 98.75 94 PHE B C 1
ATOM 3088 O O . PHE B 1 94 ? 9.758 -22.875 1.011 1 98.75 94 PHE B O 1
ATOM 3095 N N . MET B 1 95 ? 8.656 -21.5 -0.445 1 98.69 95 MET B N 1
ATOM 3096 C CA . MET B 1 95 ? 8.695 -22.453 -1.548 1 98.69 95 MET B CA 1
ATOM 3097 C C . MET B 1 95 ? 10.141 -22.766 -1.943 1 98.69 95 MET B C 1
ATOM 3099 O O . MET B 1 95 ? 10.461 -23.906 -2.291 1 98.69 95 MET B O 1
ATOM 3103 N N . LEU B 1 96 ? 10.992 -21.75 -1.895 1 98.31 96 LEU B N 1
ATOM 3104 C CA . LEU B 1 96 ? 12.391 -21.953 -2.25 1 98.31 96 LEU B CA 1
ATOM 3105 C C . LEU B 1 96 ? 13.078 -22.875 -1.256 1 98.31 96 LEU B C 1
ATOM 3107 O O . LEU B 1 96 ? 14.117 -23.469 -1.569 1 98.31 96 LEU B O 1
ATOM 3111 N N . SER B 1 97 ? 12.5 -23 -0.074 1 97.19 97 SER B N 1
ATOM 3112 C CA . SER B 1 97 ? 13.078 -23.859 0.955 1 97.19 97 SER B CA 1
ATOM 3113 C C . SER B 1 97 ? 12.414 -25.234 0.965 1 97.19 97 SER B C 1
ATOM 3115 O O . SER B 1 97 ? 12.859 -26.141 1.678 1 97.19 97 SER B O 1
ATOM 3117 N N . HIS B 1 98 ? 11.375 -25.406 0.218 1 98 98 HIS B N 1
ATOM 3118 C CA . HIS B 1 98 ? 10.648 -26.672 0.188 1 98 98 HIS B CA 1
ATOM 3119 C C . HIS B 1 98 ? 11.461 -27.766 -0.503 1 98 98 HIS B C 1
ATOM 3121 O O . HIS B 1 98 ? 12.125 -27.5 -1.512 1 98 98 HIS B O 1
ATOM 3127 N N . THR B 1 99 ? 11.344 -29 -0.117 1 97.56 99 THR B N 1
ATOM 3128 C CA . THR B 1 99 ? 12.188 -30.109 -0.558 1 97.56 99 THR B CA 1
ATOM 3129 C C . THR B 1 99 ? 11.93 -30.438 -2.025 1 97.56 99 THR B C 1
ATOM 3131 O O . THR B 1 99 ? 12.805 -30.953 -2.719 1 97.56 99 THR B O 1
ATOM 3134 N N . SER B 1 100 ? 10.789 -30.109 -2.51 1 98.12 100 SER B N 1
ATOM 3135 C CA . SER B 1 100 ? 10.438 -30.453 -3.883 1 98.12 100 SER B CA 1
ATOM 3136 C C . SER B 1 100 ? 10.984 -29.422 -4.867 1 98.12 100 SER B C 1
ATOM 3138 O O . SER B 1 100 ? 10.922 -29.625 -6.082 1 98.12 100 SER B O 1
ATOM 3140 N N . VAL B 1 101 ? 11.602 -28.312 -4.371 1 98.62 101 VAL B N 1
ATOM 3141 C CA . VAL B 1 101 ? 12.016 -27.234 -5.258 1 98.62 101 VAL B CA 1
ATOM 3142 C C . VAL B 1 101 ? 13.547 -27.188 -5.34 1 98.62 101 VAL B C 1
ATOM 3144 O O . VAL B 1 101 ? 14.227 -27.281 -4.32 1 98.62 101 VAL B O 1
ATOM 3147 N N . ASP B 1 102 ? 14.047 -27.172 -6.551 1 98.25 102 ASP B N 1
ATOM 3148 C CA . ASP B 1 102 ? 15.453 -26.875 -6.828 1 98.25 102 ASP B CA 1
ATOM 3149 C C . ASP B 1 102 ? 15.68 -25.375 -6.953 1 98.25 102 ASP B C 1
ATOM 3151 O O . ASP B 1 102 ? 15.258 -24.766 -7.934 1 98.25 102 ASP B O 1
ATOM 3155 N N . ARG B 1 103 ? 16.359 -24.828 -6.043 1 95.88 103 ARG B N 1
ATOM 3156 C CA . ARG B 1 103 ? 16.562 -23.391 -5.977 1 95.88 103 ARG B CA 1
ATOM 3157 C C . ARG B 1 103 ? 17.203 -22.875 -7.254 1 95.88 103 ARG B C 1
ATOM 3159 O O . ARG B 1 103 ? 16.984 -21.719 -7.641 1 95.88 103 ARG B O 1
ATOM 3166 N N . ARG B 1 104 ? 17.969 -23.703 -7.906 1 95.38 104 ARG B N 1
ATOM 3167 C CA . ARG B 1 104 ? 18.625 -23.281 -9.148 1 95.38 104 ARG B CA 1
ATOM 3168 C C . ARG B 1 104 ? 17.594 -23.078 -10.258 1 95.38 104 ARG B C 1
ATOM 3170 O O . ARG B 1 104 ? 17.766 -22.203 -11.109 1 95.38 104 ARG B O 1
ATOM 3177 N N . GLN B 1 105 ? 16.594 -23.906 -10.289 1 96.19 105 GLN B N 1
ATOM 3178 C CA . GLN B 1 105 ? 15.523 -23.734 -11.273 1 96.19 105 GLN B CA 1
ATOM 3179 C C . GLN B 1 105 ? 14.539 -22.656 -10.836 1 96.19 105 GLN B C 1
ATOM 3181 O O . GLN B 1 105 ? 13.906 -22.016 -11.672 1 96.19 105 GLN B O 1
ATOM 3186 N N . GLY B 1 106 ? 14.414 -22.484 -9.484 1 97.25 106 GLY B N 1
ATOM 3187 C CA . GLY B 1 106 ? 13.719 -21.344 -8.914 1 97.25 106 GLY B CA 1
ATOM 3188 C C . GLY B 1 106 ? 12.211 -21.516 -8.898 1 97.25 106 GLY B C 1
ATOM 3189 O O . GLY B 1 106 ? 11.703 -22.641 -8.984 1 97.25 106 GLY B O 1
ATOM 3190 N N . VAL B 1 107 ? 11.523 -20.391 -8.625 1 98.62 107 VAL B N 1
ATOM 3191 C CA . VAL B 1 107 ? 10.07 -20.375 -8.5 1 98.62 107 VAL B CA 1
ATOM 3192 C C . VAL B 1 107 ? 9.5 -19.25 -9.359 1 98.62 107 VAL B C 1
ATOM 3194 O O . VAL B 1 107 ? 10.18 -18.25 -9.633 1 98.62 107 VAL B O 1
ATOM 3197 N N . GLY B 1 108 ? 8.312 -19.469 -9.898 1 98.88 108 GLY B N 1
ATOM 3198 C CA . GLY B 1 108 ? 7.539 -18.422 -10.547 1 98.88 108 GLY B CA 1
ATOM 3199 C C . GLY B 1 108 ? 6.348 -17.969 -9.727 1 98.88 108 GLY B C 1
ATOM 3200 O O . GLY B 1 108 ? 6.086 -18.516 -8.648 1 98.88 108 GLY B O 1
ATOM 3201 N N . LEU B 1 109 ? 5.738 -16.906 -10.172 1 98.94 109 LEU B N 1
ATOM 3202 C CA . LEU B 1 109 ? 4.539 -16.375 -9.539 1 98.94 109 LEU B CA 1
ATOM 3203 C C . LEU B 1 109 ? 3.32 -16.578 -10.43 1 98.94 109 LEU B C 1
ATOM 3205 O O . LEU B 1 109 ? 3.42 -16.469 -11.656 1 98.94 109 LEU B O 1
ATOM 3209 N N . TRP B 1 110 ? 2.273 -16.891 -9.797 1 98.88 110 TRP B N 1
ATOM 3210 C CA . TRP B 1 110 ? 0.973 -17.078 -10.43 1 98.88 110 TRP B CA 1
ATOM 3211 C C . TRP B 1 110 ? -0.119 -16.344 -9.656 1 98.88 110 TRP B C 1
ATOM 3213 O O . TRP B 1 110 ? -0.143 -16.375 -8.422 1 98.88 110 TRP B O 1
ATOM 3223 N N . GLY B 1 111 ? -0.962 -15.609 -10.367 1 98.12 111 GLY B N 1
ATOM 3224 C CA . GLY B 1 111 ? -2.076 -14.969 -9.688 1 98.12 111 GLY B CA 1
ATOM 3225 C C . GLY B 1 111 ? -3.299 -14.805 -10.57 1 98.12 111 GLY B C 1
ATOM 3226 O O . GLY B 1 111 ? -3.174 -14.539 -11.766 1 98.12 111 GLY B O 1
ATOM 3227 N N . MET B 1 112 ? -4.445 -14.898 -9.961 1 94.88 112 MET B N 1
ATOM 3228 C CA . MET B 1 112 ? -5.711 -14.695 -10.656 1 94.88 112 MET B CA 1
ATOM 3229 C C . MET B 1 112 ? -6.402 -13.422 -10.18 1 94.88 112 MET B C 1
ATOM 3231 O O . MET B 1 112 ? -6.469 -13.164 -8.977 1 94.88 112 MET B O 1
ATOM 3235 N N . SER B 1 113 ? -6.969 -12.648 -11.133 1 93.56 113 SER B N 1
ATOM 3236 C CA . SER B 1 113 ? -7.758 -11.461 -10.828 1 93.56 113 SER B CA 1
ATOM 3237 C C . SER B 1 113 ? -6.984 -10.5 -9.93 1 93.56 113 SER B C 1
ATOM 3239 O O . SER B 1 113 ? -5.887 -10.062 -10.281 1 93.56 113 SER B O 1
ATOM 3241 N N . LEU B 1 114 ? -7.418 -10.258 -8.656 1 94.56 114 LEU B N 1
ATOM 3242 C CA . LEU B 1 114 ? -6.652 -9.43 -7.73 1 94.56 114 LEU B CA 1
ATOM 3243 C C . LEU B 1 114 ? -5.277 -10.039 -7.473 1 94.56 114 LEU B C 1
ATOM 3245 O O . LEU B 1 114 ? -4.277 -9.32 -7.422 1 94.56 114 LEU B O 1
ATOM 3249 N N . GLY B 1 115 ? -5.266 -11.352 -7.379 1 96.44 115 GLY B N 1
ATOM 3250 C CA . GLY B 1 115 ? -4 -12.047 -7.207 1 96.44 115 GLY B CA 1
ATOM 3251 C C . GLY B 1 115 ? -3.037 -11.82 -8.359 1 96.44 115 GLY B C 1
ATOM 3252 O O . GLY B 1 115 ? -1.82 -11.883 -8.172 1 96.44 115 GLY B O 1
ATOM 3253 N N . GLY B 1 116 ? -3.605 -11.594 -9.531 1 97.38 116 GLY B N 1
ATOM 3254 C CA . GLY B 1 116 ? -2.773 -11.305 -10.688 1 97.38 116 GLY B CA 1
ATOM 3255 C C . GLY B 1 116 ? -1.997 -10.008 -10.562 1 97.38 116 GLY B C 1
ATOM 3256 O O . GLY B 1 116 ? -0.796 -9.969 -10.836 1 97.38 116 GLY B O 1
ATOM 3257 N N . THR B 1 117 ? -2.648 -8.961 -10.133 1 97.38 117 THR B N 1
ATOM 3258 C CA . THR B 1 117 ? -1.963 -7.684 -9.992 1 97.38 117 THR B CA 1
ATOM 3259 C C . THR B 1 117 ? -1.027 -7.691 -8.789 1 97.38 117 THR B C 1
ATOM 3261 O O . THR B 1 117 ? 0.022 -7.047 -8.805 1 97.38 117 THR B O 1
ATOM 3264 N N . VAL B 1 118 ? -1.355 -8.469 -7.762 1 98.38 118 VAL B N 1
ATOM 3265 C CA . VAL B 1 118 ? -0.446 -8.695 -6.641 1 98.38 118 VAL B CA 1
ATOM 3266 C C . VAL B 1 118 ? 0.822 -9.383 -7.137 1 98.38 118 VAL B C 1
ATOM 3268 O O . VAL B 1 118 ? 1.935 -8.977 -6.797 1 98.38 118 VAL B O 1
ATOM 3271 N N . ALA B 1 119 ? 0.643 -10.359 -7.98 1 98.81 119 ALA B N 1
ATOM 3272 C CA . ALA B 1 119 ? 1.773 -11.102 -8.531 1 98.81 119 ALA B CA 1
ATOM 3273 C C . ALA B 1 119 ? 2.637 -10.219 -9.422 1 98.81 119 ALA B C 1
ATOM 3275 O O . ALA B 1 119 ? 3.865 -10.32 -9.406 1 98.81 119 ALA B O 1
ATOM 3276 N N . MET B 1 120 ? 2.004 -9.383 -10.18 1 98.69 120 MET B N 1
ATOM 3277 C CA . MET B 1 120 ? 2.748 -8.469 -11.047 1 98.69 120 MET B CA 1
ATOM 3278 C C . MET B 1 120 ? 3.605 -7.516 -10.219 1 98.69 120 MET B C 1
ATOM 3280 O O . MET B 1 120 ? 4.773 -7.289 -10.539 1 98.69 120 MET B O 1
ATOM 3284 N N . ALA B 1 121 ? 3.035 -6.965 -9.172 1 98.62 121 ALA B N 1
ATOM 3285 C CA . ALA B 1 121 ? 3.812 -6.109 -8.281 1 98.62 121 ALA B CA 1
ATOM 3286 C C . ALA B 1 121 ? 4.949 -6.887 -7.625 1 98.62 121 ALA B C 1
ATOM 3288 O O . ALA B 1 121 ? 6.086 -6.41 -7.566 1 98.62 121 ALA B O 1
ATOM 3289 N N . ALA B 1 122 ? 4.652 -8.102 -7.184 1 98.81 122 ALA B N 1
ATOM 3290 C CA . ALA B 1 122 ? 5.648 -8.938 -6.52 1 98.81 122 ALA B CA 1
ATOM 3291 C C . ALA B 1 122 ? 6.797 -9.281 -7.465 1 98.81 122 ALA B C 1
ATOM 3293 O O . ALA B 1 122 ? 7.949 -9.367 -7.043 1 98.81 122 ALA B O 1
ATOM 3294 N N . ALA B 1 123 ? 6.488 -9.477 -8.711 1 98.62 123 ALA B N 1
ATOM 3295 C CA . ALA B 1 123 ? 7.512 -9.82 -9.695 1 98.62 123 ALA B CA 1
ATOM 3296 C C . ALA B 1 123 ? 8.555 -8.711 -9.812 1 98.62 123 ALA B C 1
ATOM 3298 O O . ALA B 1 123 ? 9.742 -8.992 -10.008 1 98.62 123 ALA B O 1
ATOM 3299 N N . VAL B 1 124 ? 8.117 -7.477 -9.703 1 98.31 124 VAL B N 1
ATOM 3300 C CA . VAL B 1 124 ? 9.039 -6.348 -9.773 1 98.31 124 VAL B CA 1
ATOM 3301 C C . VAL B 1 124 ? 9.859 -6.277 -8.484 1 98.31 124 VAL B C 1
ATOM 3303 O O . VAL B 1 124 ? 11.078 -6.062 -8.531 1 98.31 124 VAL B O 1
ATOM 3306 N N . LEU B 1 125 ? 9.289 -6.547 -7.367 1 98.44 125 LEU B N 1
ATOM 3307 C CA . LEU B 1 125 ? 9.867 -6.238 -6.066 1 98.44 125 LEU B CA 1
ATOM 3308 C C . LEU B 1 125 ? 10.719 -7.402 -5.562 1 98.44 125 LEU B C 1
ATOM 3310 O O . LEU B 1 125 ? 11.508 -7.242 -4.629 1 98.44 125 LEU B O 1
ATOM 3314 N N . ASP B 1 126 ? 10.531 -8.57 -6.125 1 98.5 126 ASP B N 1
ATOM 3315 C CA . ASP B 1 126 ? 11.234 -9.758 -5.66 1 98.5 126 ASP B CA 1
ATOM 3316 C C . ASP B 1 126 ? 11.984 -10.438 -6.805 1 98.5 126 ASP B C 1
ATOM 3318 O O . ASP B 1 126 ? 11.422 -11.281 -7.504 1 98.5 126 ASP B O 1
ATOM 3322 N N . PRO B 1 127 ? 13.219 -10.164 -6.895 1 97 127 PRO B N 1
ATOM 3323 C CA . PRO B 1 127 ? 14 -10.656 -8.031 1 97 127 PRO B CA 1
ATOM 3324 C C . PRO B 1 127 ? 14.188 -12.172 -8.008 1 97 127 PRO B C 1
ATOM 3326 O O . PRO B 1 127 ? 14.734 -12.75 -8.953 1 97 127 PRO B O 1
ATOM 3329 N N . ARG B 1 128 ? 13.703 -12.859 -6.988 1 98.12 128 ARG B N 1
ATOM 3330 C CA . ARG B 1 128 ? 13.805 -14.312 -6.949 1 98.12 128 ARG B CA 1
ATOM 3331 C C . ARG B 1 128 ? 12.797 -14.953 -7.898 1 98.12 128 ARG B C 1
ATOM 3333 O O . ARG B 1 128 ? 12.938 -16.125 -8.258 1 98.12 128 ARG B O 1
ATOM 3340 N N . ALA B 1 129 ? 11.711 -14.227 -8.266 1 98.44 129 ALA B N 1
ATOM 3341 C CA . ALA B 1 129 ? 10.703 -14.75 -9.188 1 98.44 129 ALA B CA 1
ATOM 3342 C C . ALA B 1 129 ? 11.281 -14.945 -10.586 1 98.44 129 ALA B C 1
ATOM 3344 O O . ALA B 1 129 ? 11.82 -14.008 -11.18 1 98.44 129 ALA B O 1
ATOM 3345 N N . ARG B 1 130 ? 11.062 -16.125 -11.141 1 98.12 130 ARG B N 1
ATOM 3346 C CA . ARG B 1 130 ? 11.719 -16.453 -12.398 1 98.12 130 ARG B CA 1
ATOM 3347 C C . ARG B 1 130 ? 10.773 -16.219 -13.578 1 98.12 130 ARG B C 1
ATOM 3349 O O . ARG B 1 130 ? 11.227 -15.945 -14.695 1 98.12 130 ARG B O 1
ATOM 3356 N N . TRP B 1 131 ? 9.57 -16.391 -13.43 1 98.62 131 TRP B N 1
ATOM 3357 C CA . TRP B 1 131 ? 8.539 -16.203 -14.438 1 98.62 131 TRP B CA 1
ATOM 3358 C C . TRP B 1 131 ? 7.207 -15.836 -13.789 1 98.62 131 TRP B C 1
ATOM 3360 O O . TRP B 1 131 ? 7.043 -15.961 -12.578 1 98.62 131 TRP B O 1
ATOM 3370 N N . LEU B 1 132 ? 6.293 -15.289 -14.602 1 98.88 132 LEU B N 1
ATOM 3371 C CA . LEU B 1 132 ? 5.035 -14.75 -14.102 1 98.88 132 LEU B CA 1
ATOM 3372 C C . LEU B 1 132 ? 3.869 -15.188 -14.984 1 98.88 132 LEU B C 1
ATOM 3374 O O . LEU B 1 132 ? 3.938 -15.078 -16.203 1 98.88 132 LEU B O 1
ATOM 3378 N N . ILE B 1 133 ? 2.854 -15.734 -14.312 1 98.88 133 ILE B N 1
ATOM 3379 C CA . ILE B 1 133 ? 1.593 -16.031 -14.992 1 98.88 133 ILE B CA 1
ATOM 3380 C C . ILE B 1 133 ? 0.457 -15.266 -14.312 1 98.88 133 ILE B C 1
ATOM 3382 O O . ILE B 1 133 ? 0.262 -15.383 -13.094 1 98.88 133 ILE B O 1
ATOM 3386 N N . VAL B 1 134 ? -0.228 -14.523 -15.07 1 98.62 134 VAL B N 1
ATOM 3387 C CA . VAL B 1 134 ? -1.386 -13.82 -14.523 1 98.62 134 VAL B CA 1
ATOM 3388 C C . VAL B 1 134 ? -2.641 -14.219 -15.305 1 98.62 134 VAL B C 1
ATOM 3390 O O . VAL B 1 134 ? -2.65 -14.188 -16.531 1 98.62 134 VAL B O 1
ATOM 3393 N N . VAL B 1 135 ? -3.652 -14.617 -14.555 1 97 135 VAL B N 1
ATOM 3394 C CA . VAL B 1 135 ? -4.914 -15.07 -15.133 1 97 135 VAL B CA 1
ATOM 3395 C C . VAL B 1 135 ? -5.996 -14.016 -14.883 1 97 135 VAL B C 1
ATOM 3397 O O . VAL B 1 135 ? -6.348 -13.734 -13.734 1 97 135 VAL B O 1
ATOM 3400 N N . SER B 1 136 ? -6.5 -13.461 -15.961 1 94.31 136 SER B N 1
ATOM 3401 C CA . SER B 1 136 ? -7.512 -12.406 -15.898 1 94.31 136 SER B CA 1
ATOM 3402 C C . SER B 1 136 ? -7.188 -11.398 -14.805 1 94.31 136 SER B C 1
ATOM 3404 O O . SER B 1 136 ? -8.023 -11.109 -13.953 1 94.31 136 SER B O 1
ATOM 3406 N N . PRO B 1 137 ? -6.02 -10.75 -14.891 1 95.88 137 PRO B N 1
ATOM 3407 C CA . PRO B 1 137 ? -5.602 -9.852 -13.82 1 95.88 137 PRO B CA 1
ATOM 3408 C C . PRO B 1 137 ? -6.484 -8.609 -13.719 1 95.88 137 PRO B C 1
ATOM 3410 O O . PRO B 1 137 ? -6.922 -8.07 -14.734 1 95.88 137 PRO B O 1
ATOM 3413 N N . ALA B 1 138 ? -6.691 -8.156 -12.469 1 92.31 138 ALA B N 1
ATOM 3414 C CA . ALA B 1 138 ? -7.488 -6.965 -12.203 1 92.31 138 ALA B CA 1
ATOM 3415 C C . ALA B 1 138 ? -6.715 -5.695 -12.547 1 92.31 138 ALA B C 1
ATOM 3417 O O . ALA B 1 138 ? -6.387 -4.898 -11.672 1 92.31 138 ALA B O 1
ATOM 3418 N N . THR B 1 139 ? -6.625 -5.355 -13.812 1 89.88 139 THR B N 1
ATOM 3419 C CA . THR B 1 139 ? -5.742 -4.305 -14.312 1 89.88 139 THR B CA 1
ATOM 3420 C C . THR B 1 139 ? -6.367 -2.93 -14.109 1 89.88 139 THR B C 1
ATOM 3422 O O . THR B 1 139 ? -5.656 -1.937 -13.945 1 89.88 139 THR B O 1
ATOM 3425 N N . GLU B 1 140 ? -7.598 -2.789 -14.18 1 83.75 140 GLU B N 1
ATOM 3426 C CA . GLU B 1 140 ? -8.289 -1.509 -14.062 1 83.75 140 GLU B CA 1
ATOM 3427 C C . GLU B 1 140 ? -9.547 -1.635 -13.203 1 83.75 140 GLU B C 1
ATOM 3429 O O . GLU B 1 140 ? -10.664 -1.629 -13.734 1 83.75 140 GLU B O 1
ATOM 3434 N N . PRO B 1 141 ? -9.266 -1.729 -11.938 1 73.81 141 PRO B N 1
ATOM 3435 C CA . PRO B 1 141 ? -10.484 -1.779 -11.125 1 73.81 141 PRO B CA 1
ATOM 3436 C C . PRO B 1 141 ? -11.328 -0.517 -11.258 1 73.81 141 PRO B C 1
ATOM 3438 O O . PRO B 1 141 ? -10.789 0.584 -11.391 1 73.81 141 PRO B O 1
ATOM 3441 N N . THR B 1 142 ? -12.602 -0.728 -11.453 1 77.88 142 THR B N 1
ATOM 3442 C CA . THR B 1 142 ? -13.539 0.382 -11.562 1 77.88 142 THR B CA 1
ATOM 3443 C C . THR B 1 142 ? -14.297 0.582 -10.258 1 77.88 142 THR B C 1
ATOM 3445 O O . THR B 1 142 ? -14.594 -0.385 -9.547 1 77.88 142 THR B O 1
ATOM 3448 N N . HIS B 1 143 ? -14.484 1.874 -9.953 1 83.12 143 HIS B N 1
ATOM 3449 C CA . HIS B 1 143 ? -15.219 2.219 -8.742 1 83.12 143 HIS B CA 1
ATOM 3450 C C . HIS B 1 143 ? -16.406 3.117 -9.055 1 83.12 143 HIS B C 1
ATOM 3452 O O . HIS B 1 143 ? -16.312 4.016 -9.898 1 83.12 143 HIS B O 1
ATOM 3458 N N . ASN B 1 144 ? -17.562 2.689 -8.555 1 87.94 144 ASN B N 1
ATOM 3459 C CA . ASN B 1 144 ? -18.656 3.65 -8.477 1 87.94 144 ASN B CA 1
ATOM 3460 C C . ASN B 1 144 ? -18.422 4.676 -7.367 1 87.94 144 ASN B C 1
ATOM 3462 O O . ASN B 1 144 ? -18.641 4.391 -6.191 1 87.94 144 ASN B O 1
ATOM 3466 N N . MET B 1 145 ? -18.094 5.891 -7.734 1 90.44 145 MET B N 1
ATOM 3467 C CA . MET B 1 145 ? -17.578 6.848 -6.754 1 90.44 145 MET B CA 1
ATOM 3468 C C . MET B 1 145 ? -18.719 7.387 -5.887 1 90.44 145 MET B C 1
ATOM 3470 O O . MET B 1 145 ? -18.484 7.816 -4.754 1 90.44 145 MET B O 1
ATOM 3474 N N . VAL B 1 146 ? -19.953 7.34 -6.379 1 90.81 146 VAL B N 1
ATOM 3475 C CA . VAL B 1 146 ? -21.078 7.75 -5.547 1 90.81 146 VAL B CA 1
ATOM 3476 C C . VAL B 1 146 ? -21.234 6.785 -4.371 1 90.81 146 VAL B C 1
ATOM 3478 O O . VAL B 1 146 ? -21.297 7.211 -3.215 1 90.81 146 VAL B O 1
ATOM 3481 N N . LYS B 1 147 ? -21.188 5.566 -4.691 1 89.94 147 LYS B N 1
ATOM 3482 C CA . LYS B 1 147 ? -21.281 4.551 -3.646 1 89.94 147 LYS B CA 1
ATOM 3483 C C . LYS B 1 147 ? -20.031 4.531 -2.783 1 89.94 147 LYS B C 1
ATOM 3485 O O . LYS B 1 147 ? -20.109 4.422 -1.559 1 89.94 147 LYS B O 1
ATOM 3490 N N . MET B 1 148 ? -18.922 4.66 -3.477 1 93.25 148 MET B N 1
ATOM 3491 C CA . MET B 1 148 ? -17.641 4.609 -2.775 1 93.25 148 MET B CA 1
ATOM 3492 C C . MET B 1 148 ? -17.547 5.715 -1.729 1 93.25 148 MET B C 1
ATOM 3494 O O . MET B 1 148 ? -17.031 5.496 -0.631 1 93.25 148 MET B O 1
ATOM 3498 N N . ARG B 1 149 ? -18.062 6.879 -2.027 1 94.5 149 ARG B N 1
ATOM 3499 C CA . ARG B 1 149 ? -18.016 7.988 -1.084 1 94.5 149 ARG B CA 1
ATOM 3500 C C . ARG B 1 149 ? -18.828 7.688 0.169 1 94.5 149 ARG B C 1
ATOM 3502 O O . ARG B 1 149 ? -18.438 8.07 1.275 1 94.5 149 ARG B O 1
ATOM 3509 N N . GLN B 1 150 ? -19.891 6.992 0.007 1 93.94 150 GLN B N 1
ATOM 3510 C CA . GLN B 1 150 ? -20.688 6.566 1.153 1 93.94 150 GLN B CA 1
ATOM 3511 C C . GLN B 1 150 ? -19.938 5.523 1.984 1 93.94 150 GLN B C 1
ATOM 3513 O O . GLN B 1 150 ? -19.984 5.559 3.215 1 93.94 150 GLN B O 1
ATOM 3518 N N . VAL B 1 151 ? -19.297 4.66 1.298 1 94.88 151 VAL B N 1
ATOM 3519 C CA . VAL B 1 151 ? -18.5 3.627 1.956 1 94.88 151 VAL B CA 1
ATOM 3520 C C . VAL B 1 151 ? -17.391 4.27 2.77 1 94.88 151 VAL B C 1
ATOM 3522 O O . VAL B 1 151 ? -17.109 3.859 3.898 1 94.88 151 VAL B O 1
ATOM 3525 N N . LEU B 1 152 ? -16.781 5.297 2.189 1 97 152 LEU B N 1
ATOM 3526 C CA . LEU B 1 152 ? -15.688 5.973 2.875 1 97 152 LEU B CA 1
ATOM 3527 C C . LEU B 1 152 ? -16.188 6.676 4.133 1 97 152 LEU B C 1
ATOM 3529 O O . LEU B 1 152 ? -15.477 6.723 5.145 1 97 152 LEU B O 1
ATOM 3533 N N . VAL B 1 153 ? -17.406 7.184 4.113 1 97.19 153 VAL B N 1
ATOM 3534 C CA . VAL B 1 153 ? -18.016 7.793 5.293 1 97.19 153 VAL B CA 1
ATOM 3535 C C . VAL B 1 153 ? -18.203 6.742 6.383 1 97.19 153 VAL B C 1
ATOM 3537 O O . VAL B 1 153 ? -17.844 6.969 7.539 1 97.19 153 VAL B O 1
ATOM 3540 N N . GLN B 1 154 ? -18.672 5.59 5.969 1 96.81 154 GLN B N 1
ATOM 3541 C CA . GLN B 1 154 ? -18.875 4.504 6.926 1 96.81 154 GLN B CA 1
ATOM 3542 C C . GLN B 1 154 ? -17.547 3.965 7.449 1 96.81 154 GLN B C 1
ATOM 3544 O O . GLN B 1 154 ? -17.438 3.6 8.625 1 96.81 154 GLN B O 1
ATOM 3549 N N . ALA B 1 155 ? -16.594 3.93 6.594 1 97.69 155 ALA B N 1
ATOM 3550 C CA . ALA B 1 155 ? -15.273 3.467 7.008 1 97.69 155 ALA B CA 1
ATOM 3551 C C . ALA B 1 155 ? -14.672 4.398 8.055 1 97.69 155 ALA B C 1
ATOM 3553 O O . ALA B 1 155 ? -13.984 3.949 8.969 1 97.69 155 ALA B O 1
ATOM 3554 N N . ALA B 1 156 ? -14.883 5.68 7.898 1 97.88 156 ALA B N 1
ATOM 3555 C CA . ALA B 1 156 ? -14.398 6.656 8.875 1 97.88 156 ALA B CA 1
ATOM 3556 C C . ALA B 1 156 ? -15.062 6.449 10.227 1 97.88 156 ALA B C 1
ATOM 3558 O O . ALA B 1 156 ? -14.398 6.473 11.266 1 97.88 156 ALA B O 1
ATOM 3559 N N . ARG B 1 157 ? -16.312 6.219 10.188 1 97.88 157 ARG B N 1
ATOM 3560 C CA . ARG B 1 157 ? -17.031 5.934 11.422 1 97.88 157 ARG B CA 1
ATOM 3561 C C . ARG B 1 157 ? -16.531 4.648 12.07 1 97.88 157 ARG B C 1
ATOM 3563 O O . ARG B 1 157 ? -16.422 4.566 13.297 1 97.88 157 ARG B O 1
ATOM 3570 N N . ASP B 1 158 ? -16.328 3.693 11.25 1 98.38 158 ASP B N 1
ATOM 3571 C CA . ASP B 1 158 ? -15.82 2.408 11.727 1 98.38 158 ASP B CA 1
ATOM 3572 C C . ASP B 1 158 ? -14.469 2.568 12.414 1 98.38 158 ASP B C 1
ATOM 3574 O O . ASP B 1 158 ? -14.188 1.907 13.422 1 98.38 158 ASP B O 1
ATOM 3578 N N . ARG B 1 159 ? -13.617 3.414 11.898 1 97.56 159 ARG B N 1
ATOM 3579 C CA . ARG B 1 159 ? -12.312 3.646 12.5 1 97.56 159 ARG B CA 1
ATOM 3580 C C . ARG B 1 159 ? -12.453 4.238 13.898 1 97.56 159 ARG B C 1
ATOM 3582 O O . ARG B 1 159 ? -11.75 3.832 14.828 1 97.56 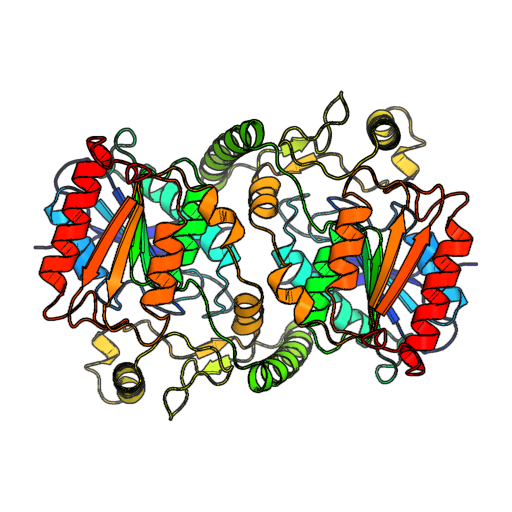159 ARG B O 1
ATOM 3589 N N . GLU B 1 160 ? -13.305 5.219 14.031 1 97.88 160 GLU B N 1
ATOM 3590 C CA . GLU B 1 160 ? -13.562 5.801 15.352 1 97.88 160 GLU B CA 1
ATOM 3591 C C . GLU B 1 160 ? -14.039 4.738 16.344 1 97.88 160 GLU B C 1
ATOM 3593 O O . GLU B 1 160 ? -13.633 4.742 17.5 1 97.88 160 GLU B O 1
ATOM 3598 N N . SER B 1 161 ? -14.859 3.854 15.82 1 98.19 161 SER B N 1
ATOM 3599 C CA . SER B 1 161 ? -15.383 2.771 16.656 1 98.19 161 SER B CA 1
ATOM 3600 C C . SER B 1 161 ? -14.289 1.79 17.047 1 98.19 161 SER B C 1
ATOM 3602 O O . SER B 1 161 ? -14.195 1.378 18.203 1 98.19 161 SER B O 1
ATOM 3604 N N . GLN B 1 162 ? -13.461 1.474 16.062 1 97.88 162 GLN B N 1
ATOM 3605 C CA . GLN B 1 162 ? -12.438 0.456 16.281 1 97.88 162 GLN B CA 1
ATOM 3606 C C . GLN B 1 162 ? -11.383 0.941 17.266 1 97.88 162 GLN B C 1
ATOM 3608 O O . GLN B 1 162 ? -10.859 0.157 18.047 1 97.88 162 GLN B O 1
ATOM 3613 N N . VAL B 1 163 ? -10.984 2.201 17.219 1 96.06 163 VAL B N 1
ATOM 3614 C CA . VAL B 1 163 ? -9.977 2.717 18.141 1 96.06 163 VAL B CA 1
ATOM 3615 C C . VAL B 1 163 ? -10.492 2.635 19.578 1 96.06 163 VAL B C 1
ATOM 3617 O O . VAL B 1 163 ? -9.703 2.611 20.531 1 96.06 163 VAL B O 1
ATOM 3620 N N . LYS B 1 164 ? -11.789 2.602 19.75 1 95.56 164 LYS B N 1
ATOM 3621 C CA . LYS B 1 164 ? -12.406 2.48 21.062 1 95.56 164 LYS B CA 1
ATOM 3622 C C . LYS B 1 164 ? -12.508 1.019 21.5 1 95.56 16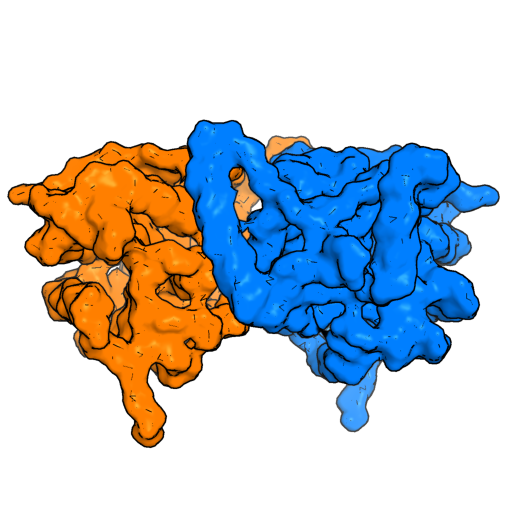4 LYS B C 1
ATOM 3624 O O . LYS B 1 164 ? -13.039 0.713 22.562 1 95.56 164 LYS B O 1
ATOM 3629 N N . GLY B 1 165 ? -12.102 0.105 20.625 1 95.19 165 GLY B N 1
ATOM 3630 C CA . GLY B 1 165 ? -11.992 -1.287 21.031 1 95.19 165 GLY B CA 1
ATOM 3631 C C . GLY B 1 165 ? -13.031 -2.18 20.375 1 95.19 165 GLY B C 1
ATOM 3632 O O . GLY B 1 165 ? -13.086 -3.381 20.656 1 95.19 165 GLY B O 1
ATOM 3633 N N . ASN B 1 166 ? -13.836 -1.619 19.469 1 96.94 166 ASN B N 1
ATOM 3634 C CA . ASN B 1 166 ? -14.875 -2.412 18.812 1 96.94 166 ASN B CA 1
ATOM 3635 C C . ASN B 1 166 ? -14.328 -3.168 17.609 1 96.94 166 ASN B C 1
ATOM 3637 O O . ASN B 1 166 ? -13.297 -2.793 17.047 1 96.94 166 ASN B O 1
ATOM 3641 N N . ALA B 1 167 ? -15.023 -4.254 17.266 1 96.81 167 ALA B N 1
ATOM 3642 C CA . ALA B 1 167 ? -14.648 -5.039 16.094 1 96.81 167 ALA B CA 1
ATOM 3643 C C . ALA B 1 167 ? -14.938 -4.277 14.797 1 96.81 167 ALA B C 1
ATOM 3645 O O . ALA B 1 167 ? -15.82 -3.416 14.766 1 96.81 167 ALA B O 1
ATOM 3646 N N . PRO B 1 168 ? -14.203 -4.617 13.773 1 97.56 168 PRO B N 1
ATOM 3647 C CA . PRO B 1 168 ? -14.477 -3.953 12.5 1 97.56 168 PRO B CA 1
ATOM 3648 C C . PRO B 1 168 ? -15.883 -4.246 11.969 1 97.56 168 PRO B C 1
ATOM 3650 O O . PRO B 1 168 ? -16.391 -5.359 12.141 1 97.56 168 PRO B O 1
ATOM 3653 N N . TYR B 1 169 ? -16.422 -3.236 11.32 1 95.56 169 TYR B N 1
ATOM 3654 C CA . TYR B 1 169 ? -17.719 -3.41 10.664 1 95.56 169 TYR B CA 1
ATOM 3655 C C . TYR B 1 169 ? -17.578 -4.266 9.414 1 95.56 169 TYR B C 1
ATOM 3657 O O . TYR B 1 169 ? -16.719 -4.012 8.562 1 95.56 169 TYR B O 1
ATOM 3665 N N . MET B 1 170 ? -18.406 -5.309 9.312 1 93.69 170 MET B N 1
ATOM 3666 C CA . MET B 1 170 ? -18.375 -6.234 8.188 1 93.69 170 MET B CA 1
ATOM 3667 C C . MET B 1 170 ? -19.484 -5.914 7.191 1 93.69 170 MET B C 1
ATOM 3669 O O . MET B 1 170 ? -20.594 -5.555 7.586 1 93.69 170 MET B O 1
ATOM 3673 N N . VAL B 1 171 ? -19.125 -6.043 5.91 1 89.12 171 VAL B N 1
ATOM 3674 C CA . VAL B 1 171 ? -20.109 -5.898 4.848 1 89.12 171 VAL B CA 1
ATOM 3675 C C . VAL B 1 171 ? -20.078 -7.129 3.939 1 89.12 171 VAL B C 1
ATOM 3677 O O . VAL B 1 171 ? -19.031 -7.754 3.77 1 89.12 171 VAL B O 1
ATOM 3680 N N . PRO B 1 172 ? -21.234 -7.449 3.418 1 84.94 172 PRO B N 1
ATOM 3681 C CA . PRO B 1 172 ? -21.188 -8.547 2.447 1 84.94 172 PRO B CA 1
ATOM 3682 C C . PRO B 1 172 ? -20.328 -8.219 1.229 1 84.94 172 PRO B C 1
ATOM 3684 O O . PRO B 1 172 ? -20.328 -7.078 0.758 1 84.94 172 PRO B O 1
ATOM 3687 N N . MET B 1 173 ? -19.562 -9.211 0.827 1 80.81 173 MET B N 1
ATOM 3688 C CA . MET B 1 173 ? -18.797 -9.023 -0.41 1 80.81 173 MET B CA 1
ATOM 3689 C C . MET B 1 173 ? -19.734 -8.789 -1.588 1 80.81 173 MET B C 1
ATOM 3691 O O . MET B 1 173 ? -19.516 -7.883 -2.395 1 80.81 173 MET B O 1
ATOM 3695 N N . LEU B 1 174 ? -20.75 -9.648 -1.564 1 77.38 174 LEU B N 1
ATOM 3696 C CA . LEU B 1 174 ? -21.828 -9.523 -2.531 1 77.38 174 LEU B CA 1
ATOM 3697 C C . LEU B 1 174 ? -23.188 -9.469 -1.827 1 77.38 174 LEU B C 1
ATOM 3699 O O . LEU B 1 174 ? -23.422 -10.203 -0.87 1 77.38 174 LEU B O 1
ATOM 3703 N N . ASP B 1 175 ? -24 -8.516 -2.322 1 70.44 175 ASP B N 1
ATOM 3704 C CA . ASP B 1 175 ? -25.328 -8.414 -1.731 1 70.44 175 ASP B CA 1
ATOM 3705 C C . ASP B 1 175 ? -26.297 -9.398 -2.389 1 70.44 175 ASP B C 1
ATOM 3707 O O . ASP B 1 175 ? -25.875 -10.273 -3.148 1 70.44 175 ASP B O 1
ATOM 3711 N N . GLY B 1 176 ? -27.562 -9.336 -1.859 1 67.75 176 GLY B N 1
ATOM 3712 C CA . GLY B 1 176 ? -28.594 -10.234 -2.355 1 67.75 176 GLY B CA 1
ATOM 3713 C C . GLY B 1 176 ? -28.781 -10.156 -3.859 1 67.75 176 GLY B C 1
ATOM 3714 O O . GLY B 1 176 ? -29.359 -11.062 -4.465 1 67.75 176 GLY B O 1
ATOM 3715 N N . ARG B 1 177 ? -28.281 -9.047 -4.414 1 69.69 177 ARG B N 1
ATOM 3716 C CA . ARG B 1 177 ? -28.406 -8.867 -5.859 1 69.69 177 ARG B CA 1
ATOM 3717 C C . ARG B 1 177 ? -27.125 -9.25 -6.57 1 69.69 177 ARG B C 1
ATOM 3719 O O . ARG B 1 177 ? -26.984 -9.039 -7.781 1 69.69 177 ARG B O 1
ATOM 3726 N N . GLY B 1 178 ? -26.141 -9.688 -5.758 1 66.5 178 GLY B N 1
ATOM 3727 C CA . GLY B 1 178 ? -24.844 -10.086 -6.309 1 66.5 178 GLY B CA 1
ATOM 3728 C C . GLY B 1 178 ? -23.922 -8.914 -6.57 1 66.5 178 GLY B C 1
ATOM 3729 O O . GLY B 1 178 ? -22.969 -9.031 -7.34 1 66.5 178 GLY B O 1
ATOM 3730 N N . GLU B 1 179 ? -24.219 -7.809 -5.992 1 71.44 179 GLU B N 1
ATOM 3731 C CA . GLU B 1 179 ? -23.438 -6.594 -6.172 1 71.44 179 GLU B CA 1
ATOM 3732 C C . GLU B 1 179 ? -22.625 -6.27 -4.918 1 71.44 179 GLU B C 1
ATOM 3734 O O . GLU B 1 179 ? -23.047 -6.586 -3.803 1 71.44 179 GLU B O 1
ATOM 3739 N N . ASN B 1 180 ? -21.422 -5.781 -5.207 1 76.62 180 ASN B N 1
ATOM 3740 C CA . ASN B 1 180 ? -20.672 -5.289 -4.062 1 76.62 180 ASN B CA 1
ATOM 3741 C C . ASN B 1 180 ? -21.25 -3.982 -3.525 1 76.62 180 ASN B C 1
ATOM 3743 O O . ASN B 1 180 ? -21.406 -3.014 -4.27 1 76.62 180 ASN B O 1
ATOM 3747 N N . PRO B 1 181 ? -21.578 -3.992 -2.34 1 69.75 181 PRO B N 1
ATOM 3748 C CA . PRO B 1 181 ? -22.219 -2.799 -1.785 1 69.75 181 PRO B CA 1
ATOM 3749 C C . PRO B 1 181 ? -21.328 -1.565 -1.84 1 69.75 181 PRO B C 1
ATOM 3751 O O . PRO B 1 181 ? -21.812 -0.436 -1.785 1 69.75 181 PRO B O 1
ATOM 3754 N N . ALA B 1 182 ? -20.062 -1.842 -1.939 1 71.75 182 ALA B N 1
ATOM 3755 C CA . ALA B 1 182 ? -19.141 -0.712 -1.978 1 71.75 182 ALA B CA 1
ATOM 3756 C C . ALA B 1 182 ? -18.891 -0.252 -3.412 1 71.75 182 ALA B C 1
ATOM 3758 O O . ALA B 1 182 ? -18.109 0.672 -3.648 1 71.75 182 ALA B O 1
ATOM 3759 N N . GLY B 1 183 ? -19.609 -0.816 -4.258 1 69.31 183 GLY B N 1
ATOM 3760 C CA . GLY B 1 183 ? -19.469 -0.425 -5.652 1 69.31 183 GLY B CA 1
ATOM 3761 C C . GLY B 1 183 ? -18.203 -0.936 -6.293 1 69.31 183 GLY B C 1
ATOM 3762 O O . GLY B 1 183 ? -17.812 -0.476 -7.371 1 69.31 183 GLY B O 1
ATOM 3763 N N . PHE B 1 184 ? -17.531 -1.673 -5.492 1 69.94 184 PHE B N 1
ATOM 3764 C CA . PHE B 1 184 ? -16.375 -2.369 -6.039 1 69.94 184 PHE B CA 1
ATOM 3765 C C . PHE B 1 184 ? -16.797 -3.596 -6.836 1 69.94 184 PHE B C 1
ATOM 3767 O O . PHE B 1 184 ? -17.609 -4.395 -6.363 1 69.94 184 PHE B O 1
ATOM 3774 N N . ASP B 1 185 ? -16.438 -3.625 -8.086 1 64.62 185 ASP B N 1
ATOM 3775 C CA . ASP B 1 185 ? -16.766 -4.797 -8.891 1 64.62 185 ASP B CA 1
ATOM 3776 C C . ASP B 1 185 ? -15.68 -5.867 -8.773 1 64.62 185 ASP B C 1
ATOM 3778 O O . ASP B 1 185 ? -14.633 -5.766 -9.414 1 64.62 185 ASP B O 1
ATOM 3782 N N . PRO B 1 186 ? -16.016 -6.84 -7.93 1 60.84 186 PRO B N 1
ATOM 3783 C CA . PRO B 1 186 ? -15.008 -7.891 -7.73 1 60.84 186 PRO B CA 1
ATOM 3784 C C . PRO B 1 186 ? -14.875 -8.82 -8.938 1 60.84 186 PRO B C 1
ATOM 3786 O O . PRO B 1 186 ? -14.031 -9.711 -8.945 1 60.84 186 PRO B O 1
ATOM 3789 N N . GLY B 1 187 ? -15.633 -8.516 -9.977 1 59.66 187 GLY B N 1
ATOM 3790 C CA . GLY B 1 187 ? -15.539 -9.273 -11.211 1 59.66 187 GLY B CA 1
ATOM 3791 C C . GLY B 1 187 ? -16.297 -10.586 -11.164 1 59.66 187 GLY B C 1
ATOM 3792 O O . GLY B 1 187 ? -16.062 -11.469 -12 1 59.66 187 GLY B O 1
ATOM 3793 N N . LEU B 1 188 ? -17.172 -10.742 -10.242 1 60.25 188 LEU B N 1
ATOM 3794 C CA . LEU B 1 188 ? -17.922 -11.984 -10.164 1 60.25 188 LEU B CA 1
ATOM 3795 C C . LEU B 1 188 ? -19.109 -11.953 -11.117 1 60.25 188 LEU B C 1
ATOM 3797 O O . LEU B 1 188 ? -19.766 -10.922 -11.266 1 60.25 188 LEU B O 1
ATOM 3801 N N . GLU B 1 189 ? -19.156 -12.961 -11.984 1 58.88 189 GLU B N 1
ATOM 3802 C CA . GLU B 1 189 ? -20.359 -13.117 -12.789 1 58.88 189 GLU B CA 1
ATOM 3803 C C . GLU B 1 189 ? -21.594 -13.352 -11.914 1 58.88 189 GLU B C 1
ATOM 3805 O O . GLU B 1 189 ? -21.5 -14.016 -10.875 1 58.88 189 GLU B O 1
ATOM 3810 N N . ARG B 1 190 ? -22.688 -12.734 -12.406 1 57.06 190 ARG B N 1
ATOM 3811 C CA . ARG B 1 190 ? -23.922 -12.797 -11.633 1 57.06 190 ARG B CA 1
ATOM 3812 C C . ARG B 1 190 ? -24.25 -14.242 -11.266 1 57.06 190 ARG B C 1
ATOM 3814 O O . ARG B 1 190 ? -24.625 -14.531 -10.125 1 57.06 190 ARG B O 1
ATOM 3821 N N . ALA B 1 191 ? -24.156 -15.078 -12.312 1 57.75 191 ALA B N 1
ATOM 3822 C CA . ALA B 1 191 ? -24.516 -16.469 -12.07 1 57.75 191 ALA B CA 1
ATOM 3823 C C . ALA B 1 191 ? -23.594 -17.094 -11.023 1 57.75 191 ALA B C 1
ATOM 3825 O O . ALA B 1 191 ? -24.062 -17.844 -10.156 1 57.75 191 ALA B O 1
ATOM 3826 N N . SER B 1 192 ? -22.312 -16.828 -11.148 1 60.09 192 SER B N 1
ATOM 3827 C CA . SER B 1 192 ? -21.359 -17.312 -10.164 1 60.09 192 SER B CA 1
ATOM 3828 C C . SER B 1 192 ? -21.625 -16.719 -8.789 1 60.09 192 SER B C 1
ATOM 3830 O O . SER B 1 192 ? -21.547 -17.406 -7.773 1 60.09 192 SER B O 1
ATOM 3832 N N . VAL B 1 193 ? -22 -15.508 -8.914 1 59.28 193 VAL B N 1
ATOM 3833 C CA . VAL B 1 193 ? -22.344 -14.789 -7.688 1 59.28 193 VAL B CA 1
ATOM 3834 C C . VAL B 1 193 ? -23.547 -15.461 -7.023 1 59.28 193 VAL B C 1
ATOM 3836 O O . VAL B 1 193 ? -23.516 -15.734 -5.82 1 59.28 193 VAL B O 1
ATOM 3839 N N . MET B 1 194 ? -24.484 -15.672 -7.867 1 58.16 194 MET B N 1
ATOM 3840 C CA . MET B 1 194 ? -25.703 -16.25 -7.336 1 58.16 194 MET B CA 1
ATOM 3841 C C . MET B 1 194 ? -25.453 -17.656 -6.789 1 58.16 194 MET B C 1
ATOM 3843 O O . MET B 1 194 ? -26.031 -18.031 -5.762 1 58.16 194 MET B O 1
ATOM 3847 N N . ARG B 1 195 ? -24.641 -18.312 -7.441 1 59.5 195 ARG B N 1
ATOM 3848 C CA . ARG B 1 195 ? -24.281 -19.641 -6.953 1 59.5 195 ARG B CA 1
ATOM 3849 C C . ARG B 1 195 ? -23.562 -19.547 -5.613 1 59.5 195 ARG B C 1
ATOM 3851 O O . ARG B 1 195 ? -23.844 -20.328 -4.695 1 59.5 195 ARG B O 1
ATOM 3858 N N . MET B 1 196 ? -22.688 -18.641 -5.598 1 59.5 196 MET B N 1
ATOM 3859 C CA . MET B 1 196 ? -21.953 -18.422 -4.355 1 59.5 196 MET B CA 1
ATOM 3860 C C . MET B 1 196 ? -22.906 -17.984 -3.234 1 59.5 196 MET B C 1
ATOM 3862 O O . MET B 1 196 ? -22.797 -18.484 -2.109 1 59.5 196 MET B O 1
ATOM 3866 N N . LEU B 1 197 ? -23.75 -17.109 -3.643 1 59.16 197 LEU B N 1
ATOM 3867 C CA . LEU B 1 197 ? -24.703 -16.609 -2.662 1 59.16 197 LEU B CA 1
ATOM 3868 C C . LEU B 1 197 ? -25.688 -17.688 -2.246 1 59.16 197 LEU B C 1
ATOM 3870 O O . LEU B 1 197 ? -26.078 -17.766 -1.077 1 59.16 197 LEU B O 1
ATOM 3874 N N . GLN B 1 198 ? -26.203 -18.25 -3.223 1 54.69 198 GLN B N 1
ATOM 3875 C CA . GLN B 1 198 ? -27.156 -19.328 -2.941 1 54.69 198 GLN B CA 1
ATOM 3876 C C . GLN B 1 198 ? -26.5 -20.453 -2.158 1 54.69 198 GLN B C 1
ATOM 3878 O O . GLN B 1 198 ? -27.172 -21.156 -1.393 1 54.69 198 GLN B O 1
ATOM 3883 N N . ALA B 1 199 ? -25.312 -20.625 -2.482 1 49.88 199 ALA B N 1
ATOM 3884 C CA . ALA B 1 199 ? -24.562 -21.641 -1.729 1 49.88 199 ALA B CA 1
ATOM 3885 C C . ALA B 1 199 ? -24.469 -21.25 -0.255 1 49.88 199 ALA B C 1
ATOM 3887 O O . ALA B 1 199 ? -24.266 -22.125 0.604 1 49.88 199 ALA B O 1
ATOM 3888 N N . TYR B 1 200 ? -24.5 -20.078 0.079 1 45.53 200 TYR B N 1
ATOM 3889 C CA . TYR B 1 200 ? -24.453 -19.594 1.454 1 45.53 200 TYR B CA 1
ATOM 3890 C C . TYR B 1 200 ? -25.75 -19.938 2.189 1 45.53 200 TYR B C 1
ATOM 3892 O O . TYR B 1 200 ? -25.953 -19.516 3.33 1 45.53 200 TYR B O 1
ATOM 3900 N N . ASP B 1 201 ? -26.625 -20.703 1.569 1 40.59 201 ASP B N 1
ATOM 3901 C CA . ASP B 1 201 ? -27.703 -21.203 2.424 1 40.59 201 ASP B CA 1
ATOM 3902 C C . ASP B 1 201 ? -27.156 -22.156 3.49 1 40.59 201 ASP B C 1
ATOM 3904 O O . ASP B 1 201 ? -26.547 -23.172 3.17 1 40.59 201 ASP B O 1
ATOM 3908 N N . ASP B 1 202 ? -27.062 -21.781 4.754 1 41.06 202 ASP B N 1
ATOM 3909 C CA . ASP B 1 202 ? -26.672 -22.562 5.922 1 41.06 202 ASP B CA 1
ATOM 3910 C C . ASP B 1 202 ? -27.141 -24.016 5.801 1 41.06 202 ASP B C 1
ATOM 3912 O O . ASP B 1 202 ? -26.609 -24.891 6.469 1 41.06 202 ASP B O 1
ATOM 3916 N N . ALA B 1 203 ? -28.406 -24.312 5.246 1 33.62 203 ALA B N 1
ATOM 3917 C CA . ALA B 1 203 ? -29.031 -25.625 5.25 1 33.62 203 ALA B CA 1
ATOM 3918 C C . ALA B 1 203 ? -28.469 -26.516 4.152 1 33.62 203 ALA B C 1
ATOM 3920 O O . ALA B 1 203 ? -28.734 -27.719 4.117 1 33.62 203 ALA B O 1
ATOM 3921 N N . ASN B 1 204 ? -28.172 -25.953 3.041 1 33.09 204 ASN B N 1
ATOM 3922 C CA . ASN B 1 204 ? -27.656 -26.891 2.037 1 33.09 204 ASN B CA 1
ATOM 3923 C C . ASN B 1 204 ? -26.172 -27.156 2.219 1 33.09 204 ASN B C 1
ATOM 3925 O O . ASN B 1 204 ? -25.344 -26.281 1.948 1 33.09 204 ASN B O 1
ATOM 3929 N N . VAL B 1 205 ? -25.781 -28.188 2.787 1 31.22 205 VAL B N 1
ATOM 3930 C CA . VAL B 1 205 ? -24.562 -28.891 3.178 1 31.22 205 VAL B CA 1
ATOM 3931 C C . VAL B 1 205 ? -23.625 -29.016 1.978 1 31.22 205 VAL B C 1
ATOM 3933 O O . VAL B 1 205 ? -22.422 -29.188 2.141 1 31.22 205 VAL B O 1
ATOM 3936 N N . LEU B 1 206 ? -24.188 -29.234 0.829 1 30.55 206 LEU B N 1
ATOM 3937 C CA . LEU B 1 206 ? -23.297 -29.609 -0.254 1 30.55 206 LEU B CA 1
ATOM 3938 C C . LEU B 1 206 ? -22.391 -28.453 -0.641 1 30.55 206 LEU B C 1
ATOM 3940 O O . LEU B 1 206 ? -21.203 -28.641 -0.938 1 30.55 206 LEU B O 1
ATOM 3944 N N . ARG B 1 207 ? -22.859 -27.25 -1.074 1 36.59 207 ARG B N 1
ATOM 3945 C CA . ARG B 1 207 ? -22.031 -26.203 -1.658 1 36.59 207 ARG B CA 1
ATOM 3946 C C . ARG B 1 207 ? -21.281 -25.422 -0.578 1 36.59 207 ARG B C 1
ATOM 3948 O O . ARG B 1 207 ? -20.469 -24.562 -0.883 1 36.59 207 ARG B O 1
ATOM 3955 N N . ALA B 1 208 ? -21.391 -25.453 0.745 1 39.31 208 ALA B N 1
ATOM 3956 C CA . ALA B 1 208 ? -20.438 -25.578 1.844 1 39.31 208 ALA B CA 1
ATOM 3957 C C . ALA B 1 208 ? -19.172 -26.297 1.389 1 39.31 208 ALA B C 1
ATOM 3959 O O . ALA B 1 208 ? -18.078 -26.016 1.882 1 39.31 208 ALA B O 1
ATOM 3960 N N . ALA B 1 209 ? -19.203 -27.172 0.409 1 38.31 209 ALA B N 1
ATOM 3961 C CA . ALA B 1 209 ? -18.172 -28.062 -0.12 1 38.31 209 ALA B CA 1
ATOM 3962 C C . ALA B 1 209 ? -17.219 -27.312 -1.048 1 38.31 209 ALA B C 1
ATOM 3964 O O . ALA B 1 209 ? -16.031 -27.641 -1.142 1 38.31 209 ALA B O 1
ATOM 3965 N N . LEU B 1 210 ? -17.625 -26.281 -1.964 1 45.47 210 LEU B N 1
ATOM 3966 C CA . LEU B 1 210 ? -16.719 -25.75 -2.967 1 45.47 210 LEU B CA 1
ATOM 3967 C C . LEU B 1 210 ? -15.672 -24.844 -2.324 1 45.47 210 LEU B C 1
ATOM 3969 O O . LEU B 1 210 ? -14.547 -24.719 -2.822 1 45.47 210 LEU B O 1
ATOM 3973 N N . ALA B 1 211 ? -16.031 -24.016 -1.378 1 58.56 211 ALA B N 1
ATOM 3974 C CA . ALA B 1 211 ? -14.977 -23.344 -0.623 1 58.56 211 ALA B CA 1
ATOM 3975 C C . ALA B 1 211 ? -15.336 -23.25 0.857 1 58.56 211 ALA B C 1
ATOM 3977 O O . ALA B 1 211 ? -15.812 -22.219 1.321 1 58.56 211 ALA B O 1
ATOM 3978 N N . PRO B 1 212 ? -15.234 -24.484 1.458 1 56.88 212 PRO B N 1
ATOM 3979 C CA . PRO B 1 212 ? -15.695 -24.578 2.846 1 56.88 212 PRO B CA 1
ATOM 3980 C C . PRO B 1 212 ? -15.172 -23.438 3.721 1 56.88 212 PRO B C 1
ATOM 3982 O O . PRO B 1 212 ? -15.781 -23.109 4.738 1 56.88 212 PRO B O 1
ATOM 3985 N N . HIS B 1 213 ? -14.164 -22.797 3.229 1 72.75 213 HIS B N 1
ATOM 3986 C CA . HIS B 1 213 ? -13.57 -21.812 4.125 1 72.75 213 HIS B CA 1
ATOM 3987 C C . HIS B 1 213 ? -13.797 -20.391 3.615 1 72.75 213 HIS B C 1
ATOM 3989 O O . HIS B 1 213 ? -13.344 -19.422 4.23 1 72.75 213 HIS B O 1
ATOM 3995 N N . HIS B 1 214 ? -14.602 -20.312 2.584 1 75.69 214 HIS B N 1
ATOM 3996 C CA . HIS B 1 214 ? -14.906 -18.984 2.07 1 75.69 214 HIS B CA 1
ATOM 3997 C C . HIS B 1 214 ? -16.047 -18.344 2.848 1 75.69 214 HIS B C 1
ATOM 3999 O O . HIS B 1 214 ? -17.016 -19.016 3.217 1 75.69 214 HIS B O 1
ATOM 4005 N N . VAL B 1 215 ? -15.906 -17.016 3.129 1 79.69 215 VAL B N 1
ATOM 4006 C CA . VAL B 1 215 ? -16.969 -16.266 3.777 1 79.69 215 VAL B CA 1
ATOM 4007 C C . VAL B 1 215 ? -17.312 -15.031 2.939 1 79.69 215 VAL B C 1
ATOM 4009 O O . VAL B 1 215 ? -16.438 -14.359 2.408 1 79.69 215 VAL B O 1
ATOM 4012 N N . ASN B 1 216 ? -18.609 -14.82 2.779 1 81.94 216 ASN B N 1
ATOM 4013 C CA . ASN B 1 216 ? -19.078 -13.688 1.989 1 81.94 216 ASN B CA 1
ATOM 4014 C C . ASN B 1 216 ? -19.109 -12.406 2.811 1 81.94 216 ASN B C 1
ATOM 4016 O O . ASN B 1 216 ? -20.172 -11.789 2.977 1 81.94 216 ASN B O 1
ATOM 4020 N N . ARG B 1 217 ? -18.047 -12 3.299 1 88.31 217 ARG B N 1
ATOM 4021 C CA . ARG B 1 217 ? -17.953 -10.758 4.055 1 88.31 217 ARG B CA 1
ATOM 4022 C C . ARG B 1 217 ? -16.547 -10.18 3.992 1 88.31 217 ARG B C 1
ATOM 4024 O O . ARG B 1 217 ? -15.57 -10.922 3.85 1 88.31 217 ARG B O 1
ATOM 4031 N N . THR B 1 218 ? -16.422 -8.953 4.031 1 94 218 THR B N 1
ATOM 4032 C CA . THR B 1 218 ? -15.18 -8.203 4.164 1 94 218 THR B CA 1
ATOM 4033 C C . THR B 1 218 ? -15.344 -7.051 5.152 1 94 218 THR B C 1
ATOM 4035 O O . THR B 1 218 ? -16.469 -6.637 5.445 1 94 218 THR B O 1
ATOM 4038 N N . THR B 1 219 ? -14.266 -6.613 5.727 1 96.62 219 THR B N 1
ATOM 4039 C CA . THR B 1 219 ? -14.344 -5.383 6.508 1 96.62 219 THR B CA 1
ATOM 4040 C C . THR B 1 219 ? -14.672 -4.191 5.609 1 96.62 219 THR B C 1
ATOM 4042 O O . THR B 1 219 ? -14.297 -4.168 4.438 1 96.62 219 THR B O 1
ATOM 4045 N N . ILE B 1 220 ? -15.328 -3.215 6.164 1 95.69 220 ILE B N 1
ATOM 4046 C CA . ILE B 1 220 ? -15.594 -1.996 5.41 1 95.69 220 ILE B CA 1
ATOM 4047 C C . ILE B 1 220 ? -14.281 -1.305 5.062 1 95.69 220 ILE B C 1
ATOM 4049 O O . ILE B 1 220 ? -14.172 -0.646 4.023 1 95.69 220 ILE B O 1
ATOM 4053 N N . GLY B 1 221 ? -13.211 -1.536 5.891 1 96.5 221 GLY B N 1
ATOM 4054 C CA . GLY B 1 221 ? -11.891 -0.973 5.648 1 96.5 221 GLY B CA 1
ATOM 4055 C C . GLY B 1 221 ? -11.227 -1.529 4.406 1 96.5 221 GLY B C 1
ATOM 4056 O O . GLY B 1 221 ? -10.32 -0.901 3.846 1 96.5 221 GLY B O 1
ATOM 4057 N N . THR B 1 222 ? -11.664 -2.691 3.953 1 96.44 222 THR B N 1
ATOM 4058 C CA . THR B 1 222 ? -11.148 -3.314 2.74 1 96.44 222 THR B CA 1
ATOM 4059 C C . THR B 1 222 ? -11.25 -2.357 1.556 1 96.44 222 THR B C 1
ATOM 4061 O O . THR B 1 222 ? -10.328 -2.271 0.74 1 96.44 222 THR B O 1
ATOM 4064 N N . TYR B 1 223 ? -12.219 -1.629 1.541 1 94.75 223 TYR B N 1
ATOM 4065 C CA . TYR B 1 223 ? -12.516 -0.843 0.347 1 94.75 223 TYR B CA 1
ATOM 4066 C C . TYR B 1 223 ? -11.672 0.426 0.311 1 94.75 223 TYR B C 1
ATOM 4068 O O . TYR B 1 223 ? -11.445 1.001 -0.758 1 94.75 223 TYR B O 1
ATOM 4076 N N . ARG B 1 224 ? -11.141 0.888 1.434 1 96.5 224 ARG B N 1
ATOM 4077 C CA . ARG B 1 224 ? -10.094 1.908 1.44 1 96.5 224 ARG B CA 1
ATOM 4078 C C . ARG B 1 224 ? -8.82 1.39 0.789 1 96.5 224 ARG B C 1
ATOM 4080 O O . ARG B 1 224 ? -8.195 2.09 -0.013 1 96.5 224 ARG B O 1
ATOM 4087 N N . HIS B 1 225 ? -8.516 0.136 1.179 1 96.56 225 HIS B N 1
ATOM 4088 C CA . HIS B 1 225 ? -7.32 -0.474 0.613 1 96.56 225 HIS B CA 1
ATOM 4089 C C . HIS B 1 225 ? -7.457 -0.662 -0.894 1 96.56 225 HIS B C 1
ATOM 4091 O O . HIS B 1 225 ? -6.508 -0.408 -1.643 1 96.56 225 HIS B O 1
ATOM 4097 N N . MET B 1 226 ? -8.625 -1.03 -1.297 1 94.88 226 MET B N 1
ATOM 4098 C CA . MET B 1 226 ? -8.859 -1.297 -2.715 1 94.88 226 MET B CA 1
ATOM 4099 C C . MET B 1 226 ? -8.797 -0.007 -3.525 1 94.88 226 MET B C 1
ATOM 4101 O O . MET B 1 226 ? -8.266 0.011 -4.637 1 94.88 226 MET B O 1
ATOM 4105 N N . LEU B 1 227 ? -9.336 1.018 -3.02 1 95.69 227 LEU B N 1
ATOM 4106 C CA . LEU B 1 227 ? -9.297 2.295 -3.723 1 95.69 227 LEU B CA 1
ATOM 4107 C C . LEU B 1 227 ? -7.871 2.826 -3.799 1 95.69 227 LEU B C 1
ATOM 4109 O O . LEU B 1 227 ? -7.48 3.432 -4.801 1 95.69 227 LEU B O 1
ATOM 4113 N N . LEU B 1 228 ? -7.082 2.578 -2.799 1 96.69 228 LEU B N 1
ATOM 4114 C CA . LEU B 1 228 ? -5.699 3.037 -2.752 1 96.69 228 LEU B CA 1
ATOM 4115 C C . LEU B 1 228 ? -4.816 2.193 -3.664 1 96.69 228 LEU B C 1
ATOM 4117 O O . LEU B 1 228 ? -3.791 2.67 -4.156 1 96.69 228 LEU B O 1
ATOM 4121 N N . TRP B 1 229 ? -5.203 1.033 -3.99 1 95.69 229 TRP B N 1
ATOM 4122 C CA . TRP B 1 229 ? -4.363 0.08 -4.711 1 95.69 229 TRP B CA 1
ATOM 4123 C C . TRP B 1 229 ? -4.285 0.434 -6.191 1 95.69 229 TRP B C 1
ATOM 4125 O O . TRP B 1 229 ? -5.309 0.51 -6.871 1 95.69 229 TRP B O 1
ATOM 4135 N N . ASP B 1 230 ? -3.133 0.675 -6.688 1 94.75 230 ASP B N 1
ATOM 4136 C CA . ASP B 1 230 ? -2.732 0.784 -8.086 1 94.75 230 ASP B CA 1
ATOM 4137 C C . ASP B 1 230 ? -1.246 0.481 -8.258 1 94.75 230 ASP B C 1
ATOM 4139 O O . ASP B 1 230 ? -0.398 1.159 -7.676 1 94.75 230 ASP B O 1
ATOM 4143 N N . SER B 1 231 ? -0.957 -0.595 -9 1 95.5 231 SER B N 1
ATOM 4144 C CA . SER B 1 231 ? 0.449 -0.951 -9.164 1 95.5 231 SER B CA 1
ATOM 4145 C C . SER B 1 231 ? 0.887 -0.84 -10.617 1 95.5 231 SER B C 1
ATOM 4147 O O . SER B 1 231 ? 1.941 -1.354 -11 1 95.5 231 SER B O 1
ATOM 4149 N N . ARG B 1 232 ? 0.164 -0.199 -11.508 1 95.88 232 ARG B N 1
ATOM 4150 C CA . ARG B 1 232 ? 0.398 -0.162 -12.945 1 95.88 232 ARG B CA 1
ATOM 4151 C C . ARG B 1 232 ? 1.725 0.518 -13.266 1 95.88 232 ARG B C 1
ATOM 4153 O O . ARG B 1 232 ? 2.402 0.144 -14.227 1 95.88 232 ARG B O 1
ATOM 4160 N N . HIS B 1 233 ? 2.125 1.447 -12.406 1 93.88 233 HIS B N 1
ATOM 4161 C CA . HIS B 1 233 ? 3.365 2.172 -12.648 1 93.88 233 HIS B CA 1
ATOM 4162 C C . HIS B 1 233 ? 4.57 1.241 -12.578 1 93.88 233 HIS B C 1
ATOM 4164 O O . HIS B 1 233 ? 5.641 1.56 -13.102 1 93.88 233 HIS B O 1
ATOM 4170 N N . LEU B 1 234 ? 4.41 0.069 -11.969 1 95.94 234 LEU B N 1
ATOM 4171 C CA . LEU B 1 234 ? 5.512 -0.865 -11.758 1 95.94 234 LEU B CA 1
ATOM 4172 C C . LEU B 1 234 ? 5.648 -1.822 -12.938 1 95.94 234 LEU B C 1
ATOM 4174 O O . LEU B 1 234 ? 6.703 -2.428 -13.133 1 95.94 234 LEU B O 1
ATOM 4178 N N . TRP B 1 235 ? 4.535 -1.973 -13.656 1 97.19 235 TRP B N 1
ATOM 4179 C CA . TRP B 1 235 ? 4.457 -3.119 -14.555 1 97.19 235 TRP B CA 1
ATOM 4180 C C . TRP B 1 235 ? 5.492 -3.006 -15.672 1 97.19 235 TRP B C 1
ATOM 4182 O O . TRP B 1 235 ? 6.004 -4.016 -16.156 1 97.19 235 TRP B O 1
ATOM 4192 N N . LYS B 1 236 ? 5.883 -1.796 -16.031 1 95.81 236 LYS B N 1
ATOM 4193 C CA . LYS B 1 236 ? 6.895 -1.571 -17.062 1 95.81 236 LYS B CA 1
ATOM 4194 C C . LYS B 1 236 ? 8.266 -2.037 -16.594 1 95.81 236 LYS B C 1
ATOM 4196 O O . LYS B 1 236 ? 9.203 -2.15 -17.391 1 95.81 236 LYS B O 1
ATOM 4201 N N . LEU B 1 237 ? 8.406 -2.275 -15.312 1 96.38 237 LEU B N 1
ATOM 4202 C CA . LEU B 1 237 ? 9.695 -2.639 -14.727 1 96.38 237 LEU B CA 1
ATOM 4203 C C . LEU B 1 237 ? 9.852 -4.152 -14.648 1 96.38 237 LEU B C 1
ATOM 4205 O O . LEU B 1 237 ? 10.898 -4.656 -14.25 1 96.38 237 LEU B O 1
ATOM 4209 N N . ILE B 1 238 ? 8.797 -4.922 -15 1 97.56 238 ILE B N 1
ATOM 4210 C CA . ILE B 1 238 ? 8.867 -6.379 -15.008 1 97.56 238 ILE B CA 1
ATOM 4211 C C . ILE B 1 238 ? 9.883 -6.832 -16.062 1 97.56 238 ILE B C 1
ATOM 4213 O O . ILE B 1 238 ? 9.844 -6.383 -17.203 1 97.56 238 ILE B O 1
ATOM 4217 N N . THR B 1 239 ? 10.766 -7.719 -15.633 1 95.88 239 THR B N 1
ATOM 4218 C CA . THR B 1 239 ? 11.789 -8.211 -16.547 1 95.88 239 THR B CA 1
ATOM 4219 C C . THR B 1 239 ? 11.625 -9.703 -16.797 1 95.88 239 THR B C 1
ATOM 4221 O O . THR B 1 239 ? 12.156 -10.242 -17.766 1 95.88 239 THR B O 1
ATOM 4224 N N . GLN B 1 240 ? 10.875 -10.398 -15.961 1 97.25 240 GLN B N 1
ATOM 4225 C CA . GLN B 1 240 ? 10.641 -11.828 -16.078 1 97.25 240 GLN B CA 1
ATOM 4226 C C . GLN B 1 240 ? 9.75 -12.141 -17.281 1 97.25 240 GLN B C 1
ATOM 4228 O O . GLN B 1 240 ? 8.898 -11.328 -17.656 1 97.25 240 GLN B O 1
ATOM 4233 N N . PRO B 1 241 ? 9.953 -13.344 -17.891 1 98.31 241 PRO B N 1
ATOM 4234 C CA . PRO B 1 241 ? 8.922 -13.766 -18.844 1 98.31 241 PRO B CA 1
ATOM 4235 C C . PRO B 1 241 ? 7.523 -13.781 -18.219 1 98.31 241 PRO B C 1
ATOM 4237 O O . PRO B 1 241 ? 7.352 -14.211 -17.078 1 98.31 241 PRO B O 1
ATOM 4240 N N . VAL B 1 242 ? 6.531 -13.305 -19.016 1 98.62 242 VAL B N 1
ATOM 4241 C CA . VAL B 1 242 ? 5.176 -13.164 -18.5 1 98.62 242 VAL B CA 1
ATOM 4242 C C . VAL B 1 242 ? 4.191 -13.852 -19.453 1 98.62 242 VAL B C 1
ATOM 4244 O O . VAL B 1 242 ? 4.285 -13.695 -20.672 1 98.62 242 VAL B O 1
ATOM 4247 N N . LEU B 1 243 ? 3.303 -14.609 -18.859 1 98.62 243 LEU B N 1
ATOM 4248 C CA . LEU B 1 243 ? 2.145 -15.102 -19.594 1 98.62 243 LEU B CA 1
ATOM 4249 C C . LEU B 1 243 ? 0.861 -14.453 -19.094 1 98.62 243 LEU B C 1
ATOM 4251 O O . LEU B 1 243 ? 0.538 -14.547 -17.906 1 98.62 243 LEU B O 1
ATOM 4255 N N . PHE B 1 244 ? 0.176 -13.828 -19.984 1 98.25 244 PHE B N 1
ATOM 4256 C CA . PHE B 1 244 ? -1.201 -13.422 -19.734 1 98.25 244 PHE B CA 1
ATOM 4257 C C . PHE B 1 244 ? -2.178 -14.484 -20.203 1 98.25 244 PHE B C 1
ATOM 4259 O O . PHE B 1 244 ? -2.135 -14.898 -21.375 1 98.25 244 PHE B O 1
ATOM 4266 N N . VAL B 1 245 ? -2.979 -14.945 -19.297 1 97.75 245 VAL B N 1
ATOM 4267 C CA . VAL B 1 245 ? -4.098 -15.82 -19.641 1 97.75 245 VAL B CA 1
ATOM 4268 C C . VAL B 1 245 ? -5.414 -15.086 -19.406 1 97.75 245 VAL B C 1
ATOM 4270 O O . VAL B 1 245 ? -5.797 -14.836 -18.266 1 97.75 245 VAL B O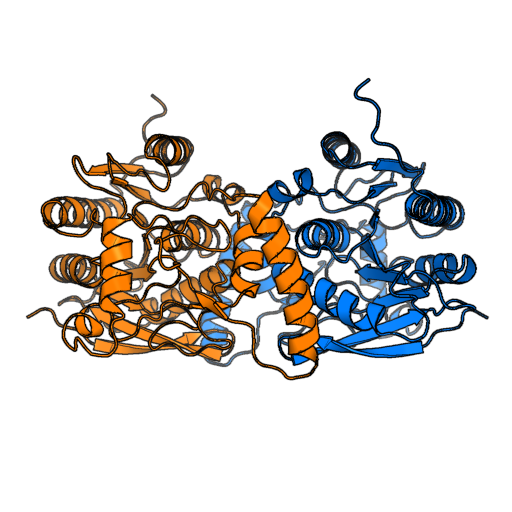 1
ATOM 4273 N N . ILE B 1 246 ? -6.137 -14.82 -20.531 1 97 246 ILE B N 1
ATOM 4274 C CA . ILE B 1 246 ? -7.32 -13.984 -20.344 1 97 246 ILE B CA 1
ATOM 4275 C C . ILE B 1 246 ? -8.516 -14.625 -21.047 1 97 246 ILE B C 1
ATOM 4277 O O . ILE B 1 246 ? -8.344 -15.43 -21.969 1 97 246 ILE B O 1
ATOM 4281 N N . ALA B 1 247 ? -9.672 -14.328 -20.531 1 94.56 247 ALA B N 1
ATOM 4282 C CA . ALA B 1 247 ? -10.922 -14.789 -21.125 1 94.56 247 ALA B CA 1
ATOM 4283 C C . ALA B 1 247 ? -11.367 -13.867 -22.25 1 94.56 247 ALA B C 1
ATOM 4285 O O . ALA B 1 247 ? -11.305 -12.641 -22.125 1 94.56 247 ALA B O 1
ATOM 4286 N N . LYS B 1 248 ? -11.805 -14.422 -23.297 1 94.94 248 LYS B N 1
ATOM 4287 C CA . LYS B 1 248 ? -12.289 -13.609 -24.406 1 94.94 248 LYS B CA 1
ATOM 4288 C C . LYS B 1 248 ? -13.531 -12.812 -24 1 94.94 248 LYS B C 1
ATOM 4290 O O . LYS B 1 248 ? -13.734 -11.695 -24.484 1 94.94 248 LYS B O 1
ATOM 4295 N N . GLN B 1 249 ? -14.25 -13.453 -23.156 1 91.56 249 GLN B N 1
ATOM 4296 C CA . GLN B 1 249 ? -15.461 -12.781 -22.688 1 91.56 249 GLN B CA 1
ATOM 4297 C C . GLN B 1 249 ? -15.336 -12.398 -21.219 1 91.56 249 GLN B C 1
ATOM 4299 O O . GLN B 1 249 ? -16.188 -12.766 -20.406 1 91.56 249 GLN B O 1
ATOM 4304 N N . ASP B 1 250 ? -14.352 -11.586 -20.969 1 90.06 250 ASP B N 1
ATOM 4305 C CA . ASP B 1 250 ? -14.195 -11.07 -19.609 1 90.06 250 ASP B CA 1
ATOM 4306 C C . ASP B 1 250 ? -14.984 -9.781 -19.422 1 90.06 250 ASP B C 1
ATOM 4308 O O . ASP B 1 250 ? -14.453 -8.688 -19.641 1 90.06 250 ASP B O 1
ATOM 4312 N N . ASP B 1 251 ? -16.141 -9.883 -18.969 1 82.94 251 ASP B N 1
ATOM 4313 C CA . ASP B 1 251 ? -17 -8.727 -18.828 1 82.94 251 ASP B CA 1
ATOM 4314 C C . ASP B 1 251 ? -16.719 -7.98 -17.531 1 82.94 251 ASP B C 1
ATOM 4316 O O . ASP B 1 251 ? -17.25 -6.891 -17.297 1 82.94 251 ASP B O 1
ATOM 4320 N N . LEU B 1 252 ? -15.852 -8.539 -16.75 1 83.12 252 LEU B N 1
ATOM 4321 C CA . LEU B 1 252 ? -15.57 -7.922 -15.461 1 83.12 252 LEU B CA 1
ATOM 4322 C C . LEU B 1 252 ? -14.438 -6.906 -15.578 1 83.12 252 LEU B C 1
ATOM 4324 O O . LEU B 1 252 ? -14.586 -5.754 -15.156 1 83.12 252 LEU B O 1
ATOM 4328 N N . ILE B 1 253 ? -13.344 -7.297 -16.078 1 87.06 253 ILE B N 1
ATOM 4329 C CA . ILE B 1 253 ? -12.172 -6.43 -16.188 1 87.06 253 ILE B CA 1
ATOM 4330 C C . ILE B 1 253 ? -12.125 -5.801 -17.578 1 87.06 253 ILE B C 1
ATOM 4332 O O . ILE B 1 253 ? -11.727 -4.641 -17.734 1 87.06 253 ILE B O 1
ATOM 4336 N N . GLY B 1 254 ? -12.664 -6.496 -18.547 1 89.69 254 GLY B N 1
ATOM 4337 C CA . GLY B 1 254 ? -12.523 -6.109 -19.938 1 89.69 254 GLY B CA 1
ATOM 4338 C C . GLY B 1 254 ? -11.32 -6.734 -20.609 1 89.69 254 GLY B C 1
ATOM 4339 O O . GLY B 1 254 ? -10.18 -6.539 -20.172 1 89.69 254 GLY B O 1
ATOM 4340 N N . THR B 1 255 ? -11.641 -7.477 -21.625 1 94.06 255 THR B N 1
ATOM 4341 C CA . THR B 1 255 ? -10.594 -8.172 -22.375 1 94.06 255 THR B CA 1
ATOM 4342 C C . THR B 1 255 ? -9.656 -7.172 -23.047 1 94.06 255 THR B C 1
ATOM 4344 O O . THR B 1 255 ? -8.438 -7.305 -22.969 1 94.06 255 THR B O 1
ATOM 4347 N N . ASP B 1 256 ? -10.188 -6.141 -23.609 1 94.94 256 ASP B N 1
ATOM 4348 C CA . ASP B 1 256 ? -9.398 -5.148 -24.344 1 94.94 256 ASP B CA 1
ATOM 4349 C C . ASP B 1 256 ? -8.438 -4.422 -23.406 1 94.94 256 ASP B C 1
ATOM 4351 O O . ASP B 1 256 ? -7.297 -4.137 -23.781 1 94.94 256 ASP B O 1
ATOM 4355 N N . LYS B 1 257 ? -8.906 -4.133 -22.234 1 94.12 257 LYS B N 1
ATOM 4356 C CA . LYS B 1 257 ? -8.055 -3.461 -21.25 1 94.12 257 LYS B CA 1
ATOM 4357 C C . LYS B 1 257 ? -6.871 -4.34 -20.859 1 94.12 257 LYS B C 1
ATOM 4359 O O . LYS B 1 257 ? -5.734 -3.865 -20.781 1 94.12 257 LYS B O 1
ATOM 4364 N N . GLN B 1 258 ? -7.145 -5.586 -20.625 1 96 258 GLN B N 1
ATOM 4365 C CA . GLN B 1 258 ? -6.082 -6.523 -20.266 1 96 258 GLN B CA 1
ATOM 4366 C C . GLN B 1 258 ? -5.059 -6.652 -21.391 1 96 258 GLN B C 1
ATOM 4368 O O . GLN B 1 258 ? -3.854 -6.656 -21.156 1 96 258 GLN B O 1
ATOM 4373 N N . VAL B 1 259 ? -5.523 -6.68 -22.625 1 97.12 259 VAL B N 1
ATOM 4374 C CA . VAL B 1 259 ? -4.645 -6.797 -23.797 1 97.12 259 VAL B CA 1
ATOM 4375 C C . VAL B 1 259 ? -3.771 -5.551 -23.906 1 97.12 259 VAL B C 1
ATOM 4377 O O . VAL B 1 259 ? -2.578 -5.648 -24.203 1 97.12 259 VAL B O 1
ATOM 4380 N N . ALA B 1 260 ? -4.355 -4.418 -23.672 1 97 260 ALA B N 1
ATOM 4381 C CA . ALA B 1 260 ? -3.59 -3.176 -23.734 1 97 260 ALA B CA 1
ATOM 4382 C C . ALA B 1 260 ? -2.436 -3.193 -22.75 1 97 260 ALA B C 1
ATOM 4384 O O . ALA B 1 260 ? -1.322 -2.768 -23.062 1 97 260 ALA B O 1
ATOM 4385 N N . HIS B 1 261 ? -2.703 -3.652 -21.562 1 97.25 261 HIS B N 1
ATOM 4386 C CA . HIS B 1 261 ? -1.649 -3.73 -20.562 1 97.25 261 HIS B CA 1
ATOM 4387 C C . HIS B 1 261 ? -0.603 -4.773 -20.938 1 97.25 261 HIS B C 1
ATOM 4389 O O . HIS B 1 261 ? 0.594 -4.562 -20.734 1 97.25 261 HIS B O 1
ATOM 4395 N N . PHE B 1 262 ? -1.039 -5.902 -21.5 1 97 262 PHE B N 1
ATOM 4396 C CA . PHE B 1 262 ? -0.111 -6.902 -22.016 1 97 262 PHE B CA 1
ATOM 4397 C C . PHE B 1 262 ? 0.822 -6.289 -23.047 1 97 262 PHE B C 1
ATOM 4399 O O . PHE B 1 262 ? 2.039 -6.461 -22.984 1 97 262 PHE B O 1
ATOM 4406 N N . GLU B 1 263 ? 0.26 -5.559 -23.969 1 96.81 263 GLU B N 1
ATOM 4407 C CA . GLU B 1 263 ? 1.023 -4.973 -25.078 1 96.81 263 GLU B CA 1
ATOM 4408 C C . GLU B 1 263 ? 2.045 -3.961 -24.562 1 96.81 263 GLU B C 1
ATOM 4410 O O . GLU B 1 263 ? 3.125 -3.814 -25.141 1 96.81 263 GLU B O 1
ATOM 4415 N N . ALA B 1 264 ? 1.765 -3.373 -23.484 1 96.25 264 ALA B N 1
ATOM 4416 C CA . ALA B 1 264 ? 2.619 -2.318 -22.938 1 96.25 264 ALA B CA 1
ATOM 4417 C C . ALA B 1 264 ? 3.814 -2.906 -22.188 1 96.25 264 ALA B C 1
ATOM 4419 O O . ALA B 1 264 ? 4.781 -2.199 -21.906 1 96.25 264 ALA B O 1
ATOM 4420 N N . LEU B 1 265 ? 3.75 -4.195 -21.828 1 96.62 265 LEU B N 1
ATOM 4421 C CA . LEU B 1 265 ? 4.867 -4.816 -21.125 1 96.62 265 LEU B CA 1
ATOM 4422 C C . LEU B 1 265 ? 6.109 -4.859 -22 1 96.62 265 LEU B C 1
ATOM 4424 O O . LEU B 1 265 ? 6.016 -5.094 -23.219 1 96.62 265 LEU B O 1
ATOM 4428 N N . GLN B 1 266 ? 7.262 -4.699 -21.406 1 94.44 266 GLN B N 1
ATOM 4429 C CA . GLN B 1 266 ? 8.523 -4.695 -22.141 1 94.44 266 GLN B CA 1
ATOM 4430 C C . GLN B 1 266 ? 9.25 -6.027 -21.984 1 94.44 266 GLN B C 1
ATOM 4432 O O . GLN B 1 266 ? 10.164 -6.336 -22.75 1 94.44 266 GLN B O 1
ATOM 4437 N N . ALA B 1 267 ? 8.844 -6.832 -21.031 1 96.06 267 ALA B N 1
ATOM 4438 C CA . ALA B 1 267 ? 9.438 -8.141 -20.766 1 96.06 267 ALA B CA 1
ATOM 4439 C C . ALA B 1 267 ? 9.062 -9.141 -21.859 1 96.06 267 ALA B C 1
ATOM 4441 O O . ALA B 1 267 ? 8.117 -8.914 -22.625 1 96.06 267 ALA B O 1
ATOM 4442 N N . PRO B 1 268 ? 9.875 -10.266 -22.047 1 97 268 PRO B N 1
ATOM 4443 C CA . PRO B 1 268 ? 9.352 -11.359 -22.859 1 97 268 PRO B CA 1
ATOM 4444 C C . PRO B 1 268 ? 7.961 -11.812 -22.438 1 97 268 PRO B C 1
ATOM 4446 O O . PRO B 1 268 ? 7.699 -11.945 -21.234 1 97 268 PRO B O 1
ATOM 4449 N N . LYS B 1 269 ? 7.098 -11.977 -23.453 1 97.19 269 LYS B N 1
ATOM 4450 C CA . LYS B 1 269 ? 5.707 -12.172 -23.047 1 97.19 269 LYS B CA 1
ATOM 4451 C C . LYS B 1 269 ? 4.965 -13.055 -24.047 1 97.19 269 LYS B C 1
ATOM 4453 O O . LYS B 1 269 ? 5.371 -13.156 -25.203 1 97.19 269 LYS B O 1
ATOM 4458 N N . ARG B 1 270 ? 3.936 -13.695 -23.562 1 97.31 270 ARG B N 1
ATOM 4459 C CA . ARG B 1 270 ? 2.963 -14.453 -24.344 1 97.31 270 ARG B CA 1
ATOM 4460 C C . ARG B 1 270 ? 1.539 -14.164 -23.875 1 97.31 270 ARG B C 1
ATOM 4462 O O . ARG B 1 270 ? 1.315 -13.836 -22.719 1 97.31 270 ARG B O 1
ATOM 4469 N N . LEU B 1 271 ? 0.672 -14.25 -24.844 1 97.19 271 LEU B N 1
ATOM 4470 C CA . LEU B 1 271 ? -0.747 -14.055 -24.562 1 97.19 271 LEU B CA 1
ATOM 4471 C C . LEU B 1 271 ? -1.552 -15.289 -24.953 1 97.19 271 LEU B C 1
ATOM 4473 O O . LEU B 1 271 ? -1.407 -15.812 -26.062 1 97.19 271 LEU B O 1
ATOM 4477 N N . HIS B 1 272 ? -2.271 -15.812 -23.984 1 97.25 272 HIS B N 1
ATOM 4478 C CA . HIS B 1 272 ? -3.258 -16.859 -24.266 1 97.25 272 HIS B CA 1
ATOM 4479 C C . HIS B 1 272 ? -4.676 -16.344 -24.047 1 97.25 272 HIS B C 1
ATOM 4481 O O . HIS B 1 272 ? -5.043 -15.984 -22.922 1 97.25 272 HIS B O 1
ATOM 4487 N N . VAL B 1 273 ? -5.438 -16.312 -25.094 1 96.88 273 VAL B N 1
ATOM 4488 C CA . VAL B 1 273 ? -6.836 -15.914 -25 1 96.88 273 VAL B CA 1
ATOM 4489 C C . VAL B 1 273 ? -7.734 -17.141 -25.047 1 96.88 273 VAL B C 1
ATOM 4491 O O . VAL B 1 273 ? -7.723 -17.891 -26.031 1 96.88 273 VAL B O 1
ATOM 4494 N N . ALA B 1 274 ? -8.445 -17.406 -23.984 1 95.62 274 ALA B N 1
ATOM 4495 C CA . ALA B 1 274 ? -9.359 -18.547 -23.938 1 95.62 274 ALA B CA 1
ATOM 4496 C C . ALA B 1 274 ? -10.711 -18.188 -24.531 1 95.62 274 ALA B C 1
ATOM 4498 O O . ALA B 1 274 ? -11.531 -17.516 -23.891 1 95.62 274 ALA B O 1
ATOM 4499 N N . ASP B 1 275 ? -10.938 -18.734 -25.719 1 92.31 275 ASP B N 1
ATOM 4500 C CA . ASP B 1 275 ? -12.195 -18.484 -26.422 1 92.31 275 ASP B CA 1
ATOM 4501 C C . ASP B 1 275 ? -13.375 -19.109 -25.672 1 92.31 275 ASP B C 1
ATOM 4503 O O . ASP B 1 275 ? -13.273 -20.234 -25.172 1 92.31 275 ASP B O 1
ATOM 4507 N N . GLY B 1 276 ? -14.414 -18.359 -25.547 1 89.75 276 GLY B N 1
ATOM 4508 C CA . GLY B 1 276 ? -15.633 -18.859 -24.922 1 89.75 276 GLY B CA 1
ATOM 4509 C C . GLY B 1 276 ? -15.586 -18.812 -23.406 1 89.75 276 GLY B C 1
ATOM 4510 O O . GLY B 1 276 ? -16.562 -19.125 -22.734 1 89.75 276 GLY B O 1
ATOM 4511 N N . ALA B 1 277 ? -14.477 -18.406 -22.906 1 90.62 277 ALA B N 1
ATOM 4512 C CA . ALA B 1 277 ? -14.336 -18.375 -21.453 1 90.62 277 ALA B CA 1
ATOM 4513 C C . ALA B 1 277 ? -14.727 -17 -20.891 1 90.62 277 ALA B C 1
ATOM 4515 O O . ALA B 1 277 ? -14.641 -15.992 -21.594 1 90.62 277 ALA B O 1
ATOM 4516 N N . THR B 1 278 ? -15.188 -17.062 -19.656 1 88.25 278 THR B N 1
ATOM 4517 C CA . THR B 1 278 ? -15.461 -15.859 -18.875 1 88.25 278 THR B CA 1
ATOM 4518 C C . THR B 1 278 ? -14.438 -15.688 -17.75 1 88.25 278 THR B C 1
ATOM 4520 O O . THR B 1 278 ? -13.602 -16.562 -17.547 1 88.25 278 THR B O 1
ATOM 4523 N N . HIS B 1 279 ? -14.492 -14.531 -17.094 1 86.81 279 HIS B N 1
ATOM 4524 C CA . HIS B 1 279 ? -13.594 -14.25 -15.984 1 86.81 279 HIS B CA 1
ATOM 4525 C C . HIS B 1 279 ? -13.656 -15.352 -14.93 1 86.81 279 HIS B C 1
ATOM 4527 O O . HIS B 1 279 ? -12.625 -15.766 -14.398 1 86.81 279 HIS B O 1
ATOM 4533 N N . MET B 1 280 ? -14.773 -15.922 -14.703 1 82.56 280 MET B N 1
ATOM 4534 C CA . MET B 1 280 ? -14.984 -16.797 -13.555 1 82.56 280 MET B CA 1
ATOM 4535 C C . MET B 1 280 ? -14.797 -18.266 -13.945 1 82.56 280 MET B C 1
ATOM 4537 O O . MET B 1 280 ? -14.648 -19.125 -13.078 1 82.56 280 MET B O 1
ATOM 4541 N N . ASP B 1 281 ? -14.789 -18.562 -15.195 1 84.12 281 ASP B N 1
ATOM 4542 C CA . ASP B 1 281 ? -14.766 -19.984 -15.547 1 84.12 281 ASP B CA 1
ATOM 4543 C C . ASP B 1 281 ? -13.539 -20.312 -16.391 1 84.12 281 ASP B C 1
ATOM 4545 O O . ASP B 1 281 ? -13.445 -21.406 -16.953 1 84.12 281 ASP B O 1
ATOM 4549 N N . ILE B 1 282 ? -12.625 -19.422 -16.516 1 89.25 282 ILE B N 1
ATOM 4550 C CA . ILE B 1 282 ? -11.477 -19.562 -17.391 1 89.25 282 ILE B CA 1
ATOM 4551 C C . ILE B 1 282 ? -10.625 -20.75 -16.953 1 89.25 282 ILE B C 1
ATOM 4553 O O . ILE B 1 282 ? -9.977 -21.406 -17.766 1 89.25 282 ILE B O 1
ATOM 4557 N N . LEU B 1 283 ? -10.648 -21.094 -15.688 1 88.94 283 LEU B N 1
ATOM 4558 C CA . LEU B 1 283 ? -9.828 -22.188 -15.18 1 88.94 283 LEU B CA 1
ATOM 4559 C C . LEU B 1 283 ? -10.656 -23.453 -14.977 1 88.94 283 LEU B C 1
ATOM 4561 O O . LEU B 1 283 ? -10.164 -24.453 -14.445 1 88.94 283 LEU B O 1
ATOM 4565 N N . ASP B 1 284 ? -11.844 -23.281 -15.359 1 81 284 ASP B N 1
ATOM 4566 C CA . ASP B 1 284 ? -12.75 -24.391 -15.141 1 81 284 ASP B CA 1
ATOM 4567 C C . ASP B 1 284 ? -13.406 -24.828 -16.453 1 81 284 ASP B C 1
ATOM 4569 O O . ASP B 1 284 ? -13.172 -24.234 -17.5 1 81 284 ASP B O 1
ATOM 4573 N N . ASN B 1 285 ? -14.039 -25.875 -16.344 1 76.75 285 ASN B N 1
ATOM 4574 C CA . ASN B 1 285 ? -14.93 -26.391 -17.375 1 76.75 285 ASN B CA 1
ATOM 4575 C C . ASN B 1 285 ? -14.172 -26.734 -18.656 1 76.75 285 ASN B C 1
ATOM 4577 O O . ASN B 1 285 ? -13.148 -27.422 -18.609 1 76.75 285 ASN B O 1
ATOM 4581 N N . ALA B 1 286 ? -14.805 -26.266 -19.812 1 77.62 286 ALA B N 1
ATOM 4582 C CA . ALA B 1 286 ? -14.344 -26.719 -21.125 1 77.62 286 ALA B CA 1
ATOM 4583 C C . ALA B 1 286 ? -12.992 -26.094 -21.469 1 77.62 286 ALA B C 1
ATOM 4585 O O . ALA B 1 286 ? -12.305 -26.578 -22.375 1 77.62 286 ALA B O 1
ATOM 4586 N N . HIS B 1 287 ? -12.562 -25.188 -20.688 1 84.5 287 HIS B N 1
ATOM 4587 C CA . HIS B 1 287 ? -11.359 -24.438 -21.047 1 84.5 287 HIS B CA 1
ATOM 4588 C C . HIS B 1 287 ? -10.156 -24.922 -20.234 1 84.5 287 HIS B C 1
ATOM 4590 O O . HIS B 1 287 ? -9.016 -24.641 -20.594 1 84.5 287 HIS B O 1
ATOM 4596 N N . GLN B 1 288 ? -10.398 -25.641 -19.281 1 88.38 288 GLN B N 1
ATOM 4597 C CA . GLN B 1 288 ? -9.422 -25.984 -18.25 1 88.38 288 GLN B CA 1
ATOM 4598 C C . GLN B 1 288 ? -8.188 -26.641 -18.844 1 88.38 288 GLN B C 1
ATOM 4600 O O . GLN B 1 288 ? -7.062 -26.203 -18.594 1 88.38 288 GLN B O 1
ATOM 4605 N N . GLU B 1 289 ? -8.43 -27.656 -19.625 1 91.31 289 GLU B N 1
ATOM 4606 C CA . GLU B 1 289 ? -7.312 -28.422 -20.156 1 91.31 289 GLU B CA 1
ATOM 4607 C C . GLU B 1 289 ? -6.422 -27.562 -21.062 1 91.31 289 GLU B C 1
ATOM 4609 O O . GLU B 1 289 ? -5.199 -27.562 -20.906 1 91.31 289 GLU B O 1
ATOM 4614 N N . ARG B 1 290 ? -7.031 -26.812 -21.953 1 94.38 290 ARG B N 1
ATOM 4615 C CA . ARG B 1 290 ? -6.273 -25.969 -22.875 1 94.38 290 ARG B CA 1
ATOM 4616 C C . ARG B 1 290 ? -5.531 -24.875 -22.141 1 94.38 290 ARG B C 1
ATOM 4618 O O . ARG B 1 290 ? -4.379 -24.562 -22.453 1 94.38 290 ARG B O 1
ATOM 4625 N N . VAL B 1 291 ? -6.152 -24.312 -21.219 1 96.31 291 VAL B N 1
ATOM 4626 C CA . VAL B 1 291 ? -5.559 -23.234 -20.438 1 96.31 291 VAL B CA 1
ATOM 4627 C C . VAL B 1 291 ? -4.387 -23.781 -19.609 1 96.31 291 VAL B C 1
ATOM 4629 O O . VAL B 1 291 ? -3.307 -23.188 -19.594 1 96.31 291 VAL B O 1
ATOM 4632 N N . ASN B 1 292 ? -4.574 -24.906 -18.969 1 96.56 292 ASN B N 1
ATOM 4633 C CA . ASN B 1 292 ? -3.504 -25.516 -18.172 1 96.56 292 ASN B CA 1
ATOM 4634 C C . ASN B 1 292 ? -2.316 -25.906 -19.047 1 96.56 292 ASN B C 1
ATOM 4636 O O . ASN B 1 292 ? -1.163 -25.719 -18.656 1 96.56 292 ASN B O 1
ATOM 4640 N N . GLN B 1 293 ? -2.635 -26.406 -20.203 1 96.81 293 GLN B N 1
ATOM 4641 C CA . GLN B 1 293 ? -1.57 -26.781 -21.125 1 96.81 293 GLN B CA 1
ATOM 4642 C C . GLN B 1 293 ? -0.759 -25.547 -21.547 1 96.81 293 GLN B C 1
ATOM 4644 O O . GLN B 1 293 ? 0.471 -25.609 -21.609 1 96.81 293 GLN B O 1
ATOM 4649 N N . ALA B 1 294 ? -1.434 -24.469 -21.859 1 97.5 294 ALA B N 1
ATOM 4650 C CA . ALA B 1 294 ? -0.752 -23.234 -22.25 1 97.5 294 ALA B CA 1
ATOM 4651 C C . ALA B 1 294 ? 0.173 -22.75 -21.141 1 97.5 294 ALA B C 1
ATOM 4653 O O . ALA B 1 294 ? 1.287 -22.297 -21.406 1 97.5 294 ALA B O 1
ATOM 4654 N N . GLN B 1 295 ? -0.247 -22.844 -19.922 1 98.38 295 GLN B N 1
ATOM 4655 C CA . GLN B 1 295 ? 0.538 -22.406 -18.781 1 98.38 295 GLN B CA 1
ATOM 4656 C C . GLN B 1 295 ? 1.77 -23.281 -18.578 1 98.38 295 GLN B C 1
ATOM 4658 O O . GLN B 1 295 ? 2.873 -22.766 -18.375 1 98.38 295 GLN B O 1
ATOM 4663 N N . VAL B 1 296 ? 1.593 -24.578 -18.672 1 98.19 296 VAL B N 1
ATOM 4664 C CA . VAL B 1 296 ? 2.691 -25.516 -18.484 1 98.19 296 VAL B CA 1
ATOM 4665 C C . VAL B 1 296 ? 3.74 -25.312 -19.578 1 98.19 296 VAL B C 1
ATOM 4667 O O . VAL B 1 296 ? 4.938 -25.219 -19.281 1 98.19 296 VAL B O 1
ATOM 4670 N N . LEU B 1 297 ? 3.262 -25.188 -20.781 1 97.94 297 LEU B N 1
ATOM 4671 C CA . LEU B 1 297 ? 4.172 -24.984 -21.906 1 97.94 297 LEU B CA 1
ATOM 4672 C C . LEU B 1 297 ? 4.953 -23.688 -21.734 1 97.94 297 LEU B C 1
ATOM 4674 O O . LEU B 1 297 ? 6.145 -23.625 -22.047 1 97.94 297 LEU B O 1
ATOM 4678 N N . PHE B 1 298 ? 4.293 -22.672 -21.312 1 98.31 298 PHE B N 1
ATOM 4679 C CA . PHE B 1 298 ? 4.953 -21.391 -21.078 1 98.31 298 PHE B CA 1
ATOM 4680 C C . PHE B 1 298 ? 6.082 -21.547 -20.062 1 98.31 298 PHE B C 1
ATOM 4682 O O . PHE B 1 298 ? 7.184 -21.031 -20.266 1 98.31 298 PHE B O 1
ATOM 4689 N N . VAL B 1 299 ? 5.828 -22.219 -18.906 1 98.44 299 VAL B N 1
ATOM 4690 C CA . VAL B 1 299 ? 6.84 -22.375 -17.875 1 98.44 299 VAL B CA 1
ATOM 4691 C C . VAL B 1 299 ? 8.039 -23.141 -18.422 1 98.44 299 VAL B C 1
ATOM 4693 O O . VAL B 1 299 ? 9.188 -22.766 -18.188 1 98.44 299 VAL B O 1
ATOM 4696 N N . GLN B 1 300 ? 7.773 -24.172 -19.172 1 97.38 300 GLN B N 1
ATOM 4697 C CA . GLN B 1 300 ? 8.844 -24.953 -19.781 1 97.38 300 GLN B CA 1
ATOM 4698 C C . GLN B 1 300 ? 9.688 -24.078 -20.719 1 97.38 300 GLN B C 1
ATOM 4700 O O . GLN B 1 300 ? 10.914 -24.125 -20.672 1 97.38 300 GLN B O 1
ATOM 4705 N N . ASP B 1 301 ? 8.992 -23.281 -21.531 1 97.56 301 ASP B N 1
ATOM 4706 C CA . ASP B 1 301 ? 9.703 -22.406 -22.453 1 97.56 301 ASP B CA 1
ATOM 4707 C C . ASP B 1 301 ? 10.484 -21.328 -21.688 1 97.56 301 ASP B C 1
ATOM 4709 O O . ASP B 1 301 ? 11.602 -20.984 -22.078 1 97.56 301 ASP B O 1
ATOM 4713 N N . ALA B 1 302 ? 9.883 -20.797 -20.656 1 97.31 302 ALA B N 1
ATOM 4714 C CA . ALA B 1 302 ? 10.562 -19.781 -19.844 1 97.31 302 ALA B CA 1
ATOM 4715 C C . ALA B 1 302 ? 11.844 -20.344 -19.234 1 97.31 302 ALA B C 1
ATOM 4717 O O . ALA B 1 302 ? 12.891 -19.703 -19.266 1 97.31 302 ALA B O 1
ATOM 4718 N N . LEU B 1 303 ? 11.789 -21.562 -18.688 1 95.62 303 LEU B N 1
ATOM 4719 C CA . LEU B 1 303 ? 12.93 -22.203 -18.062 1 95.62 303 LEU B CA 1
ATOM 4720 C C . LEU B 1 303 ? 14.023 -22.5 -19.078 1 95.62 303 LEU B C 1
ATOM 4722 O O . LEU B 1 303 ? 15.211 -22.5 -18.734 1 95.62 303 LEU B O 1
ATOM 4726 N N . ALA B 1 304 ? 13.57 -22.703 -20.281 1 95.25 304 ALA B N 1
ATOM 4727 C CA . ALA B 1 304 ? 14.523 -23.016 -21.344 1 95.25 304 ALA B CA 1
ATOM 4728 C C . ALA B 1 304 ? 15.023 -21.734 -22.016 1 95.25 304 ALA B C 1
ATOM 4730 O O . ALA B 1 304 ? 15.852 -21.797 -22.938 1 95.25 304 ALA B O 1
ATOM 4731 N N . GLY B 1 305 ? 14.547 -20.594 -21.641 1 93.25 305 GLY B N 1
ATOM 4732 C CA . GLY B 1 305 ? 14.953 -19.328 -22.234 1 93.25 305 GLY B CA 1
ATOM 4733 C C . GLY B 1 305 ? 14.383 -19.094 -23.609 1 93.25 305 GLY B C 1
ATOM 4734 O O . GLY B 1 305 ? 14.992 -18.422 -24.453 1 93.25 305 GLY B O 1
ATOM 4735 N N . ARG B 1 306 ? 13.125 -19.594 -23.859 1 92.31 306 ARG B N 1
ATOM 4736 C CA . ARG B 1 306 ? 12.555 -19.578 -25.203 1 92.31 306 ARG B CA 1
ATOM 4737 C C . ARG B 1 306 ? 11.414 -18.578 -25.297 1 92.31 306 ARG B C 1
ATOM 4739 O O . ARG B 1 306 ? 10.758 -18.469 -26.328 1 92.31 306 ARG B O 1
ATOM 4746 N N . VAL B 1 307 ? 11.141 -17.906 -24.203 1 92 307 VAL B N 1
ATOM 4747 C CA . VAL B 1 307 ? 10.117 -16.859 -24.297 1 92 307 VAL B CA 1
ATOM 4748 C C . VAL B 1 307 ? 10.734 -15.57 -24.812 1 92 307 VAL B C 1
ATOM 4750 O O . VAL B 1 307 ? 11.641 -15.016 -24.172 1 92 307 VAL B O 1
ATOM 4753 N N . VAL B 1 308 ? 10.406 -15.219 -26.016 1 80.69 308 VAL B N 1
ATOM 4754 C CA . VAL B 1 308 ? 11.07 -14.07 -26.625 1 80.69 308 VAL B CA 1
ATOM 4755 C C . VAL B 1 308 ? 10.117 -12.883 -26.672 1 80.69 308 VAL B C 1
ATOM 4757 O O . VAL B 1 308 ? 8.898 -13.062 -26.656 1 80.69 308 VAL B O 1
ATOM 4760 N N . SER B 1 309 ? 10.703 -11.633 -26.344 1 71.5 309 SER B N 1
ATOM 4761 C CA . SER B 1 309 ? 9.93 -10.406 -26.469 1 71.5 309 SER B CA 1
ATOM 4762 C C . SER B 1 309 ? 9.391 -10.234 -27.891 1 71.5 309 SER B C 1
ATOM 4764 O O . SER B 1 309 ? 10.023 -10.656 -28.859 1 71.5 309 SER B O 1
ATOM 4766 N N . PRO B 1 310 ? 8 -10.062 -27.969 1 54.66 310 PRO B N 1
ATOM 4767 C CA . PRO B 1 310 ? 7.605 -9.789 -29.359 1 54.66 310 PRO B CA 1
ATOM 4768 C C . PRO B 1 310 ? 8.555 -8.82 -30.062 1 54.66 310 PRO B C 1
ATOM 4770 O O . PRO B 1 310 ? 9.117 -7.926 -29.422 1 54.66 310 PRO B O 1
ATOM 4773 N N . SER B 1 311 ? 9.352 -9.297 -30.906 1 43.91 311 SER B N 1
ATOM 4774 C CA . SER B 1 311 ? 10.102 -8.344 -31.719 1 43.91 311 SER B CA 1
ATOM 4775 C C . SER B 1 311 ? 9.297 -7.07 -31.969 1 43.91 311 SER B C 1
ATOM 4777 O O . SER B 1 311 ? 8.07 -7.105 -32.031 1 43.91 311 SER B O 1
ATOM 4779 N N . LEU B 1 312 ? 9.648 -5.848 -31.359 1 38 312 LEU B N 1
ATOM 4780 C CA . LEU B 1 312 ? 9.078 -4.652 -31.969 1 38 312 LEU B CA 1
ATOM 4781 C C . LEU B 1 312 ? 8.711 -4.91 -33.438 1 38 312 LEU B C 1
ATOM 4783 O O . LEU B 1 312 ? 9.594 -5.082 -34.281 1 38 312 LEU B O 1
ATOM 4787 N N . LEU B 1 313 ? 7.68 -5.727 -33.656 1 28.23 313 LEU B N 1
ATOM 4788 C CA . LEU B 1 313 ? 7.273 -5.539 -35.062 1 28.23 313 LEU B CA 1
ATOM 4789 C C . LEU B 1 313 ? 6.859 -4.094 -35.312 1 28.23 313 LEU B C 1
ATOM 4791 O O . LEU B 1 313 ? 6.207 -3.473 -34.469 1 28.23 313 LEU B O 1
#

Radius of gyration: 24.96 Å; Cα contacts (8 Å, |Δi|>4): 1415; chains: 2; bounding box: 60×74×60 Å

InterPro domains:
  IPR022742 Alpha/beta hydrolase domain-containing protein 17C-like [PF12146] (31-280)
  IPR029058 Alpha/Beta hydrolase fold [G3DSA:3.40.50.1820] (6-292)
  IPR029058 Alpha/Beta hydrolase fold [SSF53474] (3-303)
  IPR051411 Polyketide transferase af380-like [PTHR47751] (4-303)

Solvent-accessible surface area (backbone atoms only — not comparable to full-atom values): 31615 Å² total; per-residue (Å²): 127,89,56,72,40,82,46,72,49,59,30,72,90,66,44,42,33,22,36,37,36,21,56,16,90,48,70,21,30,30,35,43,38,36,42,35,77,85,37,32,42,63,34,78,33,43,54,59,48,31,46,51,32,17,75,72,39,26,16,22,35,33,31,15,48,67,15,24,49,82,10,39,51,81,63,61,31,44,55,42,62,76,58,48,25,54,49,50,56,34,48,48,49,51,48,55,66,34,85,37,28,32,62,88,70,27,31,26,35,29,9,28,25,50,16,11,47,31,35,53,48,30,48,50,58,30,72,70,44,56,32,37,39,28,34,49,41,48,80,60,79,58,70,40,61,74,42,32,53,53,42,30,50,51,31,50,52,38,46,55,43,25,53,73,69,44,76,77,51,72,37,50,49,47,42,101,85,39,41,27,73,49,32,44,65,86,41,66,46,54,67,58,32,42,48,55,55,60,32,62,41,87,81,52,68,66,58,45,61,58,44,68,55,57,62,71,44,26,27,50,61,22,56,54,40,55,70,60,58,57,58,70,88,47,49,62,64,33,68,42,39,36,37,41,38,34,21,62,51,17,85,56,61,35,40,68,58,48,48,52,56,58,68,64,42,69,25,20,48,49,78,44,72,39,78,90,19,29,65,71,39,40,50,31,78,95,38,23,66,62,48,45,48,52,52,49,50,46,52,56,31,46,77,70,68,63,56,53,47,70,65,88,118,126,87,56,73,40,83,45,72,48,60,31,72,89,66,43,42,34,23,37,35,35,20,57,15,90,47,70,21,30,28,34,42,37,35,40,34,77,86,38,31,40,63,35,78,34,42,53,58,48,30,45,50,33,16,76,70,39,25,17,19,36,34,31,15,47,67,15,25,50,81,11,39,50,81,62,60,31,43,55,42,62,76,58,47,26,54,49,50,54,34,49,48,50,51,49,55,67,33,84,36,29,32,62,90,70,27,32,26,35,30,9,28,25,50,17,11,47,31,36,51,48,30,48,51,56,30,71,70,44,56,32,38,38,28,35,49,40,50,79,61,80,59,69,40,62,72,41,31,53,53,41,30,50,51,33,51,53,40,47,55,43,23,53,73,70,45,76,78,53,73,37,50,50,49,42,100,84,45,41,29,72,49,33,45,68,87,40,67,43,59,68,59,30,43,48,53,54,59,29,63,39,88,83,51,67,63,56,45,62,60,42,68,56,55,60,72,44,25,28,50,61,21,55,54,40,54,70,59,60,56,57,71,89,48,48,63,64,32,67,43,39,33,38,42,38,35,21,60,51,16,84,57,63,34,42,67,59,48,49,53,56,57,69,62,41,69,26,20,47,49,79,46,72,39,78,90,19,28,65,72,40,39,50,30,77,96,39,23,67,61,48,42,48,54,52,48,52,47,53,55,31,47,76,68,68,64,55,52,46,69,65,90,118

Foldseek 3Di:
DQDKDWDWDAAPVGWIWIWIKRFAPAQEEEEEEEEAQLDAQLAQLNVVLQSLCNPLLYMYTGIGADLHFPTHHPPHQQDFLVVSLSVSLVVQVVVCPDPSYDLVLAYAYEYEACGQVSRLLNLLVHVRHAEYEYEAYQQDWDAPVVQQVVLVVVQVVQVVVVVVPDGFDKDFCQDPQGAGSNRTQSQDDSVNSNCVVVLPPPPPVPSCPSRVGGDRMHGSNSSVSVVVDDDLVRNQSRAHEYEYEYEPAEPRRDPVSSVVSQVSHQYQYYYHYQYPDYSRDCCHDPNNVVSSVVVSVSSVCSSVVNRDRPPPD/DQDKDWDWDAAPVGWIWIWIKRFAPAQEEEEEEEEAQLDAQLAQLNVVLQSLCNPLLYMYTGIGADLFFPTHHPPHQQDFLVVSLSVSLRVQVVVCPDPSYDQVLAYAYEYEACGQVSRLLNLLVHVRHAEYEYEAYQQDWDAPVVQQVVLVVVVVVQVVVVVVPDGFDKDFCQDPQGAGSNRTQSQDDSVNSVCVVVLPPPPPVPSCPSRVGGDRMHGSNSSVSVVVDDDLVRNQSRAHEYEYEYEPAEPRRDPVSSVVSQVSHQYQYYYHYQYPDYSRDCCHDPN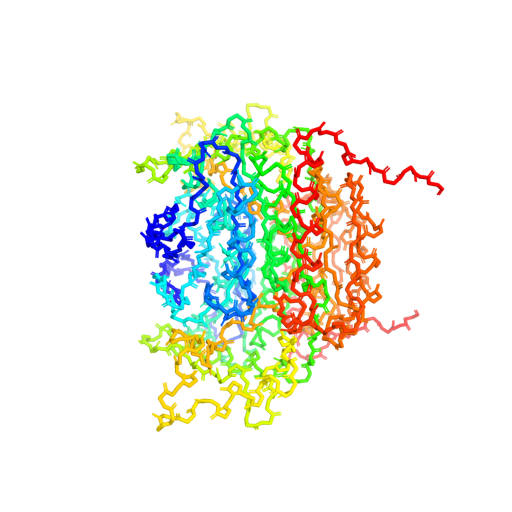NVVSSVVVSVSSVCSSVVNRDRPPPD

Secondary structure (DSSP, 8-state):
----EEEEEE-TTS-EEEEEEE--SSSB-EEEEE--TT--TTSTTHHHHHHHHHHTT-EEEEEPPTTSTTS--SSTT---HHHHHHHHHHHHHHHHHSTTB-TTT-EEEEEETHHHHHHHHHHHH-TTEEEEEEES---S--B-HHHHHHHHHHHHHHHHHHHTTPPPPEEESS-TTS--TTSB-----HHHHHHHHHHT-TT--SGGGTSTT--SEEETTHHHHHHH---HHHHTT--S-EEEEEEEE-TTT-HHHHHHHHHH--SSEEEEEEEEEETTTTTSGGGHHHHHHHHHHHHHHHHTT--------/----EEEEEE-TTS-EEEEEEE--SSSB-EEEEE-STT--TTSTTHHHHHHHHHHTT-EEEEEPPTTSTTS--SSTT---HHHHHHHHHHHHHHHHHSTTB-TTT-EEEEEETHHHHHHHHHHHH-TTEEEEEEES---S--B-HHHHHHHHHHHHHHHHHHHTTPPPPEE-SS-TTS--TTSB-----HHHHHHHHHHT-TT--SGGGTSTT--S-EETTHHHHHHH---HHHHTT--S-EEEEEEEE-TTT-HHHHHHHHHH--SSEEEEEEEEEETTTTTSGGGHHHHHHHHHHHHHHHHTT--------

pLDDT: mean 88.91, std 15.77, range [28.23, 98.94]

Organism: Metarhizium robertsii (strain ARSEF 23 / ATCC MYA-3075) (NCBI:txid655844)